Protein AF-0000000086875477 (afdb_homodimer)

Secondary structure (DSSP, 8-state):
----GGGG-HHHHHHHGGGS--HHHHHHIIIIIS---S--EEEEET-TTTHHHHHHGGGSPTT-EEEEEES-HHHHHHHHHHHTTSSSEEEEEE--TTT----S-EEEEEEES-GGG-S-HHHHHHHHHHHEEEEEEEEEEE--HHHHHHSEEETTS-HHHH--HHHHHHHHHHHHHHHS--TTGGGTHHHHHHHTT-EEEEEEE--B-EEE-TTS-HHHHHHHHHHHHHHTTT-----HHHHHHHHHHTT--HHHHHHHHHHHHHHHHH--TT--EEE----EEEEEE----/----GGGG-HHHHHHHGGGS--HHHHHHIIIIIS---S--EEEEET-TTTHHHHHHGGGSPTT-EEEEEES-HHHHHHHHHHHTTSSSEEEEEE--TTT----S-EEEEEEES-GGG-S-HHHHHHHHHHHEEEEEEEEEEE--HHHHHHSEEETTS-HHHH--HHHHHHHHHHHHHHHS--TTGGGTHHHHHHHTT-EEEEEEE--B-EEE-TTS-HHHHHHHHHHHHHHTTT-----HHHHHHHHHHTT--HHHHHHHHHHHHHHHHH--TT--EEE----EEEEEE----

Radius of gyration: 24.12 Å; Cα contacts (8 Å, |Δi|>4): 1204; chains: 2; bounding box: 59×76×60 Å

Solvent-accessible surface area (backbone atoms only — not comparable to full-atom values): 30121 Å² total; per-residue (Å²): 125,86,74,56,75,66,47,78,36,58,67,58,51,69,52,36,57,71,60,45,53,45,70,70,56,52,45,44,40,4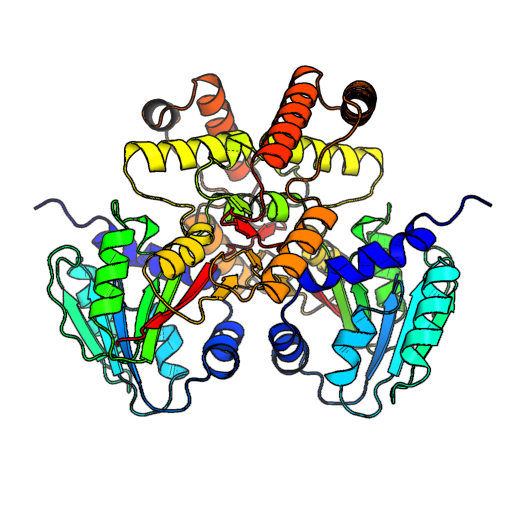4,55,69,69,67,51,56,80,58,56,45,37,36,35,28,47,48,28,50,53,37,61,65,55,69,64,44,56,84,68,44,35,83,82,31,33,42,36,30,31,23,67,31,61,57,24,34,52,49,21,52,61,68,46,67,81,45,99,62,53,66,48,70,43,69,40,58,69,93,76,54,86,65,69,60,72,23,42,28,22,35,33,51,75,34,58,41,74,30,56,54,46,67,61,54,50,49,50,42,56,52,21,20,32,79,69,10,34,42,39,38,38,26,41,19,48,58,27,23,64,44,31,49,38,47,69,96,51,63,50,70,64,40,47,55,49,40,56,48,47,49,40,52,52,41,41,23,72,74,62,40,27,29,55,52,42,28,56,45,42,47,56,53,44,42,74,73,55,33,39,84,59,44,44,33,31,35,35,28,43,47,68,47,50,78,83,50,59,66,67,63,41,52,54,50,51,53,24,41,32,73,68,53,56,39,33,72,78,68,60,65,68,61,48,41,52,52,37,43,73,46,69,41,51,72,65,54,30,50,51,49,53,52,14,33,44,48,27,28,69,63,58,50,92,82,41,44,35,26,40,25,47,45,30,20,40,27,34,27,29,38,72,70,136,124,86,72,56,74,65,47,78,37,57,66,58,50,67,53,36,59,70,60,45,54,45,69,69,55,52,44,44,39,42,55,69,70,68,52,55,79,56,56,43,37,37,34,27,47,46,27,52,54,36,60,66,54,70,64,45,55,84,68,44,34,82,82,32,34,41,37,32,32,23,69,30,61,55,24,33,51,48,20,51,62,69,47,67,82,43,100,61,54,68,48,70,44,69,40,58,70,93,76,53,85,64,69,59,72,24,42,27,24,34,33,50,74,34,59,40,75,29,53,54,45,67,62,52,50,50,51,42,55,52,22,19,30,78,70,10,34,43,39,38,36,27,41,19,48,60,27,24,66,43,31,48,37,48,70,97,52,63,51,70,63,40,48,55,48,39,56,48,48,51,41,54,52,40,42,23,72,75,60,39,27,29,53,52,42,28,55,46,42,46,58,54,43,43,73,74,56,32,38,83,60,43,44,32,30,37,35,27,43,45,68,48,49,78,83,51,58,69,68,63,41,51,54,50,53,52,24,41,31,72,69,53,55,40,34,73,78,68,59,64,69,61,47,41,50,52,37,41,73,48,69,41,51,71,67,53,30,51,53,49,52,52,15,32,43,49,26,27,70,65,57,51,93,83,41,45,36,28,38,24,48,46,30,20,41,27,34,27,28,37,69,70,134

pLDDT: mean 96.78, std 4.89, range [40.69, 98.94]

Foldseek 3Di:
DPADPCLPCLVLCVLAVVQAADLVVLLCCCCPVVNQDDAWEEEEEACFLNVVVVRCVVSHDPPHEYEYEHQHPNRQVNNCVVCVPPPHHYYYDHDDLLPDQAAADGQEYEYAQHLLPDLCSLSSVVRRLRNYHAQGKYKYWAFAQLVQLVFKDWPPDDSCLQGVSVLVVVLQVLCCVVRSRHNRCQVVVLVSCVVSPFPPKDKDWHPRKDKLDQPDDPVVNVSSLVNCQSVPQLDQQPDLVVQLVVSVVSPGDSVSSVSNNSSSNVRVVRDDSNITMMGHRTIMMIMGTRHDD/DPADPCLPCLVLCVLAVVQAADLVVLLCCCCPVVNQDDAWEEEEEACFLNVVVVRCVVSHDPPHEYEYEHQHPNRQVNNCVVCVPPPHHYYYDHDDLLPDQAAADGQEYEYAQHLLPDLCSLSSVVRRLRNYDAQGKYKYWAFAQLVQLVFKDWPPDDSCLQGVSVLVVVLQVLCCVVRSRHNRCQVVVLVSCVVSPFPPKDKDWHPRKDKLDQPDDPVVNVSSLVNCQSVPQLDQQPDLVVQLVVSVVSPGDSVSSVSNNSSSNVRVVRDDSNITMMGHRTIMMMMGTRHDD

Sequence (586 aa):
MSEYYWDNKIEYLRNTRGLYYNDDYLQFLVQSVWKITKPVSVLDYGCGFGYLGLKLLPLLPPGSSYTGLDKGDELINEAKETFANLPFQTEFISCDIENAYIEQKYDIAVSHAFLLHMDNSVTILQKMMESVKDQGKVICFEPHWIGNMANCHLEGTEQSELIKLGVLQKLFENDYRRTGKDGNIGMRLPILMSQLGLTDVESRMSDKVNFFDQNMDMESKNVLYDSLREEGIGQEPGDPVEIMDSLLTRELQPEEAREQYEAELMFSKKFKRESWLSYAPSMKISFGTVQRAMSEYYWDNKIEYLRNTRGLYYNDDYLQFLVQSVWKITKPVSVLDYGCGFGYLGLKLLPLLPPGSSYTGLDKGDELINEAKETFANLPFQTEFISCDIENAYIEQKYDIAVSHAFLLHMDNSVTILQKMMESVKDQGKVICFEPHWIGNMANCHLEGTEQSELIKLGVLQKLFENDYRRTGKDGNIGMRLPILMSQLGLTDVESRMSDKVNFFDQNMDMESKNVLYDSLREEGIGQEPGDPVEIMDSLLTRELQPEEAREQYEAELMFSKKFKRESWLSYAPSMKISFGTVQRA

Organism: NCBI:txid248903

Nearest PDB structures (foldseek):
  3gu3-assembly1_B  TM=9.851E-01  e=1.064E-42  Bacillus cereus ATCC 14579
  4ine-assembly1_B  TM=6.288E-01  e=6.709E-12  Caenorhabditis elegans
  4qnv-assembly2_B  TM=6.175E-01  e=1.169E-07  Escherichia coli APEC O1
  4qnu-assembly1_A  TM=6.048E-01  e=1.773E-07  Escherichia coli APEC O1
  4qnu-assembly5_E  TM=6.085E-01  e=2.690E-07  Escherichia coli APEC O1

InterPro domains:
  IPR025714 Methyltransferase domain [PF13847] (38-143)
  IPR029063 S-adenosyl-L-methionine-dependent methyltransferase superfamily [G3DSA:3.40.50.150] (19-208)
  IPR029063 S-adenosyl-L-methionine-dependent methyltransferase superfamily [SSF53335] (2-145)

Structure (mmCIF, N/CA/C/O backbone):
data_AF-0000000086875477-model_v1
#
loop_
_entity.id
_entity.type
_entity.pdbx_description
1 polymer 'Methyltransferase domain-containing protein'
#
loop_
_atom_site.group_PDB
_atom_site.id
_atom_site.type_symbol
_atom_site.label_atom_id
_atom_site.label_alt_id
_atom_site.label_comp_id
_atom_site.label_asym_id
_atom_site.label_entity_id
_atom_site.label_seq_id
_atom_site.pdbx_PDB_ins_code
_atom_site.Cartn_x
_atom_site.Cartn_y
_atom_site.Cartn_z
_atom_site.occupancy
_atom_site.B_iso_or_equiv
_atom_site.auth_seq_id
_atom_site.auth_comp_id
_atom_site.auth_asym_id
_atom_site.auth_atom_id
_atom_site.pdbx_PDB_model_num
ATOM 1 N N . MET A 1 1 ? 1.646 40.375 0.193 1 41.34 1 MET A N 1
ATOM 2 C CA . MET A 1 1 ? 1.314 39.25 1.062 1 41.34 1 MET A CA 1
ATOM 3 C C . MET A 1 1 ? 1.619 37.938 0.375 1 41.34 1 MET A C 1
ATOM 5 O O . MET A 1 1 ? 1.199 37.688 -0.76 1 41.34 1 MET A O 1
ATOM 9 N N . SER A 1 2 ? 2.678 37.281 0.573 1 55.94 2 SER A N 1
ATOM 10 C CA . SER A 1 2 ? 3.127 36.125 -0.192 1 55.94 2 SER A CA 1
ATOM 11 C C . SER A 1 2 ? 1.977 35.156 -0.457 1 55.94 2 SER A C 1
ATOM 13 O O . SER A 1 2 ? 1.224 34.812 0.457 1 55.94 2 SER A O 1
ATOM 15 N N . GLU A 1 3 ? 1.524 35.062 -1.723 1 77.88 3 GLU A N 1
ATOM 16 C CA . GLU A 1 3 ? 0.395 34.25 -2.201 1 77.88 3 GLU A CA 1
ATOM 17 C C . GLU A 1 3 ? 0.498 32.812 -1.735 1 77.88 3 GLU A C 1
ATOM 19 O O . GLU A 1 3 ? 1.589 32.25 -1.711 1 77.88 3 GLU A O 1
ATOM 24 N N . TYR A 1 4 ? -0.504 32.438 -0.934 1 87.38 4 TYR A N 1
ATOM 25 C CA . TYR A 1 4 ? -0.586 31.047 -0.523 1 87.38 4 TYR A CA 1
ATOM 26 C C . TYR A 1 4 ? -0.475 30.109 -1.726 1 87.38 4 TYR A C 1
ATOM 28 O O . TYR A 1 4 ? -1.27 30.203 -2.664 1 87.38 4 TYR A O 1
ATOM 36 N N . TYR A 1 5 ? 0.581 29.328 -1.798 1 89.75 5 TYR A N 1
ATOM 37 C CA . TYR A 1 5 ? 1.005 28.516 -2.928 1 89.75 5 TYR A CA 1
ATOM 38 C C . TYR A 1 5 ? -0.162 27.703 -3.486 1 89.75 5 TYR A C 1
ATOM 40 O O . TYR A 1 5 ? -0.386 27.688 -4.699 1 89.75 5 TYR A O 1
ATOM 48 N N . TRP A 1 6 ? -0.969 27.156 -2.727 1 91.75 6 TRP A N 1
ATOM 49 C CA . TRP A 1 6 ? -1.988 26.188 -3.141 1 91.75 6 TRP A CA 1
ATOM 50 C C . TRP A 1 6 ? -3.211 26.906 -3.705 1 91.75 6 TRP A C 1
ATOM 52 O O . TRP A 1 6 ? -4.059 26.281 -4.348 1 91.75 6 TRP A O 1
ATOM 62 N N . ASP A 1 7 ? -3.346 28.203 -3.502 1 92.69 7 ASP A N 1
ATOM 63 C CA . ASP A 1 7 ? -4.469 28.969 -4.031 1 92.69 7 ASP A CA 1
ATOM 64 C C . ASP A 1 7 ? -4.492 28.922 -5.559 1 92.69 7 ASP A C 1
ATOM 66 O O . ASP A 1 7 ? -5.551 29.078 -6.172 1 92.69 7 ASP A O 1
ATOM 70 N N . ASN A 1 8 ? -3.385 28.594 -6.094 1 92.19 8 ASN A N 1
ATOM 71 C CA . ASN A 1 8 ? -3.289 28.578 -7.551 1 92.19 8 ASN A CA 1
ATOM 72 C C . ASN A 1 8 ? -3.176 27.156 -8.086 1 92.19 8 ASN A C 1
ATOM 74 O O . ASN A 1 8 ? -2.797 26.953 -9.242 1 92.19 8 ASN A O 1
ATOM 78 N N . LYS A 1 9 ? -3.525 26.188 -7.285 1 94.56 9 LYS A N 1
ATOM 79 C CA . LYS A 1 9 ? -3.318 24.797 -7.676 1 94.56 9 LYS A CA 1
ATOM 80 C C . LYS A 1 9 ? -4.629 24.016 -7.66 1 94.56 9 LYS A C 1
ATOM 82 O O . LYS A 1 9 ? -4.629 22.781 -7.531 1 94.56 9 LYS A O 1
ATOM 87 N N . ILE A 1 10 ? -5.738 24.688 -7.824 1 94.06 10 ILE A N 1
ATOM 88 C CA . ILE A 1 10 ? -7.051 24.062 -7.711 1 94.06 10 ILE A CA 1
ATOM 89 C C . ILE A 1 10 ? -7.223 23.016 -8.812 1 94.06 10 ILE A C 1
ATOM 91 O O . ILE A 1 10 ? -7.695 21.906 -8.562 1 94.06 10 ILE A O 1
ATOM 95 N N . GLU A 1 11 ? -6.848 23.344 -10.016 1 94.25 11 GLU A N 1
ATOM 96 C CA . GLU A 1 11 ? -6.988 22.422 -11.133 1 94.25 11 GLU A CA 1
ATOM 97 C C . GLU A 1 11 ? -6.125 21.172 -10.93 1 94.25 11 GLU A C 1
ATOM 99 O O . GLU A 1 11 ? -6.566 20.047 -11.18 1 94.25 11 GLU A O 1
ATOM 104 N N . TYR A 1 12 ? -4.938 21.391 -10.492 1 95.5 12 TYR A N 1
ATOM 105 C CA . TYR A 1 12 ? -4.059 20.266 -10.148 1 95.5 12 TYR A CA 1
ATOM 106 C C . TYR A 1 12 ? -4.719 19.344 -9.133 1 95.5 12 TYR A C 1
ATOM 108 O O . TYR A 1 12 ? -4.73 18.125 -9.312 1 95.5 12 TYR A O 1
ATOM 116 N N . LEU A 1 13 ? -5.23 19.953 -8.094 1 95.75 13 LEU A N 1
ATOM 117 C CA . LEU A 1 13 ? -5.863 19.188 -7.031 1 95.75 13 LEU A CA 1
ATOM 118 C C . LEU A 1 13 ? -7.066 18.406 -7.562 1 95.75 13 LEU A C 1
ATOM 120 O O . LEU A 1 13 ? -7.219 17.219 -7.285 1 95.75 13 LEU A O 1
ATOM 124 N N . ARG A 1 14 ? -7.84 19.016 -8.367 1 94.44 14 ARG A N 1
ATOM 125 C CA . ARG A 1 14 ? -9.016 18.375 -8.938 1 94.44 14 ARG A CA 1
ATOM 126 C C . ARG A 1 14 ? -8.625 17.203 -9.82 1 94.44 14 ARG A C 1
ATOM 128 O O . ARG A 1 14 ? -9.305 16.172 -9.82 1 94.44 14 ARG A O 1
ATOM 135 N N . ASN A 1 15 ? -7.547 17.328 -10.492 1 95.38 15 ASN A N 1
ATOM 136 C CA . ASN A 1 15 ? -7.172 16.344 -11.516 1 95.38 15 ASN A CA 1
ATOM 137 C C . ASN A 1 15 ? -6.434 15.164 -10.906 1 95.38 15 ASN A C 1
ATOM 139 O O . ASN A 1 15 ? -6.324 14.109 -11.539 1 95.38 15 ASN A O 1
ATOM 143 N N . THR A 1 16 ? -5.938 15.273 -9.672 1 96.31 16 THR A N 1
ATOM 144 C CA . THR A 1 16 ? -5.012 14.25 -9.219 1 96.31 16 THR A CA 1
ATOM 145 C C . THR A 1 16 ? -5.574 13.508 -8 1 96.31 16 THR A C 1
ATOM 147 O O . THR A 1 16 ? -5.148 12.398 -7.691 1 96.31 16 THR A O 1
ATOM 150 N N . ARG A 1 17 ? -6.527 14.047 -7.289 1 95 17 ARG A N 1
ATOM 151 C CA . ARG A 1 17 ? -6.977 13.469 -6.027 1 95 17 ARG A CA 1
ATOM 152 C C . ARG A 1 17 ? -7.684 12.141 -6.254 1 95 17 ARG A C 1
ATOM 154 O O . ARG A 1 17 ? -7.676 11.266 -5.383 1 95 17 ARG A O 1
ATOM 161 N N . GLY A 1 18 ? -8.211 12.023 -7.426 1 94.19 18 GLY A N 1
ATOM 162 C CA . GLY A 1 18 ? -8.898 10.781 -7.746 1 94.19 18 GLY A CA 1
ATOM 163 C C . GLY A 1 18 ? -7.969 9.594 -7.863 1 94.19 18 GLY A C 1
ATOM 164 O O . GLY A 1 18 ? -8.422 8.445 -7.883 1 94.19 18 GLY A O 1
ATOM 165 N N . LEU A 1 19 ? -6.676 9.828 -7.875 1 97.44 19 LEU A N 1
ATOM 166 C CA . LEU A 1 19 ? -5.684 8.773 -8.039 1 97.44 19 LEU A CA 1
ATOM 167 C C . LEU A 1 19 ? -5.426 8.055 -6.723 1 97.44 19 LEU A C 1
ATOM 169 O O . LEU A 1 19 ? -4.809 6.988 -6.703 1 97.44 19 LEU A O 1
ATOM 173 N N . TYR A 1 20 ? -5.98 8.578 -5.629 1 97.94 20 TYR A N 1
ATOM 174 C CA . TYR A 1 20 ? -5.434 8.156 -4.344 1 97.94 20 TYR A CA 1
ATOM 175 C C . TYR A 1 20 ? -6.316 7.098 -3.697 1 97.94 20 TYR A C 1
ATOM 177 O O . TYR A 1 20 ? -5.844 6.293 -2.893 1 97.94 20 TYR A O 1
ATOM 185 N N . TYR A 1 21 ? -7.594 7.125 -4.035 1 97.94 21 TYR A N 1
ATOM 186 C CA . TYR A 1 21 ? -8.5 6.266 -3.283 1 97.94 21 TYR A CA 1
ATOM 187 C C . TYR A 1 21 ? -9.578 5.68 -4.188 1 97.94 21 TYR A C 1
ATOM 189 O O . TYR A 1 21 ? -10.016 6.332 -5.137 1 97.94 21 TYR A O 1
ATOM 197 N N . ASN A 1 22 ? -9.938 4.473 -3.898 1 98.19 22 ASN A N 1
ATOM 198 C CA . ASN A 1 22 ? -11.188 3.922 -4.418 1 98.19 22 ASN A CA 1
ATOM 199 C C . ASN A 1 22 ? -12.383 4.332 -3.561 1 98.19 22 ASN A C 1
ATOM 201 O O . ASN A 1 22 ? -12.328 4.258 -2.332 1 98.19 22 ASN A O 1
ATOM 205 N N . ASP A 1 23 ? -13.5 4.695 -4.18 1 98.06 23 ASP A N 1
ATOM 206 C CA . ASP A 1 23 ? -14.68 5.141 -3.441 1 98.06 23 ASP A CA 1
ATOM 207 C C . ASP A 1 23 ? -15.227 4.02 -2.561 1 98.06 23 ASP A C 1
ATOM 209 O O . ASP A 1 23 ? -15.641 4.266 -1.425 1 98.06 23 ASP A O 1
ATOM 213 N N . ASP A 1 24 ? -15.242 2.836 -3.105 1 98.56 24 ASP A N 1
ATOM 214 C CA . ASP A 1 24 ? -15.781 1.721 -2.332 1 98.56 24 ASP A CA 1
ATOM 215 C C . ASP A 1 24 ? -14.883 1.396 -1.139 1 98.56 24 ASP A C 1
ATOM 217 O O . ASP A 1 24 ? -15.367 0.941 -0.099 1 98.56 24 ASP A O 1
ATOM 221 N N . TYR A 1 25 ? -13.641 1.629 -1.236 1 98.75 25 TYR A N 1
ATOM 222 C CA . TYR A 1 25 ? -12.75 1.438 -0.099 1 98.75 25 TYR A CA 1
ATOM 223 C C . TYR A 1 25 ? -13.023 2.467 0.99 1 98.75 25 TYR A C 1
ATOM 225 O O . TYR A 1 25 ? -13.008 2.141 2.18 1 98.75 25 TYR A O 1
ATOM 233 N N . LEU A 1 26 ? -13.234 3.727 0.592 1 98.69 26 LEU A N 1
ATOM 234 C CA . LEU A 1 26 ? -13.602 4.746 1.571 1 98.69 26 LEU A CA 1
ATOM 235 C C . LEU A 1 26 ? -14.891 4.371 2.295 1 98.69 26 LEU A C 1
ATOM 237 O O . LEU A 1 26 ? -15 4.566 3.508 1 98.69 26 LEU A O 1
ATOM 241 N N . GLN A 1 27 ? -15.836 3.887 1.531 1 98.62 27 GLN A N 1
ATOM 242 C CA . GLN A 1 27 ? -17.078 3.422 2.137 1 98.62 27 GLN A CA 1
ATOM 243 C C . GLN A 1 27 ? -16.812 2.309 3.146 1 98.62 27 GLN A C 1
ATOM 245 O O . GLN A 1 27 ? -17.391 2.305 4.238 1 98.62 27 GLN A O 1
ATOM 250 N N . PHE A 1 28 ? -15.992 1.36 2.803 1 98.81 28 PHE A N 1
ATOM 251 C CA . PHE A 1 28 ? -15.578 0.276 3.688 1 98.81 28 PHE A CA 1
ATOM 252 C C . PHE A 1 28 ? -14.961 0.825 4.969 1 98.81 28 PHE A C 1
ATOM 254 O O . PHE A 1 28 ? -15.281 0.362 6.066 1 98.81 28 PHE A O 1
ATOM 261 N N . LEU A 1 29 ? -14.047 1.826 4.852 1 98.88 29 LEU A N 1
ATOM 262 C CA . LEU A 1 29 ? -13.43 2.43 6.027 1 98.88 29 LEU A CA 1
ATOM 263 C C . LEU A 1 29 ? -14.492 3.012 6.957 1 98.88 29 LEU A C 1
ATOM 265 O O . LEU A 1 29 ? -14.5 2.73 8.156 1 98.88 29 LEU A O 1
ATOM 269 N N . VAL A 1 30 ? -15.438 3.789 6.402 1 98.75 30 VAL A N 1
ATOM 270 C CA . VAL A 1 30 ? -16.438 4.5 7.18 1 98.75 30 VAL A CA 1
ATOM 271 C C . VAL A 1 30 ? -17.359 3.496 7.867 1 98.75 30 VAL A C 1
ATOM 273 O O . VAL A 1 30 ? -17.672 3.633 9.055 1 98.75 30 VAL A O 1
ATOM 276 N N . GLN A 1 31 ? -17.719 2.449 7.133 1 98.06 31 GLN A N 1
ATOM 277 C CA . GLN A 1 31 ? -18.781 1.565 7.605 1 98.06 31 GLN A CA 1
ATOM 278 C C . GLN A 1 31 ? -18.219 0.417 8.438 1 98.06 31 GLN A C 1
ATOM 280 O O . GLN A 1 31 ? -18.797 0.017 9.438 1 98.06 31 GLN A O 1
ATOM 285 N N . SER A 1 32 ? -17.047 -0.094 8.031 1 98.19 32 SER A N 1
ATOM 286 C CA . SER A 1 32 ? -16.594 -1.356 8.609 1 98.19 32 SER A CA 1
ATOM 287 C C . SER A 1 32 ? -15.383 -1.152 9.5 1 98.19 32 SER A C 1
ATOM 289 O O . SER A 1 32 ? -15.172 -1.903 10.461 1 98.19 32 SER A O 1
ATOM 291 N N . VAL A 1 33 ? -14.594 -0.159 9.211 1 98.62 33 VAL A N 1
ATOM 292 C CA . VAL A 1 33 ? -13.383 0.053 10 1 98.62 33 VAL A CA 1
ATOM 293 C C . VAL A 1 33 ? -13.664 1.054 11.117 1 98.62 33 VAL A C 1
ATOM 295 O O . VAL A 1 33 ? -13.461 0.749 12.297 1 98.62 33 VAL A O 1
ATOM 298 N N . TRP A 1 34 ? -14.203 2.215 10.742 1 98.62 34 TRP A N 1
ATOM 299 C CA . TRP A 1 34 ? -14.477 3.25 11.734 1 98.62 34 TRP A CA 1
ATOM 300 C C . TRP A 1 34 ? -15.852 3.057 12.359 1 98.62 34 TRP A C 1
ATOM 302 O O . TRP A 1 34 ? -16.141 3.596 13.43 1 98.62 34 TRP A O 1
ATOM 312 N N . LYS A 1 35 ? -16.75 2.322 11.664 1 98 35 LYS A N 1
ATOM 313 C CA . LYS A 1 35 ? -18.078 1.973 12.156 1 98 35 LYS A CA 1
ATOM 314 C C . LYS A 1 35 ? -18.844 3.215 12.594 1 98 35 LYS A C 1
ATOM 316 O O . LYS A 1 35 ? -19.359 3.268 13.711 1 98 35 LYS A O 1
ATOM 321 N N . ILE A 1 36 ? -18.859 4.211 11.75 1 98.31 36 ILE A N 1
ATOM 322 C CA . ILE A 1 36 ? -19.625 5.426 12 1 98.31 36 ILE A CA 1
ATOM 323 C C . ILE A 1 36 ? -21.094 5.191 11.672 1 98.31 36 ILE A C 1
ATOM 325 O O . ILE A 1 36 ? -21.484 5.199 10.5 1 98.31 36 ILE A O 1
ATOM 329 N N . THR A 1 37 ? -21.906 5.062 12.656 1 96.81 37 THR A N 1
ATOM 330 C CA . THR A 1 37 ? -23.297 4.641 12.453 1 96.81 37 THR A CA 1
ATOM 331 C C . THR A 1 37 ? -24.266 5.73 12.898 1 96.81 37 THR A C 1
ATOM 333 O O . THR A 1 37 ? -25.484 5.594 12.727 1 96.81 37 THR A O 1
ATOM 336 N N . LYS A 1 38 ? -23.781 6.773 13.539 1 98.06 38 LYS A N 1
ATOM 337 C CA . LYS A 1 38 ? -24.578 7.934 13.945 1 98.06 38 LYS A CA 1
ATOM 338 C C . LYS A 1 38 ? -24 9.219 13.352 1 98.06 38 LYS A C 1
ATOM 340 O O . LYS A 1 38 ? -22.844 9.258 12.93 1 98.06 38 LYS A O 1
ATOM 345 N N . PRO A 1 39 ? -24.906 10.219 13.289 1 98.44 39 PRO A N 1
ATOM 346 C CA . PRO A 1 39 ? -24.391 11.484 12.766 1 98.44 39 PRO A CA 1
ATOM 347 C C . PRO A 1 39 ? -23.188 12 13.547 1 98.44 39 PRO A C 1
ATOM 349 O O . PRO A 1 39 ? -23.156 11.891 14.773 1 98.44 39 PRO A O 1
ATOM 352 N N . VAL A 1 40 ? -22.281 12.539 12.789 1 98.75 40 VAL A N 1
ATOM 353 C CA . VAL A 1 40 ? -21.047 13.047 13.414 1 98.75 40 VAL A CA 1
ATOM 354 C C . VAL A 1 40 ? -20.734 14.445 12.883 1 98.75 40 VAL A C 1
ATOM 356 O O . VAL A 1 40 ? -21.141 14.797 11.773 1 98.75 40 VAL A O 1
ATOM 359 N N . SER A 1 41 ? -20.031 15.219 13.688 1 98.75 41 SER A N 1
ATOM 360 C CA . SER A 1 41 ? -19.438 16.469 13.266 1 98.75 41 SER A CA 1
ATOM 361 C C . SER A 1 41 ? -17.953 16.297 12.938 1 98.75 41 SER A C 1
ATOM 363 O O . SER A 1 41 ? -17.172 15.852 13.789 1 98.75 41 SER A O 1
ATOM 365 N N . VAL A 1 42 ? -17.531 16.656 11.711 1 98.81 42 VAL A N 1
ATOM 366 C CA . VAL A 1 42 ? -16.172 16.422 11.227 1 98.81 42 VAL A CA 1
ATOM 367 C C . VAL A 1 42 ? -15.461 17.766 11.039 1 98.81 42 VAL A C 1
ATOM 369 O O . VAL A 1 42 ? -16.031 18.703 10.453 1 98.81 42 VAL A O 1
ATOM 372 N N . LEU A 1 43 ? -14.266 17.844 11.57 1 98.75 43 LEU A N 1
ATOM 373 C CA . LEU A 1 43 ? -13.391 18.984 11.336 1 98.75 43 LEU A CA 1
ATOM 374 C C . LEU A 1 43 ? -12.195 18.578 10.477 1 98.75 43 LEU A C 1
ATOM 376 O O . LEU A 1 43 ? -11.445 17.656 10.844 1 98.75 43 LEU A O 1
ATOM 380 N N . ASP A 1 44 ? -12.023 19.281 9.359 1 98.75 44 ASP A N 1
ATOM 381 C CA . ASP A 1 44 ? -10.984 18.953 8.391 1 98.75 44 ASP A CA 1
ATOM 382 C C . ASP A 1 44 ? -9.883 20.016 8.391 1 98.75 44 ASP A C 1
ATOM 384 O O . ASP A 1 44 ? -10.102 21.141 7.965 1 98.75 44 ASP A O 1
ATOM 388 N N . TYR A 1 45 ? -8.711 19.641 8.883 1 98.25 45 TYR A N 1
ATOM 389 C CA . TYR A 1 45 ? -7.535 20.516 8.891 1 98.25 45 TYR A CA 1
ATOM 390 C C . TYR A 1 45 ? -6.855 20.531 7.531 1 98.25 45 TYR A C 1
ATOM 392 O O . TYR A 1 45 ? -6.395 19.484 7.047 1 98.25 45 TYR A O 1
ATOM 400 N N . GLY A 1 46 ? -6.699 21.719 6.922 1 97.81 46 GLY A N 1
ATOM 401 C CA . GLY A 1 46 ? -6.16 21.812 5.574 1 97.81 46 GLY A CA 1
ATOM 402 C C . GLY A 1 46 ? -7.074 21.219 4.52 1 97.81 46 GLY A C 1
ATOM 403 O O . GLY A 1 46 ? -6.648 20.375 3.725 1 97.81 46 GLY A O 1
ATOM 404 N N . CYS A 1 47 ? -8.266 21.75 4.445 1 98.19 47 CYS A N 1
ATOM 405 C CA . CYS A 1 47 ? -9.312 21.078 3.68 1 98.19 47 CYS A CA 1
ATOM 406 C C . CYS A 1 47 ? -9.164 21.359 2.189 1 98.19 47 CYS A C 1
ATOM 408 O O . CYS A 1 47 ? -9.781 20.688 1.362 1 98.19 47 CYS A O 1
ATOM 410 N N . GLY A 1 48 ? -8.367 22.344 1.784 1 97.5 48 GLY A N 1
ATOM 411 C CA . GLY A 1 48 ? -8.352 22.766 0.391 1 97.5 48 GLY A CA 1
ATOM 412 C C . GLY A 1 48 ? -9.711 23.188 -0.125 1 97.5 48 GLY A C 1
ATOM 413 O O . GLY A 1 48 ? -10.383 24.016 0.496 1 97.5 48 GLY A O 1
ATOM 414 N N . PHE A 1 49 ? -10.117 22.656 -1.229 1 97.5 49 PHE A N 1
ATOM 415 C CA . PHE A 1 49 ? -11.43 22.984 -1.773 1 97.5 49 PHE A CA 1
ATOM 416 C C . PHE A 1 49 ? -12.492 22.016 -1.243 1 97.5 49 PHE A C 1
ATOM 418 O O . PHE A 1 49 ? -13.586 21.922 -1.804 1 97.5 49 PHE A O 1
ATOM 425 N N . GLY A 1 50 ? -12.141 21.25 -0.233 1 98 50 GLY A N 1
ATOM 426 C CA . GLY A 1 50 ? -13.109 20.406 0.436 1 98 50 GLY A CA 1
ATOM 427 C C . GLY A 1 50 ? -13.203 19.016 -0.177 1 98 50 GLY A C 1
ATOM 428 O O . GLY A 1 50 ? -14.258 18.375 -0.115 1 98 50 GLY A O 1
ATOM 429 N N . TYR A 1 51 ? -12.133 18.5 -0.724 1 97.94 51 TYR A N 1
ATOM 430 C CA . TYR A 1 51 ? -12.141 17.219 -1.414 1 97.94 51 TYR A CA 1
ATOM 431 C C . TYR A 1 51 ? -12.586 16.109 -0.481 1 97.94 51 TYR A C 1
ATOM 433 O O . TYR A 1 51 ? -13.445 15.289 -0.841 1 97.94 51 TYR A O 1
ATOM 441 N N . LEU A 1 52 ? -11.969 16.031 0.68 1 98.25 52 LEU A N 1
ATOM 442 C CA . LEU A 1 52 ? -12.289 14.945 1.602 1 98.25 52 LEU A CA 1
ATOM 443 C C . LEU A 1 52 ? -13.758 15.008 2.021 1 98.25 52 LEU A C 1
ATOM 445 O O . LEU A 1 52 ? -14.391 13.969 2.215 1 98.25 52 LEU A O 1
ATOM 449 N N . GLY A 1 53 ? -14.273 16.188 2.248 1 98.31 53 GLY A N 1
ATOM 450 C CA . GLY A 1 53 ? -15.695 16.344 2.516 1 98.31 53 GLY A CA 1
ATOM 451 C C . GLY A 1 53 ? -16.578 15.789 1.414 1 98.31 53 GLY A C 1
ATOM 452 O O . GLY A 1 53 ? -17.578 15.125 1.689 1 98.31 53 GLY A O 1
ATOM 453 N N . LEU A 1 54 ? -16.188 16.078 0.148 1 97.88 54 LEU A N 1
ATOM 454 C CA . LEU A 1 54 ? -16.922 15.555 -0.997 1 97.88 54 LEU A CA 1
ATOM 455 C C . LEU A 1 54 ? -16.969 14.031 -0.976 1 97.88 54 LEU A C 1
ATOM 457 O O . LEU A 1 54 ? -17.953 13.422 -1.414 1 97.88 54 LEU A O 1
ATOM 461 N N . LYS A 1 55 ? -15.945 13.422 -0.486 1 98.12 55 LYS A N 1
ATOM 462 C CA . LYS A 1 55 ? -15.844 11.969 -0.48 1 98.12 55 LYS A CA 1
ATOM 463 C C . LYS A 1 55 ? -16.547 11.367 0.734 1 98.12 55 LYS A C 1
ATOM 465 O O . LYS A 1 55 ? -17.203 10.328 0.63 1 98.12 55 LYS A O 1
ATOM 470 N N . LEU A 1 56 ? -16.484 11.992 1.879 1 98.44 56 LEU A N 1
ATOM 471 C CA . LEU A 1 56 ? -16.906 11.383 3.131 1 98.44 56 LEU A CA 1
ATOM 472 C C . LEU A 1 56 ? -18.375 11.672 3.408 1 98.44 56 LEU A C 1
ATOM 474 O O . LEU A 1 56 ? -19.094 10.812 3.926 1 98.44 56 LEU A O 1
ATOM 478 N N . LEU A 1 57 ? -18.875 12.875 3.133 1 98.44 57 LEU A N 1
ATOM 479 C CA . LEU A 1 57 ? -20.203 13.32 3.562 1 98.44 57 LEU A CA 1
ATOM 480 C C . LEU A 1 57 ? -21.281 12.391 3.025 1 98.44 57 LEU A C 1
ATOM 482 O O . LEU A 1 57 ? -22.188 11.984 3.764 1 98.44 57 LEU A O 1
ATOM 486 N N . PRO A 1 58 ? -21.172 11.984 1.725 1 98.19 58 PRO A N 1
ATOM 487 C CA . PRO A 1 58 ? -22.203 11.07 1.219 1 98.19 58 PRO A CA 1
ATOM 488 C C . PRO A 1 58 ? -22.203 9.727 1.947 1 98.19 58 PRO A C 1
ATOM 490 O O . PRO A 1 58 ? -23.188 8.977 1.867 1 98.19 58 PRO A O 1
ATOM 493 N N . LEU A 1 59 ? -21.141 9.328 2.588 1 98.38 59 LEU A N 1
ATOM 494 C CA . LEU A 1 59 ? -20.984 8.031 3.232 1 98.38 59 LEU A CA 1
ATOM 495 C C . LEU A 1 59 ? -21.375 8.109 4.707 1 98.38 59 LEU A C 1
ATOM 497 O O . LEU A 1 59 ? -21.547 7.074 5.359 1 98.38 59 LEU A O 1
ATOM 501 N N . LEU A 1 60 ? -21.453 9.328 5.266 1 98.5 60 LEU A N 1
ATOM 502 C CA . LEU A 1 60 ? -21.75 9.516 6.68 1 98.5 60 LEU A CA 1
ATOM 503 C C . LEU A 1 60 ? -23.25 9.508 6.926 1 98.5 60 LEU A C 1
ATOM 505 O O . LEU A 1 60 ? -24.031 9.844 6.031 1 98.5 60 LEU A O 1
ATOM 509 N N . PRO A 1 61 ? -23.688 9.133 8.086 1 98.25 61 PRO A N 1
ATOM 510 C CA . PRO A 1 61 ? -25.125 9.156 8.398 1 98.25 61 PRO A CA 1
ATOM 511 C C . PRO A 1 61 ? -25.734 10.547 8.227 1 98.25 61 PRO A C 1
ATOM 513 O O . PRO A 1 61 ? -25.094 11.555 8.523 1 98.25 61 PRO A O 1
ATOM 516 N N . PRO A 1 62 ? -27.016 10.562 7.812 1 97.44 62 PRO A N 1
ATOM 517 C CA . PRO A 1 62 ? -27.703 11.852 7.707 1 97.44 62 PRO A CA 1
ATOM 518 C C . PRO A 1 62 ? -27.672 12.648 9.008 1 97.44 62 PRO A C 1
ATOM 520 O O . PRO A 1 62 ? -27.812 12.078 10.094 1 97.44 62 PRO A O 1
ATOM 523 N N . GLY A 1 63 ? -27.453 13.891 8.875 1 98 63 GLY A N 1
ATOM 524 C CA . GLY A 1 63 ? -27.328 14.758 10.039 1 98 63 GLY A CA 1
ATOM 525 C C . GLY A 1 63 ? -25.891 15.094 10.398 1 98 63 GLY A C 1
ATOM 526 O O . GLY A 1 63 ? -25.641 15.938 11.25 1 98 63 GLY A O 1
ATOM 527 N N . SER A 1 64 ? -24.984 14.445 9.688 1 98.69 64 SER A N 1
ATOM 528 C CA . SER A 1 64 ? -23.578 14.758 9.898 1 98.69 64 SER A CA 1
ATOM 529 C C . SER A 1 64 ? -23.219 16.141 9.344 1 98.69 64 SER A C 1
ATOM 531 O O . SER A 1 64 ? -23.891 16.641 8.438 1 98.69 64 SER A O 1
ATOM 533 N N . SER A 1 65 ? -22.203 16.734 9.945 1 98.56 65 SER A N 1
ATOM 534 C CA . SER A 1 65 ? -21.734 18.047 9.5 1 98.56 65 SER A CA 1
ATOM 535 C C . SER A 1 65 ? -20.234 18.031 9.25 1 98.56 65 SER A C 1
ATOM 537 O O . SER A 1 65 ? -19.516 17.156 9.742 1 98.56 65 SER A O 1
ATOM 539 N N . TYR A 1 66 ? -19.781 18.953 8.398 1 98.69 66 TYR A N 1
ATOM 540 C CA . TYR A 1 66 ? -18.391 19.062 7.98 1 98.69 66 TYR A CA 1
ATOM 541 C C . TYR A 1 66 ? -17.922 20.516 8.016 1 98.69 66 TYR A C 1
ATOM 543 O O . TYR A 1 66 ? -18.547 21.391 7.418 1 98.69 66 TYR A O 1
ATOM 551 N N . THR A 1 67 ? -16.859 20.766 8.797 1 98.62 67 THR A N 1
ATOM 552 C CA . THR A 1 67 ? -16.188 22.062 8.82 1 98.62 67 THR A CA 1
ATOM 553 C C . THR A 1 67 ? -14.766 21.953 8.281 1 98.62 67 THR A C 1
ATOM 555 O O . THR A 1 67 ? -13.977 21.141 8.766 1 98.62 67 THR A O 1
ATOM 558 N N . GLY A 1 68 ? -14.469 22.719 7.238 1 98.44 68 GLY A N 1
ATOM 559 C CA . GLY A 1 68 ? -13.133 22.734 6.68 1 98.44 68 GLY A CA 1
ATOM 560 C C . GLY A 1 68 ? -12.352 23.984 7.027 1 98.44 68 GLY A C 1
ATOM 561 O O . GLY A 1 68 ? -12.891 25.094 6.945 1 98.44 68 GLY A O 1
ATOM 562 N N . LEU A 1 69 ? -11.109 23.781 7.441 1 98 69 LEU A N 1
ATOM 563 C CA . LEU A 1 69 ? -10.172 24.875 7.688 1 98 69 LEU A CA 1
ATOM 564 C C . LEU A 1 69 ? -9.062 24.891 6.645 1 98 69 LEU A C 1
ATOM 566 O O . LEU A 1 69 ? -8.5 23.844 6.32 1 98 69 LEU A O 1
ATOM 570 N N . ASP A 1 70 ? -8.773 26.031 6.113 1 97.69 70 ASP A N 1
ATOM 571 C CA . ASP A 1 70 ? -7.613 26.188 5.246 1 97.69 70 ASP A CA 1
ATOM 572 C C . ASP A 1 70 ? -7.125 27.641 5.258 1 97.69 70 ASP A C 1
ATOM 574 O O . ASP A 1 70 ? -7.91 28.562 5.488 1 97.69 70 ASP A O 1
ATOM 578 N N . LYS A 1 71 ? -5.84 27.812 5.004 1 95.88 71 LYS A N 1
ATOM 579 C CA . LYS A 1 71 ? -5.25 29.141 4.98 1 95.88 71 LYS A CA 1
ATOM 580 C C . LYS A 1 71 ? -5.566 29.859 3.674 1 95.88 71 LYS A C 1
ATOM 582 O O . LYS A 1 71 ? -5.543 31.094 3.615 1 95.88 71 LYS A O 1
ATOM 587 N N . GLY A 1 72 ? -5.801 29.156 2.648 1 96.25 72 GLY A N 1
ATOM 588 C CA . GLY A 1 72 ? -5.996 29.734 1.329 1 96.25 72 GLY A CA 1
ATOM 589 C C . GLY A 1 72 ? -7.402 30.25 1.106 1 96.25 72 GLY A C 1
ATOM 590 O O . GLY A 1 72 ? -8.359 29.484 1.057 1 96.25 72 GLY A O 1
ATOM 591 N N . ASP A 1 73 ? -7.543 31.547 0.81 1 96.25 73 ASP A N 1
ATOM 592 C CA . ASP A 1 73 ? -8.844 32.188 0.587 1 96.25 73 ASP A CA 1
ATOM 593 C C . ASP A 1 73 ? -9.492 31.656 -0.69 1 96.25 73 ASP A C 1
ATOM 595 O O . ASP A 1 73 ? -10.703 31.422 -0.727 1 96.25 73 ASP A O 1
ATOM 599 N N . GLU A 1 74 ? -8.672 31.469 -1.696 1 96.62 74 GLU A N 1
ATOM 600 C CA . GLU A 1 74 ? -9.227 31 -2.963 1 96.62 74 GLU A CA 1
ATOM 601 C C . GLU A 1 74 ? -9.734 29.562 -2.846 1 96.62 74 GLU A C 1
ATOM 603 O O . GLU A 1 74 ? -10.773 29.234 -3.412 1 96.62 74 GLU A O 1
ATOM 608 N N . LEU A 1 75 ? -9 28.766 -2.162 1 97.44 75 LEU A N 1
ATOM 609 C CA . LEU A 1 75 ? -9.43 27.391 -1.924 1 97.44 75 LEU A CA 1
ATOM 610 C C . LEU A 1 75 ? -10.742 27.344 -1.15 1 97.44 75 LEU A C 1
ATOM 612 O O . LEU A 1 75 ? -11.664 26.609 -1.515 1 97.44 75 LEU A O 1
ATOM 616 N N . ILE A 1 76 ? -10.828 28.156 -0.125 1 98 76 ILE A N 1
ATOM 617 C CA . ILE A 1 76 ? -12.016 28.203 0.718 1 98 76 ILE A CA 1
ATOM 618 C C . ILE A 1 76 ? -13.211 28.703 -0.097 1 98 76 ILE A C 1
ATOM 620 O O . ILE A 1 76 ? -14.312 28.172 0.015 1 98 76 ILE A O 1
ATOM 624 N N . ASN A 1 77 ? -12.984 29.719 -0.878 1 97.81 77 ASN A N 1
ATOM 625 C CA . ASN A 1 77 ? -14.047 30.219 -1.746 1 97.81 77 ASN A CA 1
ATOM 626 C C . ASN A 1 77 ? -14.539 29.141 -2.701 1 97.81 77 ASN A C 1
ATOM 628 O O . ASN A 1 77 ? -15.742 28.984 -2.904 1 97.81 77 ASN A O 1
ATOM 632 N N . GLU A 1 78 ? -13.594 28.438 -3.279 1 97.56 78 GLU A N 1
ATOM 633 C CA . GLU A 1 78 ? -13.953 27.328 -4.156 1 97.56 78 GLU A CA 1
ATOM 634 C C . GLU A 1 78 ? -14.758 26.266 -3.406 1 97.56 78 GLU A C 1
ATOM 636 O O . GLU A 1 78 ? -15.719 25.719 -3.947 1 97.56 78 GLU A O 1
ATOM 641 N N . ALA A 1 79 ? -14.383 25.984 -2.209 1 98.31 79 ALA A N 1
ATOM 642 C CA . ALA A 1 79 ? -15.109 25.016 -1.389 1 98.31 79 ALA A CA 1
ATOM 643 C C . ALA A 1 79 ? -16.547 25.469 -1.152 1 98.31 79 ALA A C 1
ATOM 645 O O . ALA A 1 79 ? -17.484 24.688 -1.335 1 98.31 79 ALA A O 1
ATOM 646 N N . LYS A 1 80 ? -16.703 26.719 -0.721 1 98.44 80 LYS A N 1
ATOM 647 C CA . LYS A 1 80 ? -18.031 27.266 -0.484 1 98.44 80 LYS A CA 1
ATOM 648 C C . LYS A 1 80 ? -18.906 27.156 -1.729 1 98.44 80 LYS A C 1
ATOM 650 O O . LYS A 1 80 ? -20.078 26.781 -1.636 1 98.44 80 LYS A O 1
ATOM 655 N N . GLU A 1 81 ? -18.312 27.422 -2.842 1 97.94 81 GLU A N 1
ATOM 656 C CA . GLU A 1 81 ? -19.047 27.328 -4.098 1 97.94 81 GLU A CA 1
ATOM 657 C C . GLU A 1 81 ? -19.438 25.891 -4.402 1 97.94 81 GLU A C 1
ATOM 659 O O . GLU A 1 81 ? -20.578 25.609 -4.801 1 97.94 81 GLU A O 1
ATOM 664 N N . THR A 1 82 ? -18.5 25 -4.246 1 97.19 82 THR A N 1
ATOM 665 C CA . THR A 1 82 ? -18.703 23.594 -4.547 1 97.19 82 THR A CA 1
ATOM 666 C C . THR A 1 82 ? -19.812 23 -3.68 1 97.19 82 THR A C 1
ATOM 668 O O . THR A 1 82 ? -20.625 22.203 -4.152 1 97.19 82 THR A O 1
ATOM 671 N N . PHE A 1 83 ? -19.875 23.438 -2.445 1 98.19 83 PHE A N 1
ATOM 672 C CA . PHE A 1 83 ? -20.781 22.812 -1.495 1 98.19 83 PHE A CA 1
ATOM 673 C C . PHE A 1 83 ? -22.094 23.578 -1.39 1 98.19 83 PHE A C 1
ATOM 675 O O . PHE A 1 83 ? -23.047 23.125 -0.743 1 98.19 83 PHE A O 1
ATOM 682 N N . ALA A 1 84 ? -22.219 24.734 -1.99 1 96.75 84 ALA A N 1
ATOM 683 C CA . ALA A 1 84 ? -23.375 25.625 -1.865 1 96.75 84 ALA A CA 1
ATOM 684 C C . ALA A 1 84 ? -24.656 24.922 -2.281 1 96.75 84 ALA A C 1
ATOM 686 O O . ALA A 1 84 ? -25.719 25.141 -1.69 1 96.75 84 ALA A O 1
ATOM 687 N N . ASN A 1 85 ? -24.594 23.938 -3.219 1 94.69 85 ASN A N 1
ATOM 688 C CA . ASN A 1 85 ? -25.812 23.312 -3.721 1 94.69 85 ASN A CA 1
ATOM 689 C C . ASN A 1 85 ? -25.891 21.844 -3.326 1 94.69 85 ASN A C 1
ATOM 691 O O . ASN A 1 85 ? -26.688 21.078 -3.898 1 94.69 85 ASN A O 1
ATOM 695 N N . LEU A 1 86 ? -25.078 21.453 -2.514 1 96.94 86 LEU A N 1
ATOM 696 C CA . LEU A 1 86 ? -25.141 20.094 -2.002 1 96.94 86 LEU A CA 1
ATOM 697 C C . LEU A 1 86 ? -25.969 20.016 -0.724 1 96.94 86 LEU A C 1
ATOM 699 O O . LEU A 1 86 ? -26.062 21 0.016 1 96.94 86 LEU A O 1
ATOM 703 N N . PRO A 1 87 ? -26.594 18.922 -0.49 1 96.88 87 PRO A N 1
ATOM 704 C CA . PRO A 1 87 ? -27.516 18.812 0.645 1 96.88 87 PRO A CA 1
ATOM 705 C C . PRO A 1 87 ? -26.797 18.516 1.96 1 96.88 87 PRO A C 1
ATOM 707 O O . PRO A 1 87 ? -27.266 17.703 2.76 1 96.88 87 PRO A O 1
ATOM 710 N N . PHE A 1 88 ? -25.641 19 2.172 1 97.81 88 PHE A N 1
ATOM 711 C CA . PHE A 1 88 ? -24.844 18.719 3.359 1 97.81 88 PHE A CA 1
ATOM 712 C C . PHE A 1 88 ? -24.672 19.969 4.215 1 97.81 88 PHE A C 1
ATOM 714 O O . PHE A 1 88 ? -24.672 21.094 3.693 1 97.81 88 PHE A O 1
ATOM 721 N N . GLN A 1 89 ? -24.656 19.797 5.531 1 97.88 89 GLN A N 1
ATOM 722 C CA . GLN A 1 89 ? -24.312 20.875 6.449 1 97.88 89 GLN A CA 1
ATOM 723 C C . GLN A 1 89 ? -22.797 21.109 6.496 1 97.88 89 GLN A C 1
ATOM 725 O O . GLN A 1 89 ? -22.062 20.312 7.09 1 97.88 89 GLN A O 1
ATOM 730 N N . THR A 1 90 ? -22.391 22.188 5.898 1 98.56 90 THR A N 1
ATOM 731 C CA . THR A 1 90 ? -20.953 22.422 5.809 1 98.56 90 THR A CA 1
ATOM 732 C C . THR A 1 90 ? -20.625 23.859 6.18 1 98.56 90 THR A C 1
ATOM 734 O O . THR A 1 90 ? -21.469 24.75 6.074 1 98.56 90 THR A O 1
ATOM 737 N N . GLU A 1 91 ? -19.453 24.078 6.68 1 98.12 91 GLU A N 1
ATOM 738 C CA . GLU A 1 91 ? -18.844 25.375 6.914 1 98.12 91 GLU A CA 1
ATOM 739 C C . GLU A 1 91 ? -17.375 25.391 6.488 1 98.12 91 GLU A C 1
ATOM 741 O O . GLU A 1 91 ? -16.672 24.391 6.656 1 98.12 91 GLU A O 1
ATOM 746 N N . PHE A 1 92 ? -16.938 26.438 5.895 1 98.5 92 PHE A N 1
ATOM 747 C CA . PHE A 1 92 ? -15.555 26.594 5.48 1 98.5 92 PHE A CA 1
ATOM 748 C C . PHE A 1 92 ? -14.977 27.891 6.02 1 98.5 92 PHE A C 1
ATOM 750 O O . PHE A 1 92 ? -15.555 28.953 5.828 1 98.5 92 PHE A O 1
ATOM 757 N N . ILE A 1 93 ? -13.844 27.781 6.645 1 97.31 93 ILE A N 1
ATOM 758 C CA . ILE A 1 93 ? -13.258 28.906 7.348 1 97.31 93 ILE A CA 1
ATOM 759 C C . ILE A 1 93 ? -11.812 29.109 6.902 1 97.31 93 ILE A C 1
ATOM 761 O O . ILE A 1 93 ? -11 28.188 6.98 1 97.31 93 ILE A O 1
ATOM 765 N N . SER A 1 94 ? -11.539 30.297 6.398 1 96.56 94 SER A N 1
ATOM 766 C CA . SER A 1 94 ? -10.156 30.688 6.145 1 96.56 94 SER A CA 1
ATOM 767 C C . SER A 1 94 ? -9.438 31.062 7.434 1 96.56 94 SER A C 1
ATOM 769 O O . SER A 1 94 ? -9.875 31.984 8.141 1 96.56 94 SER A O 1
ATOM 771 N N . CYS A 1 95 ? -8.352 30.297 7.77 1 93.81 95 CYS A N 1
ATOM 772 C CA . CYS A 1 95 ? -7.645 30.656 9 1 93.81 95 CYS A CA 1
ATOM 773 C C . CYS A 1 95 ? -6.215 30.125 8.969 1 93.81 95 CYS A C 1
ATOM 775 O O . CYS A 1 95 ? -5.902 29.203 8.211 1 93.81 95 CYS A O 1
ATOM 777 N N . ASP A 1 96 ? -5.426 30.75 9.766 1 93.44 96 ASP A N 1
ATOM 778 C CA . ASP A 1 96 ? -4.086 30.234 10.039 1 93.44 96 ASP A CA 1
ATOM 779 C C . ASP A 1 96 ? -4.137 29.094 11.062 1 93.44 96 ASP A C 1
ATOM 781 O O . ASP A 1 96 ? -4.086 29.328 12.266 1 93.44 96 ASP A O 1
ATOM 785 N N . ILE A 1 97 ? -4.09 27.922 10.609 1 92.31 97 ILE A N 1
ATOM 786 C CA . ILE A 1 97 ? -4.336 26.703 11.398 1 92.31 97 ILE A CA 1
ATOM 787 C C . ILE A 1 97 ? -3.295 26.609 12.508 1 92.31 97 ILE A C 1
ATOM 789 O O . ILE A 1 97 ? -3.615 26.203 13.633 1 92.31 97 ILE A O 1
ATOM 793 N N . GLU A 1 98 ? -2.104 26.922 12.258 1 90.62 98 GLU A N 1
ATOM 794 C CA . GLU A 1 98 ? -1.022 26.797 13.227 1 90.62 98 GLU A CA 1
ATOM 795 C C . GLU A 1 98 ? -1.28 27.672 14.453 1 90.62 98 GLU A C 1
ATOM 797 O O . GLU A 1 98 ? -0.854 27.344 15.562 1 90.62 98 GLU A O 1
ATOM 802 N N . ASN A 1 99 ? -2.037 28.75 14.211 1 90.25 99 ASN A N 1
ATOM 803 C CA . ASN A 1 99 ? -2.221 29.703 15.305 1 90.25 99 ASN A CA 1
ATOM 804 C C . ASN A 1 99 ? -3.684 29.797 15.734 1 90.25 99 ASN A C 1
ATOM 806 O O . ASN A 1 99 ? -4.016 30.5 16.688 1 90.25 99 ASN A O 1
ATOM 810 N N . ALA A 1 100 ? -4.457 29.047 15.078 1 88.69 100 ALA A N 1
ATOM 811 C CA . ALA A 1 100 ? -5.887 29.141 15.367 1 88.69 100 ALA A CA 1
ATOM 812 C C . ALA A 1 100 ? -6.25 28.312 16.594 1 88.69 100 ALA A C 1
ATOM 814 O O . ALA A 1 100 ? -5.617 27.281 16.875 1 88.69 100 ALA A O 1
ATOM 815 N N . TYR A 1 101 ? -7.148 28.859 17.344 1 87.12 101 TYR A N 1
ATOM 816 C CA . TYR A 1 101 ? -7.762 28.094 18.422 1 87.12 101 TYR A CA 1
ATOM 817 C C . TYR A 1 101 ? -9.078 27.469 17.984 1 87.12 101 TYR A C 1
ATOM 819 O O . TYR A 1 101 ? -9.945 28.156 17.438 1 87.12 101 TYR A O 1
ATOM 827 N N . ILE A 1 102 ? -9.078 26.234 18.125 1 86.19 102 ILE A N 1
ATOM 828 C CA . ILE A 1 102 ? -10.281 25.516 17.734 1 86.19 102 ILE A CA 1
ATOM 829 C C . ILE A 1 102 ? -10.953 24.906 18.969 1 86.19 102 ILE A C 1
ATOM 831 O O . ILE A 1 102 ? -10.289 24.281 19.797 1 86.19 102 ILE A O 1
ATOM 835 N N . GLU A 1 103 ? -12.242 25.109 19.094 1 87.62 103 GLU A N 1
ATOM 836 C CA . GLU A 1 103 ? -13 24.609 20.234 1 87.62 103 GLU A CA 1
ATOM 837 C C . GLU A 1 103 ? -13.117 23.094 20.188 1 87.62 103 GLU A C 1
ATOM 839 O O . GLU A 1 103 ? -13.164 22.5 19.109 1 87.62 103 GLU A O 1
ATOM 844 N N . GLN A 1 104 ? -13.148 22.469 21.391 1 91.81 104 GLN A N 1
ATOM 845 C CA . GLN A 1 104 ? -13.375 21.031 21.547 1 91.81 104 GLN A CA 1
ATOM 846 C C . GLN A 1 104 ? -14.836 20.688 21.312 1 91.81 104 GLN A C 1
ATOM 848 O O . GLN A 1 104 ? -15.617 20.578 22.266 1 91.81 104 GLN A O 1
ATOM 853 N N . LYS A 1 105 ? -15.25 20.453 20.109 1 94 105 LYS A N 1
ATOM 854 C CA . LYS A 1 105 ? -16.688 20.234 19.906 1 94 105 LYS A CA 1
ATOM 855 C C . LYS A 1 105 ? -16.938 19.188 18.828 1 94 105 LYS A C 1
ATOM 857 O O . LYS A 1 105 ? -18.062 18.75 18.625 1 94 105 LYS A O 1
ATOM 862 N N . TYR A 1 106 ? -15.961 18.734 18.203 1 98.38 106 TYR A N 1
ATOM 863 C CA . TYR A 1 106 ? -16.156 17.844 17.062 1 98.38 106 TYR A CA 1
ATOM 864 C C . TYR A 1 106 ? -16.047 16.391 17.469 1 98.38 106 TYR A C 1
ATOM 866 O O . TYR A 1 106 ? -15.422 16.062 18.484 1 98.38 106 TYR A O 1
ATOM 874 N N . ASP A 1 107 ? -16.734 15.516 16.703 1 98.75 107 ASP A N 1
ATOM 875 C CA . ASP A 1 107 ? -16.625 14.078 16.922 1 98.75 107 ASP A CA 1
ATOM 876 C C . ASP A 1 107 ? -15.367 13.516 16.266 1 98.75 107 ASP A C 1
ATOM 878 O O . ASP A 1 107 ? -14.781 12.547 16.766 1 98.75 107 ASP A O 1
ATOM 882 N N . ILE A 1 108 ? -14.969 14.094 15.133 1 98.88 108 ILE A N 1
ATOM 883 C CA . ILE A 1 108 ? -13.852 13.578 14.344 1 98.88 108 ILE A CA 1
ATOM 884 C C . ILE A 1 108 ? -13.023 14.742 13.797 1 98.88 108 ILE A C 1
ATOM 886 O O . ILE A 1 108 ? -13.578 15.727 13.297 1 98.88 108 ILE A O 1
ATOM 890 N N . ALA A 1 109 ? -11.758 14.711 13.953 1 98.88 109 ALA A N 1
ATOM 891 C CA . ALA A 1 109 ? -10.82 15.57 13.234 1 98.88 109 ALA A CA 1
ATOM 892 C C . ALA A 1 109 ? -10.086 14.797 12.148 1 98.88 109 ALA A C 1
ATOM 894 O O . ALA A 1 109 ? -9.594 13.695 12.391 1 98.88 109 ALA A O 1
ATOM 895 N N . VAL A 1 110 ? -10.031 15.375 10.953 1 98.88 110 VAL A N 1
ATOM 896 C CA . VAL A 1 110 ? -9.367 14.695 9.852 1 98.88 110 VAL A CA 1
ATOM 897 C C . VAL A 1 110 ? -8.352 15.633 9.195 1 98.88 110 VAL A C 1
ATOM 899 O O . VAL A 1 110 ? -8.406 16.859 9.391 1 98.88 110 VAL A O 1
ATOM 902 N N . SER A 1 111 ? -7.434 15.109 8.492 1 98.62 111 SER A N 1
ATOM 903 C CA . SER A 1 111 ? -6.527 15.805 7.582 1 98.62 111 SER A CA 1
ATOM 904 C C . SER A 1 111 ? -6.191 14.945 6.367 1 98.62 111 SER A C 1
ATOM 906 O O . SER A 1 111 ? -6.191 13.711 6.453 1 98.62 111 SER A O 1
ATOM 908 N N . HIS A 1 112 ? -5.98 15.586 5.273 1 98.5 112 HIS A N 1
ATOM 909 C CA . HIS A 1 112 ? -5.66 14.906 4.023 1 98.5 112 HIS A CA 1
ATOM 910 C C . HIS A 1 112 ? -4.547 15.633 3.271 1 98.5 112 HIS A C 1
ATOM 912 O O . HIS A 1 112 ? -4.754 16.734 2.758 1 98.5 112 HIS A O 1
ATOM 918 N N . ALA A 1 113 ? -3.404 14.875 3.1 1 97.69 113 ALA A N 1
ATOM 919 C CA . ALA A 1 113 ? -2.252 15.469 2.422 1 97.69 113 ALA A CA 1
ATOM 920 C C . ALA A 1 113 ? -1.982 16.875 2.934 1 97.69 113 ALA A C 1
ATOM 922 O O . ALA A 1 113 ? -1.853 17.812 2.145 1 97.69 113 ALA A O 1
ATOM 923 N N . PHE A 1 114 ? -1.955 16.984 4.246 1 98.06 114 PHE A N 1
ATOM 924 C CA . PHE A 1 114 ? -1.833 18.266 4.926 1 98.06 114 PHE A CA 1
ATOM 925 C C . PHE A 1 114 ? -0.617 18.281 5.844 1 98.06 114 PHE A C 1
ATOM 927 O O . PHE A 1 114 ? 0.227 19.172 5.754 1 98.06 114 PHE A O 1
ATOM 934 N N . LEU A 1 115 ? -0.415 17.266 6.672 1 98.25 115 LEU A N 1
ATOM 935 C CA . LEU A 1 115 ? 0.629 17.203 7.691 1 98.25 115 LEU A CA 1
ATOM 936 C C . LEU A 1 115 ? 2.012 17.188 7.051 1 98.25 115 LEU A C 1
ATOM 938 O O . LEU A 1 115 ? 2.984 17.672 7.641 1 98.25 115 LEU A O 1
ATOM 942 N N . LEU A 1 116 ? 2.094 16.656 5.801 1 97.88 116 LEU A N 1
ATOM 943 C CA . LEU A 1 116 ? 3.377 16.594 5.105 1 97.88 116 LEU A CA 1
ATOM 944 C C . LEU A 1 116 ? 3.936 18 4.887 1 97.88 116 LEU A C 1
ATOM 946 O O . LEU A 1 116 ? 5.145 18.172 4.711 1 97.88 116 LEU A O 1
ATOM 950 N N . HIS A 1 117 ? 3.113 19.031 4.91 1 96.75 117 HIS A N 1
ATOM 951 C CA . HIS A 1 117 ? 3.516 20.406 4.637 1 96.75 117 HIS A CA 1
ATOM 952 C C . HIS A 1 117 ? 3.795 21.156 5.93 1 96.75 117 HIS A C 1
ATOM 954 O O . HIS A 1 117 ? 4.176 22.328 5.895 1 96.75 117 HIS A O 1
ATOM 960 N N . MET A 1 118 ? 3.574 20.531 7.043 1 95.5 118 MET A N 1
ATOM 961 C CA . MET A 1 118 ? 3.785 21.172 8.336 1 95.5 118 MET A CA 1
ATOM 962 C C . MET A 1 118 ? 5.184 20.875 8.867 1 95.5 118 MET A C 1
ATOM 964 O O . MET A 1 118 ? 5.633 19.734 8.836 1 95.5 118 MET A O 1
ATOM 968 N N . ASP A 1 119 ? 5.848 21.891 9.305 1 93.44 119 ASP A N 1
ATOM 969 C CA . ASP A 1 119 ? 7.191 21.672 9.836 1 93.44 119 ASP A CA 1
ATOM 970 C C . ASP A 1 119 ? 7.141 21.141 11.266 1 93.44 119 ASP A C 1
ATOM 972 O O . ASP A 1 119 ? 8.141 20.656 11.789 1 93.44 119 ASP A O 1
ATOM 976 N N . ASN A 1 120 ? 6.004 21.219 11.906 1 93.75 120 ASN A N 1
ATOM 977 C CA . ASN A 1 120 ? 5.785 20.609 13.211 1 93.75 120 ASN A CA 1
ATOM 978 C C . ASN A 1 120 ? 4.484 19.812 13.25 1 93.75 120 ASN A C 1
ATOM 980 O O . ASN A 1 120 ? 3.492 20.266 13.82 1 93.75 120 ASN A O 1
ATOM 984 N N . SER A 1 121 ? 4.512 18.672 12.734 1 96 121 SER A N 1
ATOM 985 C CA . SER 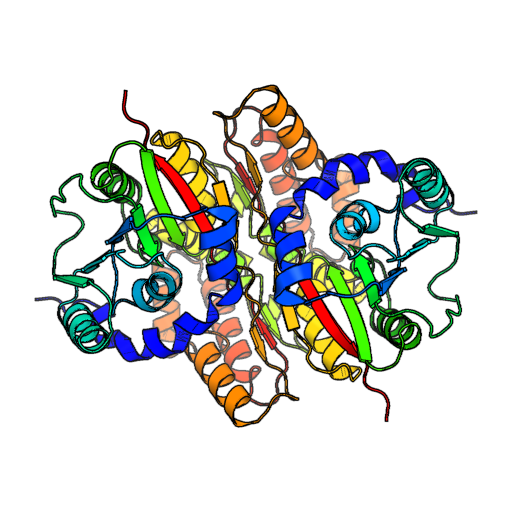A 1 121 ? 3.33 17.828 12.609 1 96 121 SER A CA 1
ATOM 986 C C . SER A 1 121 ? 2.803 17.422 13.984 1 96 121 SER A C 1
ATOM 988 O O . SER A 1 121 ? 1.594 17.25 14.164 1 96 121 SER A O 1
ATOM 990 N N . VAL A 1 122 ? 3.654 17.312 15.008 1 97 122 VAL A N 1
ATOM 991 C CA . VAL A 1 122 ? 3.264 16.906 16.359 1 97 122 VAL A CA 1
ATOM 992 C C . VAL A 1 122 ? 2.328 17.953 16.953 1 97 122 VAL A C 1
ATOM 994 O O . VAL A 1 122 ? 1.295 17.609 17.531 1 97 122 VAL A O 1
ATOM 997 N N . THR A 1 123 ? 2.656 19.219 16.766 1 96.31 123 THR A N 1
ATOM 998 C CA . THR A 1 123 ? 1.827 20.312 17.266 1 96.31 123 THR A CA 1
ATOM 999 C C . THR A 1 123 ? 0.452 20.297 16.609 1 96.31 123 THR A C 1
ATOM 1001 O O . THR A 1 123 ? -0.564 20.516 17.266 1 96.31 123 THR A O 1
ATOM 1004 N N . ILE A 1 124 ? 0.455 20.062 15.336 1 97.19 124 ILE A N 1
ATOM 1005 C CA . ILE A 1 124 ? -0.812 20.031 14.609 1 97.19 124 ILE A CA 1
ATOM 1006 C C . ILE A 1 124 ? -1.653 18.859 15.094 1 97.19 124 ILE A C 1
ATOM 1008 O O . ILE A 1 124 ? -2.861 19 15.305 1 97.19 124 ILE A O 1
ATOM 1012 N N . LEU A 1 125 ? -1.054 17.703 15.305 1 98.12 125 LEU A N 1
ATOM 1013 C CA . LEU A 1 125 ? -1.766 16.547 15.812 1 98.12 125 LEU A CA 1
ATOM 1014 C C . LEU A 1 125 ? -2.365 16.828 17.188 1 98.12 125 LEU A C 1
ATOM 1016 O O . LEU A 1 125 ? -3.494 16.422 17.469 1 98.12 125 LEU A O 1
ATOM 1020 N N . GLN A 1 126 ? -1.625 17.547 18 1 97.31 126 GLN A N 1
ATOM 1021 C CA . GLN A 1 126 ? -2.135 17.938 19.312 1 97.31 126 GLN A CA 1
ATOM 1022 C C . GLN A 1 126 ? -3.365 18.828 19.188 1 97.31 126 GLN A C 1
ATOM 1024 O O . GLN A 1 126 ? -4.344 18.656 19.906 1 97.31 126 GLN A O 1
ATOM 1029 N N . LYS A 1 127 ? -3.283 19.734 18.266 1 97.5 127 LYS A N 1
ATOM 1030 C CA . LYS A 1 127 ? -4.43 20.609 18.016 1 97.5 127 LYS A CA 1
ATOM 1031 C C . LYS A 1 127 ? -5.641 19.797 17.547 1 97.5 127 LYS A C 1
ATOM 1033 O O . LYS A 1 127 ? -6.773 20.078 17.953 1 97.5 127 LYS A O 1
ATOM 1038 N N . MET A 1 128 ? -5.426 18.859 16.688 1 98.31 128 MET A N 1
ATOM 1039 C CA . MET A 1 128 ? -6.504 18 16.219 1 98.31 128 MET A CA 1
ATOM 1040 C C . MET A 1 128 ? -7.137 17.25 17.391 1 98.31 128 MET A C 1
ATOM 1042 O O . MET A 1 128 ? -8.359 17.172 17.5 1 98.31 128 MET A O 1
ATOM 1046 N N . MET A 1 129 ? -6.324 16.719 18.25 1 97.88 129 MET A N 1
ATOM 1047 C CA . MET A 1 129 ? -6.805 16 19.438 1 97.88 129 MET A CA 1
ATOM 1048 C C . MET A 1 129 ? -7.637 16.906 20.328 1 97.88 129 MET A C 1
ATOM 1050 O O . MET A 1 129 ? -8.664 16.484 20.859 1 97.88 129 MET A O 1
ATOM 1054 N N . GLU A 1 130 ? -7.191 18.156 20.422 1 97.25 130 GLU A N 1
ATOM 1055 C CA . GLU A 1 130 ? -7.855 19.109 21.312 1 97.25 130 GLU A CA 1
ATOM 1056 C C . GLU A 1 130 ? -9.195 19.547 20.734 1 97.25 130 GLU A C 1
A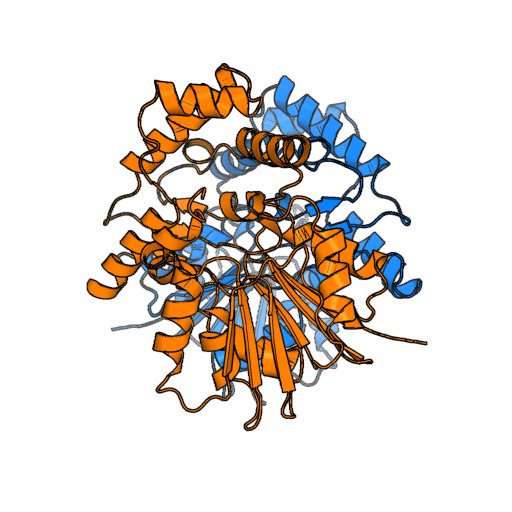TOM 1058 O O . GLU A 1 130 ? -10.062 20.031 21.453 1 97.25 130 GLU A O 1
ATOM 1063 N N . SER A 1 131 ? -9.344 19.422 19.484 1 97.75 131 SER A N 1
ATOM 1064 C CA . SER A 1 131 ? -10.555 19.906 18.828 1 97.75 131 SER A CA 1
ATOM 1065 C C . SER A 1 131 ? -11.688 18.891 18.938 1 97.75 131 SER A C 1
ATOM 1067 O O . SER A 1 131 ? -12.844 19.219 18.672 1 97.75 131 SER A O 1
ATOM 1069 N N . VAL A 1 132 ? -11.352 17.625 19.234 1 97.88 132 VAL A N 1
ATOM 1070 C CA . VAL A 1 132 ? -12.383 16.594 19.234 1 97.88 132 VAL A CA 1
ATOM 1071 C C . VAL A 1 132 ? -12.836 16.312 20.672 1 97.88 132 VAL A C 1
ATOM 1073 O O . VAL A 1 132 ? -12.07 16.5 21.609 1 97.88 132 VAL A O 1
ATOM 1076 N N . LYS A 1 133 ? -14.07 15.859 20.781 1 97.88 133 LYS A N 1
ATOM 1077 C CA . LYS A 1 133 ? -14.648 15.469 22.078 1 97.88 133 LYS A CA 1
ATOM 1078 C C . LYS A 1 133 ? -13.961 14.219 22.625 1 97.88 133 LYS A C 1
ATOM 1080 O O . LYS A 1 133 ? -13.203 13.555 21.922 1 97.88 133 LYS A O 1
ATOM 1085 N N . ASP A 1 134 ? -14.25 14.031 23.953 1 97.5 134 ASP A N 1
ATOM 1086 C CA . ASP A 1 134 ? -13.828 12.75 24.516 1 97.5 134 ASP A CA 1
ATOM 1087 C C . ASP A 1 134 ? -14.391 11.586 23.703 1 97.5 134 ASP A C 1
ATOM 1089 O O . ASP A 1 134 ? -15.539 11.625 23.266 1 97.5 134 ASP A O 1
ATOM 1093 N N . GLN A 1 135 ? -13.523 10.609 23.484 1 97.56 135 GLN A N 1
ATOM 1094 C CA . GLN A 1 135 ? -13.859 9.43 22.703 1 97.56 135 GLN A CA 1
ATOM 1095 C C . GLN A 1 135 ? -13.984 9.766 21.219 1 97.56 135 GLN A C 1
ATOM 1097 O O . GLN A 1 135 ? -14.414 8.93 20.422 1 97.56 135 GLN A O 1
ATOM 1102 N N . GLY A 1 136 ? -13.664 11.039 20.875 1 98.25 136 GLY A N 1
ATOM 1103 C CA . GLY A 1 136 ? -13.609 11.414 19.469 1 98.25 136 GLY A CA 1
ATOM 1104 C C . GLY A 1 136 ? -12.438 10.797 18.734 1 98.25 136 GLY A C 1
ATOM 1105 O O . GLY A 1 136 ? -11.547 10.211 19.359 1 98.25 136 GLY A O 1
ATOM 1106 N N . LYS A 1 137 ? -12.438 10.875 17.422 1 98.69 137 LYS A N 1
ATOM 1107 C CA . LYS A 1 137 ? -11.422 10.219 16.609 1 98.69 137 LYS A CA 1
ATOM 1108 C C . LYS A 1 137 ? -10.562 11.25 15.883 1 98.69 137 LYS A C 1
ATOM 1110 O O . LYS A 1 137 ? -11.055 12.32 15.5 1 98.69 137 LYS A O 1
ATOM 1115 N N . VAL A 1 138 ? -9.344 10.969 15.758 1 98.88 138 VAL A N 1
ATOM 1116 C CA . VAL A 1 138 ? -8.422 11.656 14.859 1 98.88 138 VAL A CA 1
ATOM 1117 C C . VAL A 1 138 ? -8.031 10.727 13.711 1 98.88 138 VAL A C 1
ATOM 1119 O O . VAL A 1 138 ? -7.559 9.617 13.938 1 98.88 138 VAL A O 1
ATOM 1122 N N . ILE A 1 139 ? -8.289 11.125 12.461 1 98.94 139 ILE A N 1
ATOM 1123 C CA . ILE A 1 139 ? -8.023 10.328 11.266 1 98.94 139 ILE A CA 1
ATOM 1124 C C . ILE A 1 139 ? -7.188 11.133 10.281 1 98.94 139 ILE A C 1
ATOM 1126 O O . ILE A 1 139 ? -7.621 12.18 9.805 1 98.94 139 ILE A O 1
ATOM 1130 N N . CYS A 1 140 ? -6.027 10.664 9.938 1 98.94 140 CYS A N 1
ATOM 1131 C CA . CYS A 1 140 ? -5.125 11.391 9.047 1 98.94 140 CYS A CA 1
ATOM 1132 C C . CYS A 1 140 ? -4.832 10.578 7.789 1 98.94 140 CYS A C 1
ATOM 1134 O O . CYS A 1 140 ? -4.418 9.422 7.875 1 98.94 140 CYS A O 1
ATOM 1136 N N . PHE A 1 141 ? -5.07 11.141 6.613 1 98.81 141 PHE A N 1
ATOM 1137 C CA . PHE A 1 141 ? -4.691 10.617 5.305 1 98.81 141 PHE A CA 1
ATOM 1138 C C . PHE A 1 141 ? -3.414 11.289 4.809 1 98.81 141 PHE A C 1
ATOM 1140 O O . PHE A 1 141 ? -3.43 12.461 4.426 1 98.81 141 PHE A O 1
ATOM 1147 N N . GLU A 1 142 ? -2.312 10.547 4.789 1 98.81 142 GLU A N 1
ATOM 1148 C CA . GLU A 1 142 ? -1.048 11.203 4.473 1 98.81 142 GLU A CA 1
ATOM 1149 C C . GLU A 1 142 ? -0.178 10.328 3.578 1 98.81 142 GLU A C 1
ATOM 1151 O O . GLU A 1 142 ? -0.265 9.094 3.635 1 98.81 142 GLU A O 1
ATOM 1156 N N . PRO A 1 143 ? 0.677 10.898 2.854 1 98.19 143 PRO A N 1
ATOM 1157 C CA . PRO A 1 143 ? 1.521 10.148 1.92 1 98.19 143 PRO A CA 1
ATOM 1158 C C . PRO A 1 143 ? 2.709 9.477 2.607 1 98.19 143 PRO A C 1
ATOM 1160 O O . PRO A 1 143 ? 2.984 9.75 3.777 1 98.19 143 PRO A O 1
ATOM 1163 N N . HIS A 1 144 ? 3.238 8.641 1.912 1 97.88 144 HIS A N 1
ATOM 1164 C CA . HIS A 1 144 ? 4.559 8.047 2.094 1 97.88 144 HIS A CA 1
ATOM 1165 C C . HIS A 1 144 ? 5.332 8.008 0.78 1 97.88 144 HIS A C 1
ATOM 1167 O O . HIS A 1 144 ? 5.328 6.992 0.081 1 97.88 144 HIS A O 1
ATOM 1173 N N . TRP A 1 145 ? 6.102 9.07 0.527 1 98.31 145 TRP A N 1
ATOM 1174 C CA . TRP A 1 145 ? 6.609 9.383 -0.804 1 98.31 145 TRP A CA 1
ATOM 1175 C C . TRP A 1 145 ? 7.461 8.234 -1.344 1 98.31 145 TRP A C 1
ATOM 1177 O O . TRP A 1 145 ? 7.332 7.855 -2.508 1 98.31 145 TRP A O 1
ATOM 1187 N N . ILE A 1 146 ? 8.312 7.691 -0.507 1 98.62 146 ILE A N 1
ATOM 1188 C CA . ILE A 1 146 ? 9.234 6.676 -1.008 1 98.62 146 ILE A CA 1
ATOM 1189 C C . ILE A 1 146 ? 8.461 5.414 -1.374 1 98.62 146 ILE A C 1
ATOM 1191 O O . ILE A 1 146 ? 8.805 4.723 -2.336 1 98.62 146 ILE A O 1
ATOM 1195 N N . GLY A 1 147 ? 7.391 5.109 -0.598 1 97.94 147 GLY A N 1
ATOM 1196 C CA . GLY A 1 147 ? 6.504 4.012 -0.957 1 97.94 147 GLY A CA 1
ATOM 1197 C C . GLY A 1 147 ? 5.781 4.234 -2.273 1 97.94 147 GLY A C 1
ATOM 1198 O O . GLY A 1 147 ? 5.648 3.311 -3.078 1 97.94 147 GLY A O 1
ATOM 1199 N N . ASN A 1 148 ? 5.387 5.445 -2.471 1 97 148 ASN A N 1
ATOM 1200 C CA . ASN A 1 148 ? 4.75 5.84 -3.723 1 97 148 ASN A CA 1
ATOM 1201 C C . ASN A 1 148 ? 5.676 5.621 -4.918 1 97 148 ASN A C 1
ATOM 1203 O O . ASN A 1 148 ? 5.262 5.062 -5.934 1 97 148 ASN A O 1
ATOM 1207 N N . MET A 1 149 ? 6.887 6.066 -4.781 1 98.12 149 MET A N 1
ATOM 1208 C CA . MET A 1 149 ? 7.863 5.977 -5.863 1 98.12 149 MET A CA 1
ATOM 1209 C C . MET A 1 149 ? 8.211 4.523 -6.16 1 98.12 149 MET A C 1
ATOM 1211 O O . MET A 1 149 ? 8.492 4.168 -7.305 1 98.12 149 MET A O 1
ATOM 1215 N N . ALA A 1 150 ? 8.148 3.701 -5.156 1 98.56 150 ALA A N 1
ATOM 1216 C CA . ALA A 1 150 ? 8.5 2.293 -5.312 1 98.56 150 ALA A CA 1
ATOM 1217 C C . ALA A 1 150 ? 7.379 1.519 -6 1 98.56 150 ALA A C 1
ATOM 1219 O O . ALA A 1 150 ? 7.609 0.438 -6.547 1 98.56 150 ALA A O 1
ATOM 1220 N N . ASN A 1 151 ? 6.191 2.006 -5.98 1 98.38 151 ASN A N 1
ATOM 1221 C CA . ASN A 1 151 ? 5.023 1.302 -6.5 1 98.38 151 ASN A CA 1
ATOM 1222 C C . ASN A 1 151 ? 4.648 1.791 -7.895 1 98.38 151 ASN A C 1
ATOM 1224 O O . ASN A 1 151 ? 3.502 2.184 -8.133 1 98.38 151 ASN A O 1
ATOM 1228 N N . CYS A 1 152 ? 5.605 1.777 -8.758 1 98.25 152 CYS A N 1
ATOM 1229 C CA . CYS A 1 152 ? 5.426 2.182 -10.148 1 98.25 152 CYS A CA 1
ATOM 1230 C C . CYS A 1 152 ? 6.125 1.214 -11.094 1 98.25 152 CYS A C 1
ATOM 1232 O O . CYS A 1 152 ? 7.273 0.833 -10.859 1 98.25 152 CYS A O 1
ATOM 1234 N N . HIS A 1 153 ? 5.41 0.778 -12.117 1 98.5 153 HIS A N 1
ATOM 1235 C CA . HIS A 1 153 ? 5.98 -0.106 -13.125 1 98.5 153 HIS A CA 1
ATOM 1236 C C . HIS A 1 153 ? 5.559 0.315 -14.531 1 98.5 153 HIS A C 1
ATOM 1238 O O . HIS A 1 153 ? 4.363 0.394 -14.828 1 98.5 153 HIS A O 1
ATOM 1244 N N . LEU A 1 154 ? 6.5 0.656 -15.328 1 98.5 154 LEU A N 1
ATOM 1245 C CA . LEU A 1 154 ? 6.312 0.892 -16.75 1 98.5 154 LEU A CA 1
ATOM 1246 C C . LEU A 1 154 ? 6.762 -0.316 -17.562 1 98.5 154 LEU A C 1
ATOM 1248 O O . LEU A 1 154 ? 7.938 -0.691 -17.531 1 98.5 154 LEU A O 1
ATOM 1252 N N . GLU A 1 155 ? 5.836 -0.893 -18.281 1 97.88 155 GLU A N 1
ATOM 1253 C CA . GLU A 1 155 ? 6.145 -2.102 -19.031 1 97.88 155 GLU A CA 1
ATOM 1254 C C . GLU A 1 155 ? 7.293 -1.864 -20.016 1 97.88 155 GLU A C 1
ATOM 1256 O O . GLU A 1 155 ? 7.352 -0.822 -20.672 1 97.88 155 GLU A O 1
ATOM 1261 N N . GLY A 1 156 ? 8.203 -2.812 -20.047 1 96.19 156 GLY A N 1
ATOM 1262 C CA . GLY A 1 156 ? 9.297 -2.77 -21.016 1 96.19 156 GLY A CA 1
ATOM 1263 C C . GLY A 1 156 ? 10.523 -2.053 -20.5 1 96.19 156 GLY A C 1
ATOM 1264 O O . GLY A 1 156 ? 11.539 -1.963 -21.188 1 96.19 156 GLY A O 1
ATOM 1265 N N . THR A 1 157 ? 10.484 -1.487 -19.312 1 97.25 157 THR A N 1
ATOM 1266 C CA . THR A 1 157 ? 11.617 -0.773 -18.734 1 97.25 157 THR A CA 1
ATOM 1267 C C . THR A 1 157 ? 11.844 -1.193 -17.281 1 97.25 157 THR A C 1
ATOM 1269 O O . THR A 1 157 ? 10.883 -1.364 -16.531 1 97.25 157 THR A O 1
ATOM 1272 N N . GLU A 1 158 ? 13.102 -1.337 -16.922 1 97.38 158 GLU A N 1
ATOM 1273 C CA . GLU A 1 158 ? 13.398 -1.572 -15.508 1 97.38 158 GLU A CA 1
ATOM 1274 C C . GLU A 1 158 ? 13.086 -0.338 -14.664 1 97.38 158 GLU A C 1
ATOM 1276 O O . GLU A 1 158 ? 13.352 0.79 -15.086 1 97.38 158 GLU A O 1
ATOM 1281 N N . GLN A 1 159 ? 12.508 -0.569 -13.562 1 98.25 159 GLN A N 1
ATOM 1282 C CA . GLN A 1 159 ? 12.156 0.551 -12.695 1 98.25 159 GLN A CA 1
ATOM 1283 C C . GLN A 1 159 ? 13.383 1.385 -12.344 1 98.25 159 GLN A C 1
ATOM 1285 O O . GLN A 1 159 ? 13.305 2.611 -12.258 1 98.25 159 GLN A O 1
ATOM 1290 N N . SER A 1 160 ? 14.578 0.735 -12.125 1 98.19 160 SER A N 1
ATOM 1291 C CA . SER A 1 160 ? 15.789 1.405 -11.664 1 98.19 160 SER A CA 1
ATOM 1292 C C . SER A 1 160 ? 16.312 2.389 -12.711 1 98.19 160 SER A C 1
ATOM 1294 O O . SER A 1 160 ? 17.125 3.264 -12.398 1 98.19 160 SER A O 1
ATOM 1296 N N . GLU A 1 161 ? 15.891 2.236 -13.922 1 97.62 161 GLU A N 1
ATOM 1297 C CA . GLU A 1 161 ? 16.266 3.162 -14.984 1 97.62 161 GLU A CA 1
ATOM 1298 C C . GLU A 1 161 ? 15.453 4.449 -14.914 1 97.62 161 GLU A C 1
ATOM 1300 O O . GLU A 1 161 ? 15.906 5.508 -15.352 1 97.62 161 GLU A O 1
ATOM 1305 N N . LEU A 1 162 ? 14.312 4.344 -14.344 1 98.25 162 LEU A N 1
ATOM 1306 C CA . LEU A 1 162 ? 13.344 5.434 -14.398 1 98.25 162 LEU A CA 1
ATOM 1307 C C . LEU A 1 162 ? 13.234 6.133 -13.047 1 98.25 162 LEU A C 1
ATOM 1309 O O . LEU A 1 162 ? 12.938 7.328 -12.984 1 98.25 162 LEU A O 1
ATOM 1313 N N . ILE A 1 163 ? 13.383 5.434 -11.984 1 98.62 163 ILE A N 1
ATOM 1314 C CA . ILE A 1 163 ? 13.172 5.922 -10.633 1 98.62 163 ILE A CA 1
ATOM 1315 C C . ILE A 1 163 ? 14.344 5.508 -9.742 1 98.62 163 ILE A C 1
ATOM 1317 O O . ILE A 1 163 ? 14.477 4.336 -9.383 1 98.62 163 ILE A O 1
ATOM 1321 N N . LYS A 1 164 ? 15.125 6.438 -9.336 1 98.62 164 LYS A N 1
ATOM 1322 C CA . LYS A 1 164 ? 16.297 6.172 -8.508 1 98.62 164 LYS A CA 1
ATOM 1323 C C . LYS A 1 164 ? 15.938 6.18 -7.027 1 98.62 164 LYS A C 1
ATOM 1325 O O . LYS A 1 164 ? 16.172 7.172 -6.332 1 98.62 164 LYS A O 1
ATOM 1330 N N . LEU A 1 165 ? 15.547 5.07 -6.535 1 98.81 165 LEU A N 1
ATOM 1331 C CA . LEU A 1 165 ? 14.977 4.992 -5.195 1 98.81 165 LEU A CA 1
ATOM 1332 C C . LEU A 1 165 ? 16.016 5.328 -4.137 1 98.81 165 LEU A C 1
ATOM 1334 O O . LEU A 1 165 ? 15.695 5.922 -3.105 1 98.81 165 LEU A O 1
ATOM 1338 N N . GLY A 1 166 ? 17.234 4.887 -4.324 1 98.62 166 GLY A N 1
ATOM 1339 C CA . GLY A 1 166 ? 18.281 5.246 -3.365 1 98.62 166 GLY A CA 1
ATOM 1340 C C . GLY A 1 166 ? 18.5 6.742 -3.258 1 98.62 166 GLY A C 1
ATOM 1341 O O . GLY A 1 166 ? 18.625 7.277 -2.156 1 98.62 166 GLY A O 1
ATOM 1342 N N . VAL A 1 167 ? 18.516 7.426 -4.359 1 98.69 167 VAL A N 1
ATOM 1343 C CA . VAL A 1 167 ? 18.703 8.875 -4.402 1 98.69 167 VAL A CA 1
ATOM 1344 C C . VAL A 1 167 ? 17.484 9.562 -3.795 1 98.69 167 VAL A C 1
ATOM 1346 O O . VAL A 1 167 ? 17.625 10.477 -2.979 1 98.69 167 VAL A O 1
ATOM 1349 N N . LEU A 1 168 ? 16.344 9.117 -4.176 1 98.69 168 LEU A N 1
ATOM 1350 C CA . LEU A 1 168 ? 15.102 9.719 -3.684 1 98.69 168 LEU A CA 1
ATOM 1351 C C . LEU A 1 168 ? 14.961 9.523 -2.178 1 98.69 168 LEU A C 1
ATOM 1353 O O . LEU A 1 168 ? 14.5 10.422 -1.472 1 98.69 168 LEU A O 1
ATOM 1357 N N . GLN A 1 169 ? 15.289 8.297 -1.765 1 98.5 169 GLN A N 1
ATOM 1358 C CA . GLN A 1 169 ? 15.281 8.023 -0.333 1 98.5 169 GLN A CA 1
ATOM 1359 C C . GLN A 1 169 ? 16.109 9.055 0.431 1 98.5 169 GLN A C 1
ATOM 1361 O O . GLN A 1 169 ? 15.625 9.641 1.402 1 98.5 169 GLN A O 1
ATOM 1366 N N . LYS A 1 170 ? 17.281 9.312 0.004 1 98.25 170 LYS A N 1
ATOM 1367 C CA . LYS A 1 170 ? 18.141 10.312 0.607 1 98.25 170 LYS A CA 1
ATOM 1368 C C . LYS A 1 170 ? 17.531 11.711 0.497 1 98.25 170 LYS A C 1
ATOM 1370 O O . LYS A 1 170 ? 17.547 12.477 1.463 1 98.25 170 LYS A O 1
ATOM 1375 N N . LEU A 1 171 ? 17.062 12.016 -0.616 1 98.69 171 LEU A N 1
ATOM 1376 C CA . LEU A 1 171 ? 16.484 13.328 -0.877 1 98.69 171 LEU A CA 1
ATOM 1377 C C . LEU A 1 171 ? 15.352 13.633 0.102 1 98.69 171 LEU A C 1
ATOM 1379 O O . LEU A 1 171 ? 15.312 14.711 0.702 1 98.69 171 LEU A O 1
ATOM 1383 N N . PHE A 1 172 ? 14.43 12.734 0.255 1 98.69 172 PHE A N 1
ATOM 1384 C CA . PHE A 1 172 ? 13.273 12.945 1.118 1 98.69 172 PHE A CA 1
ATOM 1385 C C . PHE A 1 172 ? 13.703 13.055 2.576 1 98.69 172 PHE A C 1
ATOM 1387 O O . PHE A 1 172 ? 13.141 13.852 3.332 1 98.69 172 PHE A O 1
ATOM 1394 N N . GLU A 1 173 ? 14.672 12.281 2.984 1 98.5 173 GLU A N 1
ATOM 1395 C CA . GLU A 1 173 ? 15.195 12.375 4.344 1 98.5 173 GLU A CA 1
ATOM 1396 C C . GLU A 1 173 ? 15.898 13.703 4.574 1 98.5 173 GLU A C 1
ATOM 1398 O O . GLU A 1 173 ? 15.734 14.328 5.625 1 98.5 173 GLU A O 1
ATOM 1403 N N . ASN A 1 174 ? 16.688 14.117 3.572 1 98.56 174 ASN A N 1
ATOM 1404 C CA . ASN A 1 174 ? 17.312 15.43 3.639 1 98.56 174 ASN A CA 1
ATOM 1405 C C . ASN A 1 174 ? 16.281 16.547 3.803 1 98.56 174 ASN A C 1
ATOM 1407 O O . ASN A 1 174 ? 16.453 17.453 4.617 1 98.56 174 ASN A O 1
ATOM 1411 N N . ASP A 1 175 ? 15.25 16.5 3.049 1 98.12 175 ASP A N 1
ATOM 1412 C CA . ASP A 1 175 ? 14.195 17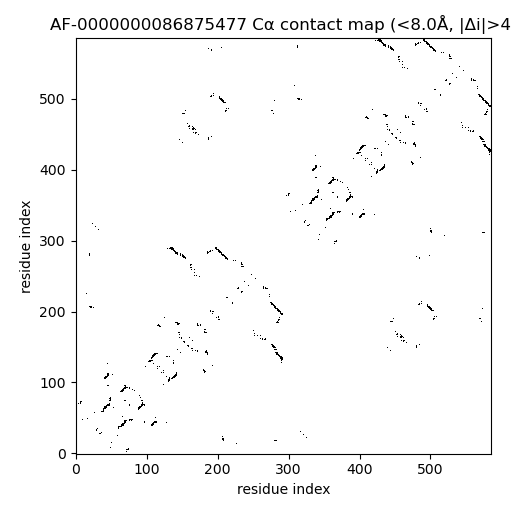.516 3.104 1 98.12 175 ASP A CA 1
ATOM 1413 C C . ASP A 1 175 ? 13.586 17.594 4.5 1 98.12 175 ASP A C 1
ATOM 1415 O O . ASP A 1 175 ? 13.359 18.672 5.027 1 98.12 175 ASP A O 1
ATOM 1419 N N . TYR A 1 176 ? 13.336 16.453 5.035 1 97.88 176 TYR A N 1
ATOM 1420 C CA . TYR A 1 176 ? 12.766 16.422 6.375 1 97.88 176 TYR A CA 1
ATOM 1421 C C . TYR A 1 176 ? 13.719 17.031 7.395 1 97.88 176 TYR A C 1
ATOM 1423 O O . TYR A 1 176 ? 13.312 17.844 8.227 1 97.88 176 TYR A O 1
ATOM 1431 N N . ARG A 1 177 ? 14.914 16.688 7.301 1 97 177 ARG A N 1
ATOM 1432 C CA . ARG A 1 177 ? 15.914 17.203 8.227 1 97 177 ARG A CA 1
ATOM 1433 C C . ARG A 1 177 ? 16.047 18.719 8.078 1 97 177 ARG A C 1
ATOM 1435 O O . ARG A 1 177 ? 16.172 19.438 9.078 1 97 177 ARG A O 1
ATOM 1442 N N . ARG A 1 178 ? 15.984 19.188 6.91 1 96.94 178 ARG A N 1
ATOM 1443 C CA . ARG A 1 178 ? 16.25 20.594 6.609 1 96.94 178 ARG A CA 1
ATOM 1444 C C . ARG A 1 178 ? 15.055 21.453 6.965 1 96.94 178 ARG A C 1
ATOM 1446 O O . ARG A 1 178 ? 15.219 22.578 7.445 1 96.94 178 ARG A O 1
ATOM 1453 N N . THR A 1 179 ? 13.805 20.969 6.723 1 96.94 179 THR A N 1
ATOM 1454 C CA . THR A 1 179 ? 12.656 21.875 6.734 1 96.94 179 THR A CA 1
ATOM 1455 C C . THR A 1 179 ? 11.656 21.453 7.812 1 96.94 179 THR A C 1
ATOM 1457 O O . THR A 1 179 ? 10.766 22.234 8.172 1 96.94 179 THR A O 1
ATOM 1460 N N . GLY A 1 180 ? 11.742 20.234 8.266 1 96.75 180 GLY A N 1
ATOM 1461 C CA . GLY A 1 180 ? 10.742 19.688 9.164 1 96.75 180 GLY A CA 1
ATOM 1462 C C . GLY A 1 180 ? 9.547 19.094 8.438 1 96.75 180 GLY A C 1
ATOM 1463 O O . GLY A 1 180 ? 8.758 18.359 9.023 1 96.75 180 GLY A O 1
ATOM 1464 N N . LYS A 1 181 ? 9.406 19.359 7.16 1 97.44 181 LYS A N 1
ATOM 1465 C CA . LYS A 1 181 ? 8.328 18.797 6.348 1 97.44 181 LYS A CA 1
ATOM 1466 C C . LYS A 1 181 ? 8.648 17.375 5.898 1 97.44 181 LYS A C 1
ATOM 1468 O O . LYS A 1 181 ? 9.727 17.125 5.367 1 97.44 181 LYS A O 1
ATOM 1473 N N . ASP A 1 182 ? 7.711 16.516 6.145 1 97.88 182 ASP A N 1
ATOM 1474 C CA . ASP A 1 182 ? 7.996 15.086 5.988 1 97.88 182 ASP A CA 1
ATOM 1475 C C . ASP A 1 182 ? 7.066 14.453 4.957 1 97.88 182 ASP A C 1
ATOM 1477 O O . ASP A 1 182 ? 5.961 14.016 5.297 1 97.88 182 ASP A O 1
ATOM 1481 N N . GLY A 1 183 ? 7.582 14.242 3.764 1 97.94 183 GLY A N 1
ATOM 1482 C CA . GLY A 1 183 ? 6.82 13.578 2.717 1 97.94 183 GLY A CA 1
ATOM 1483 C C . GLY A 1 183 ? 6.578 12.102 2.99 1 97.94 183 GLY A C 1
ATOM 1484 O O . GLY A 1 183 ? 5.742 11.477 2.34 1 97.94 183 GLY A O 1
ATOM 1485 N N . ASN A 1 184 ? 7.293 11.578 3.982 1 98.31 184 ASN A N 1
ATOM 1486 C CA . ASN A 1 184 ? 7.164 10.18 4.363 1 98.31 184 ASN A CA 1
ATOM 1487 C C . ASN A 1 184 ? 6.426 10.023 5.691 1 98.31 184 ASN A C 1
ATOM 1489 O O . ASN A 1 184 ? 6.559 9 6.367 1 98.31 184 ASN A O 1
ATOM 1493 N N . ILE A 1 185 ? 5.605 10.977 6.086 1 98.5 185 ILE A N 1
ATOM 1494 C CA . ILE A 1 185 ? 5.016 11.016 7.422 1 98.5 185 ILE A CA 1
ATOM 1495 C C . ILE A 1 185 ? 4.016 9.867 7.574 1 98.5 185 ILE A C 1
ATOM 1497 O O . ILE A 1 185 ? 3.664 9.492 8.695 1 98.5 185 ILE A O 1
ATOM 1501 N N . GLY A 1 186 ? 3.547 9.312 6.43 1 98.62 186 GLY A N 1
ATOM 1502 C CA . GLY A 1 186 ? 2.527 8.273 6.469 1 98.62 186 GLY A CA 1
ATOM 1503 C C . GLY A 1 186 ? 2.895 7.117 7.375 1 98.62 186 GLY A C 1
ATOM 1504 O O . GLY A 1 186 ? 2.068 6.652 8.164 1 98.62 186 GLY A O 1
ATOM 1505 N N . MET A 1 187 ? 4.066 6.652 7.34 1 98.38 187 MET A N 1
ATOM 1506 C CA . MET A 1 187 ? 4.488 5.488 8.109 1 98.38 187 MET A CA 1
ATOM 1507 C C . MET A 1 187 ? 4.891 5.887 9.523 1 98.38 187 MET A C 1
ATOM 1509 O O . MET A 1 187 ? 5.035 5.027 10.398 1 98.38 187 MET A O 1
ATOM 1513 N N . ARG A 1 188 ? 5.016 7.105 9.797 1 98.25 188 ARG A N 1
ATOM 1514 C CA . ARG A 1 188 ? 5.395 7.594 11.125 1 98.25 188 ARG A CA 1
ATOM 1515 C C . ARG A 1 188 ? 4.164 7.93 11.953 1 98.25 188 ARG A C 1
ATOM 1517 O O . ARG A 1 188 ? 4.23 7.961 13.188 1 98.25 188 ARG A O 1
ATOM 1524 N N . LEU A 1 189 ? 3.096 8.164 11.344 1 98.62 189 LEU A N 1
ATOM 1525 C CA . LEU A 1 189 ? 1.916 8.766 11.961 1 98.62 189 LEU A CA 1
ATOM 1526 C C . LEU A 1 189 ? 1.381 7.883 13.086 1 98.62 189 LEU A C 1
ATOM 1528 O O . LEU A 1 189 ? 1.044 8.383 14.164 1 98.62 189 LEU A O 1
ATOM 1532 N N . PRO A 1 190 ? 1.277 6.516 12.836 1 98.81 190 PRO A N 1
ATOM 1533 C CA . PRO A 1 190 ? 0.754 5.73 13.961 1 98.81 190 PRO A CA 1
ATOM 1534 C C . PRO A 1 190 ? 1.642 5.812 15.195 1 98.81 190 PRO A C 1
ATOM 1536 O O . PRO A 1 190 ? 1.137 5.809 16.328 1 98.81 190 PRO A O 1
ATOM 1539 N N . ILE A 1 191 ? 2.895 5.934 15.008 1 98.75 191 ILE A N 1
ATOM 1540 C CA . ILE A 1 191 ? 3.838 6.055 16.109 1 98.75 191 ILE A CA 1
ATOM 1541 C C . ILE A 1 191 ? 3.615 7.383 16.844 1 98.75 191 ILE A C 1
ATOM 1543 O O . ILE A 1 191 ? 3.453 7.41 18.062 1 98.75 191 ILE A O 1
ATOM 1547 N N . LEU A 1 192 ? 3.547 8.461 16.094 1 98.62 192 LEU A N 1
ATOM 1548 C CA . LEU A 1 192 ? 3.32 9.781 16.656 1 98.62 192 LEU A CA 1
ATOM 1549 C C . LEU A 1 192 ? 2.004 9.82 17.438 1 98.62 192 LEU A C 1
ATOM 1551 O O . LEU A 1 192 ? 1.952 10.328 18.562 1 98.62 192 LEU A O 1
ATOM 1555 N N . MET A 1 193 ? 0.965 9.289 16.812 1 98.81 193 MET A N 1
ATOM 1556 C CA . MET A 1 193 ? -0.36 9.297 17.422 1 98.81 193 MET A CA 1
ATOM 1557 C C . MET A 1 193 ? -0.35 8.547 18.75 1 98.81 193 MET A C 1
ATOM 1559 O O . MET A 1 193 ? -0.88 9.039 19.75 1 98.81 193 MET A O 1
ATOM 1563 N N . SER A 1 194 ? 0.277 7.363 18.75 1 98.62 194 SER A N 1
ATOM 1564 C CA . SER A 1 194 ? 0.345 6.566 19.969 1 98.62 194 SER A CA 1
ATOM 1565 C C . SER A 1 194 ? 1.163 7.27 21.047 1 98.62 194 SER A C 1
ATOM 1567 O O . SER A 1 194 ? 0.762 7.309 22.219 1 98.62 194 SER A O 1
ATOM 1569 N N . GLN A 1 195 ? 2.244 7.875 20.672 1 98.06 195 GLN A N 1
ATOM 1570 C CA . GLN A 1 195 ? 3.123 8.562 21.625 1 98.06 195 GLN A CA 1
ATOM 1571 C C . GLN A 1 195 ? 2.449 9.805 22.188 1 98.06 195 GLN A C 1
ATOM 1573 O O . GLN A 1 195 ? 2.754 10.219 23.312 1 98.06 195 GLN A O 1
ATOM 1578 N N . LEU A 1 196 ? 1.526 10.391 21.469 1 98 196 LEU A N 1
ATOM 1579 C CA . LEU A 1 196 ? 0.792 11.562 21.906 1 98 196 LEU A CA 1
ATOM 1580 C C . LEU A 1 196 ? -0.356 11.172 22.828 1 98 196 LEU A C 1
ATOM 1582 O O . LEU A 1 196 ? -1.026 12.031 23.406 1 98 196 LEU A O 1
ATOM 1586 N N . GLY A 1 197 ? -0.68 9.898 22.891 1 97.56 197 GLY A N 1
ATOM 1587 C CA . GLY A 1 197 ? -1.637 9.445 23.891 1 97.56 197 GLY A CA 1
ATOM 1588 C C . GLY A 1 197 ? -2.953 8.984 23.297 1 97.56 197 GLY A C 1
ATOM 1589 O O . GLY A 1 197 ? -3.895 8.664 24.016 1 97.56 197 GLY A O 1
ATOM 1590 N N . LEU A 1 198 ? -3.045 8.961 21.969 1 98.44 198 LEU A N 1
ATOM 1591 C CA . LEU A 1 198 ? -4.242 8.383 21.375 1 98.44 198 LEU A CA 1
ATOM 1592 C C . LEU A 1 198 ? -4.324 6.887 21.672 1 98.44 198 LEU A C 1
ATOM 1594 O O . LEU A 1 198 ? -3.299 6.211 21.766 1 98.44 198 LEU A O 1
ATOM 1598 N N . THR A 1 199 ? -5.535 6.395 21.812 1 97.69 199 THR A N 1
ATOM 1599 C CA . THR A 1 199 ? -5.762 4.973 22.047 1 97.69 199 THR A CA 1
ATOM 1600 C C . THR A 1 199 ? -6.352 4.301 20.812 1 97.69 199 THR A C 1
ATOM 1602 O O . THR A 1 199 ? -6.809 4.977 19.891 1 97.69 199 THR A O 1
ATOM 1605 N N . ASP A 1 200 ? -6.262 2.969 20.781 1 97.06 200 ASP A N 1
ATOM 1606 C CA . ASP A 1 200 ? -6.777 2.18 19.672 1 97.06 200 ASP A CA 1
ATOM 1607 C C . ASP A 1 200 ? -6.219 2.68 18.344 1 97.06 200 ASP A C 1
ATOM 1609 O O . ASP A 1 200 ? -6.969 2.855 17.375 1 97.06 200 ASP A O 1
ATOM 1613 N N . VAL A 1 201 ? -4.93 2.975 18.375 1 98.62 201 VAL A N 1
ATOM 1614 C CA . VAL A 1 201 ? -4.277 3.514 17.188 1 98.62 201 VAL A CA 1
ATOM 1615 C C . VAL A 1 201 ? -4.113 2.41 16.141 1 98.62 201 VAL A C 1
ATOM 1617 O O . VAL A 1 201 ? -3.654 1.31 16.453 1 98.62 201 VAL A O 1
ATOM 1620 N N . GLU A 1 202 ? -4.527 2.674 14.898 1 98.5 202 GLU A N 1
ATOM 1621 C CA . GLU A 1 202 ? -4.355 1.794 13.75 1 98.5 202 GLU A CA 1
ATOM 1622 C C . GLU A 1 202 ? -3.953 2.582 12.508 1 98.5 202 GLU A C 1
ATOM 1624 O O . GLU A 1 202 ? -4.074 3.809 12.477 1 98.5 202 GLU A O 1
ATOM 1629 N N . SER A 1 203 ? -3.43 1.939 11.617 1 98.75 203 SER A N 1
ATOM 1630 C CA . SER A 1 203 ? -3.133 2.508 10.305 1 98.75 203 SER A CA 1
ATOM 1631 C C . SER A 1 203 ? -3.486 1.532 9.188 1 98.75 203 SER A C 1
ATOM 1633 O O . SER A 1 203 ? -3.334 0.319 9.344 1 98.75 203 SER A O 1
ATOM 1635 N N . ARG A 1 204 ? -4.004 2.049 8.094 1 98.75 204 ARG A N 1
ATOM 1636 C CA . ARG A 1 204 ? -4.285 1.324 6.859 1 98.75 204 ARG A CA 1
ATOM 1637 C C . ARG A 1 204 ? -3.635 2.01 5.66 1 98.75 204 ARG A C 1
ATOM 1639 O O . ARG A 1 204 ? -3.26 3.182 5.738 1 98.75 204 ARG A O 1
ATOM 1646 N N . MET A 1 205 ? -3.471 1.272 4.68 1 98.31 205 MET A N 1
ATOM 1647 C CA . MET A 1 205 ? -2.965 1.795 3.412 1 98.31 205 MET A CA 1
ATOM 1648 C C . MET A 1 205 ? -4.047 1.763 2.338 1 98.31 205 MET A C 1
ATOM 1650 O O . MET A 1 205 ? -4.793 0.786 2.23 1 98.31 205 MET A O 1
ATOM 1654 N N . SER A 1 206 ? -4.148 2.926 1.604 1 98.31 206 SER A N 1
ATOM 1655 C CA . SER A 1 206 ? -5.102 2.949 0.498 1 98.31 206 SER A CA 1
ATOM 1656 C C . SER A 1 206 ? -4.852 1.796 -0.469 1 98.31 206 SER A C 1
ATOM 1658 O O . SER A 1 206 ? -3.703 1.476 -0.779 1 98.31 206 SER A O 1
ATOM 1660 N N . ASP A 1 207 ? -5.93 1.227 -0.995 1 98.62 207 ASP A N 1
ATOM 1661 C CA . ASP A 1 207 ? -5.77 0.024 -1.807 1 98.62 207 ASP A CA 1
ATOM 1662 C C . ASP A 1 207 ? -5.82 0.356 -3.297 1 98.62 207 ASP A C 1
ATOM 1664 O O . ASP A 1 207 ? -5.91 -0.542 -4.137 1 98.62 207 ASP A O 1
ATOM 1668 N N . LYS A 1 208 ? -5.742 1.631 -3.633 1 98.56 208 LYS A N 1
ATOM 1669 C CA . LYS A 1 208 ? -5.855 2.068 -5.02 1 98.56 208 LYS A CA 1
ATOM 1670 C C . LYS A 1 208 ? -4.617 1.68 -5.82 1 98.56 208 LYS A C 1
ATOM 1672 O O . LYS A 1 208 ? -3.49 1.938 -5.395 1 98.56 208 LYS A O 1
ATOM 1677 N N . VAL A 1 209 ? -4.797 1.013 -6.914 1 98.69 209 VAL A N 1
ATOM 1678 C CA . VAL A 1 209 ? -3.799 0.805 -7.957 1 98.69 209 VAL A CA 1
ATOM 1679 C C . VAL A 1 209 ? -4.309 1.368 -9.281 1 98.69 209 VAL A C 1
ATOM 1681 O O . VAL A 1 209 ? -5.344 0.931 -9.789 1 98.69 209 VAL A O 1
ATOM 1684 N N . ASN A 1 210 ? -3.668 2.408 -9.781 1 98.69 210 ASN A N 1
ATOM 1685 C CA . ASN A 1 210 ? -3.986 2.93 -11.109 1 98.69 210 ASN A CA 1
ATOM 1686 C C . ASN A 1 210 ? -3.361 2.078 -12.211 1 98.69 210 ASN A C 1
ATOM 1688 O O . ASN A 1 210 ? -2.145 1.887 -12.234 1 98.69 210 ASN A O 1
ATOM 1692 N N . PHE A 1 211 ? -4.176 1.527 -12.969 1 98.38 211 PHE A N 1
ATOM 1693 C CA . PHE A 1 211 ? -3.742 0.687 -14.078 1 98.38 211 PHE A CA 1
ATOM 1694 C C . PHE A 1 211 ? -4.051 1.354 -15.414 1 98.38 211 PHE A C 1
ATOM 1696 O O . PHE A 1 211 ? -5.207 1.4 -15.844 1 98.38 211 PHE A O 1
ATOM 1703 N N . PHE A 1 212 ? -2.969 1.972 -15.992 1 98.38 212 PHE A N 1
ATOM 1704 C CA . PHE A 1 212 ? -3.057 2.525 -17.344 1 98.38 212 PHE A CA 1
ATOM 1705 C C . PHE A 1 212 ? -3.039 1.415 -18.391 1 98.38 212 PHE A C 1
ATOM 1707 O O . PHE A 1 212 ? -1.971 0.974 -18.812 1 98.38 212 PHE A O 1
ATOM 1714 N N . ASP A 1 213 ? -4.211 1.027 -18.797 1 96.56 213 ASP A N 1
ATOM 1715 C CA . ASP A 1 213 ? -4.473 -0.133 -19.641 1 96.56 213 ASP A CA 1
ATOM 1716 C C . ASP A 1 213 ? -4.766 0.29 -21.078 1 96.56 213 ASP A C 1
ATOM 1718 O O . ASP A 1 213 ? -5.695 1.06 -21.328 1 96.56 213 ASP A O 1
ATOM 1722 N N . GLN A 1 214 ? -4.145 -0.22 -22.062 1 94.94 214 GLN A N 1
ATOM 1723 C CA . GLN A 1 214 ? -4.332 0.133 -23.453 1 94.94 214 GLN A CA 1
ATOM 1724 C C . GLN A 1 214 ? -5.684 -0.351 -23.969 1 94.94 214 GLN A C 1
ATOM 1726 O O . GLN A 1 214 ? -6.16 0.103 -25.016 1 94.94 214 GLN A O 1
ATOM 1731 N N . ASN A 1 215 ? -6.281 -1.243 -23.219 1 94.81 215 ASN A N 1
ATOM 1732 C CA . ASN A 1 215 ? -7.547 -1.81 -23.672 1 94.81 215 ASN A CA 1
ATOM 1733 C C . ASN A 1 215 ? -8.734 -1.062 -23.078 1 94.81 215 ASN A C 1
ATOM 1735 O O . ASN A 1 215 ? -9.891 -1.388 -23.359 1 94.81 215 ASN A O 1
ATOM 1739 N N . MET A 1 216 ? -8.477 -0.115 -22.219 1 94.12 216 MET A N 1
ATOM 1740 C CA . MET A 1 216 ? -9.594 0.664 -21.688 1 94.12 216 MET A CA 1
ATOM 1741 C C . MET A 1 216 ? -10.125 1.641 -22.734 1 94.12 216 MET A C 1
ATOM 1743 O O . MET A 1 216 ? -9.484 1.879 -23.75 1 94.12 216 MET A O 1
ATOM 1747 N N . ASP A 1 217 ? -11.375 2.16 -22.5 1 94.25 217 ASP A N 1
ATOM 1748 C CA . ASP A 1 217 ? -11.961 3.109 -23.453 1 94.25 217 ASP A CA 1
ATOM 1749 C C . ASP A 1 217 ? -11.102 4.367 -23.562 1 94.25 217 ASP A C 1
ATOM 1751 O O . ASP A 1 217 ? -10.469 4.789 -22.594 1 94.25 217 ASP A O 1
ATOM 1755 N N . MET A 1 218 ? -11.133 4.973 -24.688 1 94.56 218 MET A N 1
ATOM 1756 C CA . MET A 1 218 ? -10.219 6.043 -25.062 1 94.56 218 MET A CA 1
ATOM 1757 C C . MET A 1 218 ? -10.352 7.23 -24.109 1 94.56 218 MET A C 1
ATOM 1759 O O . MET A 1 218 ? -9.352 7.84 -23.719 1 94.56 218 MET A O 1
ATOM 1763 N N . GLU A 1 219 ? -11.523 7.617 -23.797 1 95.75 219 GLU A N 1
ATOM 1764 C CA . GLU A 1 219 ? -11.75 8.773 -22.938 1 95.75 219 GLU A CA 1
ATOM 1765 C C . GLU A 1 219 ? -11.148 8.555 -21.547 1 95.75 219 GLU A C 1
ATOM 1767 O O . GLU A 1 219 ? -10.414 9.406 -21.047 1 95.75 219 GLU A O 1
ATOM 1772 N N . SER A 1 220 ? -11.469 7.414 -20.953 1 95.44 220 SER A N 1
ATOM 1773 C CA . SER A 1 220 ? -10.922 7.078 -19.641 1 95.44 220 SER A CA 1
ATOM 1774 C C . SER A 1 220 ? -9.398 6.996 -19.672 1 95.44 220 SER A C 1
ATOM 1776 O O . SER A 1 220 ? -8.719 7.41 -18.734 1 95.44 220 SER A O 1
ATOM 1778 N N . LYS A 1 221 ? -8.953 6.441 -20.766 1 96.25 221 LYS A N 1
ATOM 1779 C CA . LYS A 1 221 ? -7.512 6.309 -20.953 1 96.25 221 LYS A CA 1
ATOM 1780 C C . LYS A 1 221 ? -6.832 7.676 -20.984 1 96.25 221 LYS A C 1
ATOM 1782 O O . LYS A 1 221 ? -5.809 7.879 -20.328 1 96.25 221 LYS A O 1
ATOM 1787 N N . ASN A 1 222 ? -7.348 8.625 -21.688 1 96.5 222 ASN A N 1
ATOM 1788 C CA . ASN A 1 222 ? -6.781 9.969 -21.797 1 96.5 222 ASN A CA 1
ATOM 1789 C C . ASN A 1 222 ? -6.828 10.703 -20.469 1 96.5 222 ASN A C 1
ATOM 1791 O O . ASN A 1 222 ? -5.863 11.375 -20.094 1 96.5 222 ASN A O 1
ATOM 1795 N N . VAL A 1 223 ? -7.91 10.57 -19.797 1 96.75 223 VAL A N 1
ATOM 1796 C CA . VAL A 1 223 ? -8.062 11.227 -18.5 1 96.75 223 VAL A CA 1
ATOM 1797 C C . VAL A 1 223 ? -7.016 10.68 -17.531 1 96.75 223 VAL A C 1
ATOM 1799 O O . VAL A 1 223 ? -6.348 11.453 -16.844 1 96.75 223 VAL A O 1
ATOM 1802 N N . LEU A 1 224 ? -6.887 9.375 -17.469 1 97.75 224 LEU A N 1
ATOM 1803 C CA . LEU A 1 224 ? -5.922 8.766 -16.562 1 97.75 224 LEU A CA 1
ATOM 1804 C C . LEU A 1 224 ? -4.496 9.164 -16.938 1 97.75 224 LEU A C 1
ATOM 1806 O O . LEU A 1 224 ? -3.695 9.5 -16.062 1 97.75 224 LEU A O 1
ATOM 1810 N N . TYR A 1 225 ? -4.184 9.141 -18.219 1 97.88 225 TYR A N 1
ATOM 1811 C CA . TYR A 1 225 ? -2.865 9.547 -18.688 1 97.88 225 TYR A CA 1
ATOM 1812 C C . TYR A 1 225 ? -2.525 10.953 -18.219 1 97.88 225 TYR A C 1
ATOM 1814 O O . TYR A 1 225 ? -1.447 11.195 -17.672 1 97.88 225 TYR A O 1
ATOM 1822 N N . ASP A 1 226 ? -3.418 11.867 -18.422 1 97.31 226 ASP A N 1
ATOM 1823 C CA . ASP A 1 226 ? -3.195 13.266 -18.062 1 97.31 226 ASP A CA 1
ATOM 1824 C C . ASP A 1 226 ? -3.072 13.422 -16.547 1 97.31 226 ASP A C 1
ATOM 1826 O O . ASP A 1 226 ? -2.234 14.188 -16.062 1 97.31 226 ASP A O 1
ATOM 1830 N N . SER A 1 227 ? -3.902 12.719 -15.789 1 97.88 227 SER A N 1
ATOM 1831 C CA . SER A 1 227 ? -3.842 12.781 -14.336 1 97.88 227 SER A CA 1
ATOM 1832 C C . SER A 1 227 ? -2.508 12.266 -13.812 1 97.88 227 SER A C 1
ATOM 1834 O O . SER A 1 227 ? -1.915 12.852 -12.906 1 97.88 227 SER A O 1
ATOM 1836 N N . LEU A 1 228 ? -2.064 11.164 -14.367 1 98.06 228 LEU A N 1
ATOM 1837 C CA . LEU A 1 228 ? -0.791 10.586 -13.961 1 98.06 228 LEU A CA 1
ATOM 1838 C C . LEU A 1 228 ? 0.36 11.539 -14.25 1 98.06 228 LEU A C 1
ATOM 1840 O O . LEU A 1 228 ? 1.225 11.758 -13.391 1 98.06 228 LEU A O 1
ATOM 1844 N N . ARG A 1 229 ? 0.326 12.172 -15.375 1 96.75 229 ARG A N 1
ATOM 1845 C CA . ARG A 1 229 ? 1.368 13.133 -15.727 1 96.75 229 ARG A CA 1
ATOM 1846 C C . ARG A 1 229 ? 1.343 14.336 -14.797 1 96.75 229 ARG A C 1
ATOM 1848 O O . ARG A 1 229 ? 2.393 14.797 -14.344 1 96.75 229 ARG A O 1
ATOM 1855 N N . GLU A 1 230 ? 0.189 14.781 -14.539 1 95.81 230 GLU A N 1
ATOM 1856 C CA . GLU A 1 230 ? 0.04 15.93 -13.641 1 95.81 230 GLU A CA 1
ATOM 1857 C C . GLU A 1 230 ? 0.515 15.586 -12.234 1 95.81 230 GLU A C 1
ATOM 1859 O O . GLU A 1 230 ? 1.037 16.453 -11.523 1 95.81 230 GLU A O 1
ATOM 1864 N N . GLU A 1 231 ? 0.31 14.359 -11.852 1 95.56 231 GLU A N 1
ATOM 1865 C CA . GLU A 1 231 ? 0.759 13.891 -10.547 1 95.56 231 GLU A CA 1
ATOM 1866 C C . GLU A 1 231 ? 2.281 13.781 -10.492 1 95.56 231 GLU A C 1
ATOM 1868 O O . GLU A 1 231 ? 2.857 13.602 -9.414 1 95.56 231 GLU A O 1
ATOM 1873 N N . GLY A 1 232 ? 2.902 13.781 -11.641 1 95 232 GLY A N 1
ATOM 1874 C CA . GLY A 1 232 ? 4.355 13.773 -11.68 1 95 232 GLY A CA 1
ATOM 1875 C C . GLY A 1 232 ? 4.93 12.531 -12.336 1 95 232 GLY A C 1
ATOM 1876 O O . GLY A 1 232 ? 6.148 12.391 -12.453 1 95 232 GLY A O 1
ATOM 1877 N N . ILE A 1 233 ? 4.082 11.562 -12.734 1 96.56 233 ILE A N 1
ATOM 1878 C CA . ILE A 1 233 ? 4.547 10.344 -13.383 1 96.56 233 ILE A CA 1
ATOM 1879 C C . ILE A 1 233 ? 4.98 10.641 -14.812 1 96.56 233 ILE A C 1
ATOM 1881 O O . ILE A 1 233 ? 4.148 10.969 -15.664 1 96.56 233 ILE A O 1
ATOM 1885 N N . GLY A 1 234 ? 6.25 10.562 -15.062 1 96.19 234 GLY A N 1
ATOM 1886 C CA . GLY A 1 234 ? 6.785 10.781 -16.406 1 96.19 234 GLY A CA 1
ATOM 1887 C C . GLY A 1 234 ? 6.68 12.219 -16.859 1 96.19 234 GLY A C 1
ATOM 1888 O O . GLY A 1 234 ? 6.512 12.492 -18.047 1 96.19 234 GLY A O 1
ATOM 1889 N N . GLN A 1 235 ? 6.617 13.094 -15.969 1 94 235 GLN A N 1
ATOM 1890 C CA . GLN A 1 235 ? 6.609 14.508 -16.328 1 94 235 GLN A CA 1
ATOM 1891 C C . GLN A 1 235 ? 8.008 14.984 -16.719 1 94 235 GLN A C 1
ATOM 1893 O O . GLN A 1 235 ? 9 14.555 -16.141 1 94 235 GLN A O 1
ATOM 1898 N N . GLU A 1 236 ? 8.039 15.922 -17.562 1 94.75 236 GLU A N 1
ATOM 1899 C CA . GLU A 1 236 ? 9.32 16.5 -17.969 1 94.75 236 GLU A CA 1
ATOM 1900 C C . GLU A 1 236 ? 9.922 17.344 -16.844 1 94.75 236 GLU A C 1
ATOM 1902 O O . GLU A 1 236 ? 9.25 18.219 -16.297 1 94.75 236 GLU A O 1
ATOM 1907 N N . PRO A 1 237 ? 11.109 17.141 -16.281 1 93.69 237 PRO A N 1
ATOM 1908 C CA . PRO A 1 237 ? 11.672 17.812 -15.117 1 93.69 237 PRO A CA 1
ATOM 1909 C C . PRO A 1 237 ? 11.93 19.297 -15.352 1 93.69 237 PRO A C 1
ATOM 1911 O O . PRO A 1 237 ? 12.008 20.078 -14.398 1 93.69 237 PRO A O 1
ATOM 1914 N N . GLY A 1 238 ? 12.055 19.844 -16.531 1 94.5 238 GLY A N 1
ATOM 1915 C CA . GLY A 1 238 ? 12.305 21.266 -16.781 1 94.5 238 GLY A CA 1
ATOM 1916 C C . GLY A 1 238 ? 13.75 21.562 -17.125 1 94.5 238 GLY A C 1
ATOM 1917 O O . GLY A 1 238 ? 14.469 20.688 -17.609 1 94.5 238 GLY A O 1
ATOM 1918 N N . ASP A 1 239 ? 14.18 22.812 -16.812 1 97 239 ASP A N 1
ATOM 1919 C CA . ASP A 1 239 ? 15.523 23.266 -17.172 1 97 239 ASP A CA 1
ATOM 1920 C C . ASP A 1 239 ? 16.578 22.531 -16.344 1 97 239 ASP A C 1
ATOM 1922 O O . ASP A 1 239 ? 16.562 22.594 -15.109 1 97 239 ASP A O 1
ATOM 1926 N N . PRO A 1 240 ? 17.5 21.891 -17.031 1 96.94 240 PRO A N 1
ATOM 1927 C CA . PRO A 1 240 ? 18.469 21.062 -16.312 1 96.94 240 PRO A CA 1
ATOM 1928 C C . PRO A 1 240 ? 19.281 21.859 -15.297 1 96.94 240 PRO A C 1
ATOM 1930 O O . PRO A 1 240 ? 19.562 21.359 -14.203 1 96.94 240 PRO A O 1
ATOM 1933 N N . VAL A 1 241 ? 19.656 23.062 -15.625 1 97.44 241 VAL A N 1
ATOM 1934 C CA . VAL A 1 241 ? 20.469 23.875 -14.727 1 97.44 241 VAL A CA 1
ATOM 1935 C C . VAL A 1 241 ? 19.688 24.203 -13.461 1 97.44 241 VAL A C 1
ATOM 1937 O O . VAL A 1 241 ? 20.188 24.062 -12.352 1 97.44 241 VAL A O 1
ATOM 1940 N N . GLU A 1 242 ? 18.547 24.594 -13.625 1 97.56 242 GLU A N 1
ATOM 1941 C CA . GLU A 1 242 ? 17.688 24.953 -12.492 1 97.56 242 GLU A CA 1
ATOM 1942 C C . GLU A 1 242 ? 17.406 23.75 -11.602 1 97.56 242 GLU A C 1
ATOM 1944 O O . GLU A 1 242 ? 17.453 23.859 -10.375 1 97.56 242 GLU A O 1
ATOM 1949 N N . ILE A 1 243 ? 17.078 22.641 -12.195 1 97.38 243 ILE A N 1
ATOM 1950 C CA . ILE A 1 243 ? 16.75 21.422 -11.453 1 97.38 243 ILE A CA 1
ATOM 1951 C C . ILE A 1 243 ? 17.969 20.938 -10.695 1 97.38 243 ILE A C 1
ATOM 1953 O O . ILE A 1 243 ? 17.875 20.578 -9.516 1 97.38 243 ILE A O 1
ATOM 1957 N N . MET A 1 244 ? 19.094 20.953 -11.383 1 97.25 244 MET A N 1
ATOM 1958 C CA . MET A 1 244 ? 20.328 20.516 -10.734 1 97.25 244 MET A CA 1
ATOM 1959 C C . MET A 1 244 ? 20.625 21.375 -9.516 1 97.25 244 MET A C 1
ATOM 1961 O O . MET A 1 244 ? 20.969 20.875 -8.453 1 97.25 244 MET A O 1
ATOM 1965 N N . ASP A 1 245 ? 20.5 22.656 -9.664 1 97.88 245 ASP A N 1
ATOM 1966 C CA . ASP A 1 245 ? 20.734 23.578 -8.562 1 97.88 245 ASP A CA 1
ATOM 1967 C C . ASP A 1 245 ? 19.812 23.297 -7.383 1 97.88 245 ASP A C 1
ATOM 1969 O O . ASP A 1 245 ? 20.234 23.328 -6.227 1 97.88 245 ASP A O 1
ATOM 1973 N N . SER A 1 246 ? 18.609 23.047 -7.695 1 97.75 246 SER A N 1
ATOM 1974 C CA . SER A 1 246 ? 17.625 22.734 -6.66 1 97.75 246 SER A CA 1
ATOM 1975 C C . SER A 1 246 ? 18 21.469 -5.914 1 97.75 246 SER A C 1
ATOM 1977 O O . SER A 1 246 ? 17.938 21.422 -4.684 1 97.75 246 SER A O 1
ATOM 1979 N N . LEU A 1 247 ? 18.359 20.391 -6.613 1 98.31 247 LEU A N 1
ATOM 1980 C CA . LEU A 1 247 ? 18.719 19.109 -6.012 1 98.31 247 LEU A CA 1
ATOM 1981 C C . LEU A 1 247 ? 19.969 19.234 -5.148 1 98.31 247 LEU A C 1
ATOM 1983 O O . LEU A 1 247 ? 20.062 18.641 -4.078 1 98.31 247 LEU A O 1
ATOM 1987 N N . LEU A 1 248 ? 20.938 20.109 -5.629 1 98.31 248 LEU A N 1
ATOM 1988 C CA . LEU A 1 248 ? 22.156 20.344 -4.863 1 98.31 248 LEU A CA 1
ATOM 1989 C C . LEU A 1 248 ? 21.844 21.109 -3.578 1 98.31 248 LEU A C 1
ATOM 1991 O O . LEU A 1 248 ? 22.391 20.797 -2.52 1 98.31 248 LEU A O 1
ATOM 1995 N N . THR A 1 249 ? 20.938 22.031 -3.635 1 98 249 THR A N 1
ATOM 1996 C CA . THR A 1 249 ? 20.516 22.797 -2.465 1 98 249 THR A CA 1
ATOM 1997 C C . THR A 1 249 ? 19.828 21.891 -1.447 1 98 249 THR A C 1
ATOM 1999 O O . THR A 1 249 ? 19.922 22.125 -0.241 1 98 249 THR A O 1
ATOM 2002 N N . ARG A 1 250 ? 19.281 20.875 -1.934 1 97.88 250 ARG A N 1
ATOM 2003 C CA . ARG A 1 250 ? 18.594 19.906 -1.093 1 97.88 250 ARG A CA 1
ATOM 2004 C C . ARG A 1 250 ? 19.531 18.797 -0.652 1 97.88 250 ARG A C 1
ATOM 2006 O O . ARG A 1 250 ? 19.078 17.719 -0.25 1 97.88 250 ARG A O 1
ATOM 2013 N N . GLU A 1 251 ? 20.828 19 -0.878 1 97.81 251 GLU A N 1
ATOM 2014 C CA . GLU A 1 251 ? 21.938 18.281 -0.256 1 97.81 251 GLU A CA 1
ATOM 2015 C C . GLU A 1 251 ? 22.188 16.938 -0.949 1 97.81 251 GLU A C 1
ATOM 2017 O O . GLU A 1 251 ? 22.625 15.984 -0.314 1 97.81 251 GLU A O 1
ATOM 2022 N N . LEU A 1 252 ? 21.781 16.812 -2.172 1 98.31 252 LEU A N 1
ATOM 2023 C CA . LEU A 1 252 ? 22.281 15.695 -2.973 1 98.31 252 LEU A CA 1
ATOM 2024 C C . LEU A 1 252 ? 23.703 15.969 -3.469 1 98.31 252 LEU A C 1
ATOM 2026 O O . LEU A 1 252 ? 24.078 17.125 -3.648 1 98.31 252 LEU A O 1
ATOM 2030 N N . GLN A 1 253 ? 24.469 14.93 -3.688 1 98 253 GLN A N 1
ATOM 2031 C CA . GLN A 1 253 ? 25.75 15.062 -4.363 1 98 253 GLN A CA 1
ATOM 2032 C C . GLN A 1 253 ? 25.562 15.297 -5.859 1 98 253 GLN A C 1
ATOM 2034 O O . GLN A 1 253 ? 24.531 14.922 -6.43 1 98 253 GLN A O 1
ATOM 2039 N N . PRO A 1 254 ? 26.562 15.93 -6.504 1 98 254 PRO A N 1
ATOM 2040 C CA . PRO A 1 254 ? 26.438 16.25 -7.93 1 98 254 PRO A CA 1
ATOM 2041 C C . PRO A 1 254 ? 26.109 15.031 -8.781 1 98 254 PRO A C 1
ATOM 2043 O O . PRO A 1 254 ? 25.25 15.094 -9.656 1 98 254 PRO A O 1
ATOM 2046 N N . GLU A 1 255 ? 26.719 13.977 -8.461 1 97.81 255 GLU A N 1
ATOM 2047 C CA . GLU A 1 255 ? 26.484 12.766 -9.234 1 97.81 255 GLU A CA 1
ATOM 2048 C C . GLU A 1 255 ? 25.062 12.258 -9.031 1 97.81 255 GLU A C 1
ATOM 2050 O O . GLU A 1 255 ? 24.406 11.836 -9.992 1 97.81 255 GLU A O 1
ATOM 2055 N N . GLU A 1 256 ? 24.578 12.234 -7.809 1 98.12 256 GLU A N 1
ATOM 2056 C CA . GLU A 1 256 ? 23.203 11.836 -7.5 1 98.12 256 GLU A CA 1
ATOM 2057 C C . GLU A 1 256 ? 22.203 12.734 -8.203 1 98.12 256 GLU A C 1
ATOM 2059 O O . GLU A 1 256 ? 21.203 12.258 -8.734 1 98.12 256 GLU A O 1
ATOM 2064 N N . ALA A 1 257 ? 22.469 14.031 -8.164 1 98.31 257 ALA A N 1
ATOM 2065 C CA . ALA A 1 257 ? 21.594 15 -8.812 1 98.31 257 ALA A CA 1
ATOM 2066 C C . ALA A 1 257 ? 21.5 14.734 -10.312 1 98.31 257 ALA A C 1
ATOM 2068 O O . ALA A 1 257 ? 20.406 14.758 -10.891 1 98.31 257 ALA A O 1
ATOM 2069 N N . ARG A 1 258 ? 22.625 14.5 -10.93 1 98.06 258 ARG A N 1
ATOM 2070 C CA . ARG A 1 258 ? 22.656 14.203 -12.359 1 98.06 258 ARG A CA 1
ATOM 2071 C C . ARG A 1 258 ? 21.859 12.93 -12.672 1 98.06 258 ARG A C 1
ATOM 2073 O O . ARG A 1 258 ? 21.078 12.898 -13.617 1 98.06 258 ARG A O 1
ATOM 2080 N N . GLU A 1 259 ? 22.062 11.859 -11.867 1 97.81 259 GLU A N 1
ATOM 2081 C CA . GLU A 1 259 ? 21.359 10.602 -12.055 1 97.81 259 GLU A CA 1
ATOM 2082 C C . GLU A 1 259 ? 19.844 10.797 -11.945 1 97.81 259 GLU A C 1
ATOM 2084 O O . GLU A 1 259 ? 19.078 10.227 -12.734 1 97.81 259 GLU A O 1
ATOM 2089 N N . GLN A 1 260 ? 19.484 11.555 -10.984 1 98.12 260 GLN A N 1
ATOM 2090 C CA . GLN A 1 260 ? 18.062 11.82 -10.758 1 98.12 260 GLN A CA 1
ATOM 2091 C C . GLN A 1 260 ? 17.453 12.562 -11.938 1 98.12 260 GLN A C 1
ATOM 2093 O O . GLN A 1 260 ? 16.375 12.195 -12.422 1 98.12 260 GLN A O 1
ATOM 2098 N N . TYR A 1 261 ? 18.109 13.617 -12.391 1 98.25 261 TYR A N 1
ATOM 2099 C CA . TYR A 1 261 ? 17.609 14.383 -13.523 1 98.25 261 TYR A CA 1
ATOM 2100 C C . TYR A 1 261 ? 17.484 13.508 -14.758 1 98.25 261 TYR A C 1
ATOM 2102 O O . TYR A 1 261 ? 16.453 13.539 -15.445 1 98.25 261 TYR A O 1
ATOM 2110 N N . GLU A 1 262 ? 18.516 12.742 -15.055 1 98.25 262 GLU A N 1
ATOM 2111 C CA . GLU A 1 262 ? 18.547 11.883 -16.234 1 98.25 262 GLU A CA 1
ATOM 2112 C C . GLU A 1 262 ? 17.438 10.844 -16.172 1 98.25 262 GLU A C 1
ATOM 2114 O O . GLU A 1 262 ? 16.812 10.523 -17.188 1 98.25 262 GLU A O 1
ATOM 2119 N N . ALA A 1 263 ? 17.203 10.281 -15.016 1 98.31 263 ALA A N 1
ATOM 2120 C CA . ALA A 1 263 ? 16.141 9.297 -14.844 1 98.31 263 ALA A CA 1
ATOM 2121 C C . ALA A 1 263 ? 14.773 9.922 -15.117 1 98.31 263 ALA A C 1
ATOM 2123 O O . ALA A 1 263 ? 13.938 9.32 -15.805 1 98.31 263 ALA A O 1
ATOM 2124 N N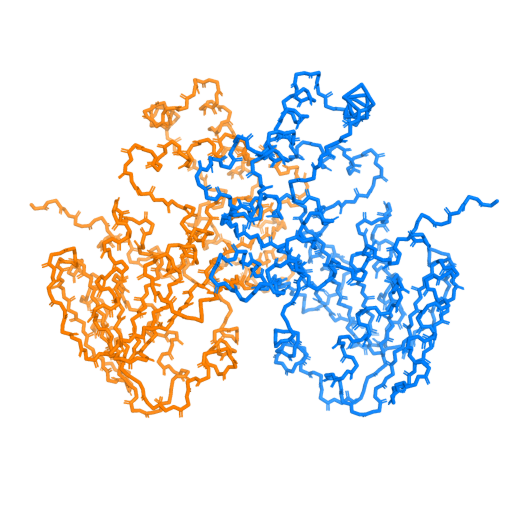 . GLU A 1 264 ? 14.516 11.094 -14.562 1 97.94 264 GLU A N 1
ATOM 2125 C CA . GLU A 1 264 ? 13.242 11.781 -14.797 1 97.94 264 GLU A CA 1
ATOM 2126 C C . GLU A 1 264 ? 13.047 12.094 -16.281 1 97.94 264 GLU A C 1
ATOM 2128 O O . GLU A 1 264 ? 11.945 11.953 -16.797 1 97.94 264 GLU A O 1
ATOM 2133 N N . LEU A 1 265 ? 14.125 12.539 -16.891 1 98.12 265 LEU A N 1
ATOM 2134 C CA . LEU A 1 265 ? 14.062 12.828 -18.312 1 98.12 265 LEU A CA 1
ATOM 2135 C C . LEU A 1 265 ? 13.75 11.562 -19.109 1 98.12 265 LEU A C 1
ATOM 2137 O O . LEU A 1 265 ? 12.922 11.586 -20.016 1 98.12 265 LEU A O 1
ATOM 2141 N N . MET A 1 266 ? 14.414 10.492 -18.797 1 98.25 266 MET A N 1
ATOM 2142 C CA . MET A 1 266 ? 14.164 9.219 -19.453 1 98.25 266 MET A CA 1
ATOM 2143 C C . MET A 1 266 ? 12.711 8.781 -19.281 1 98.25 266 MET A C 1
ATOM 2145 O O . MET A 1 266 ? 12.07 8.352 -20.234 1 98.25 266 MET A O 1
ATOM 2149 N N . PHE A 1 267 ? 12.203 8.875 -18.062 1 98.5 267 PHE A N 1
ATOM 2150 C CA . PHE A 1 267 ? 10.82 8.508 -17.781 1 98.5 267 PHE A CA 1
ATOM 2151 C C . PHE A 1 267 ? 9.859 9.328 -18.625 1 98.5 267 PHE A C 1
ATOM 2153 O O . PHE A 1 267 ? 8.898 8.797 -19.188 1 98.5 267 PHE A O 1
ATOM 2160 N N . SER A 1 268 ? 10.117 10.656 -18.734 1 98.06 268 SER A N 1
ATOM 2161 C CA . SER A 1 268 ? 9.266 11.555 -19.5 1 98.06 268 SER A CA 1
ATOM 2162 C C . SER A 1 268 ? 9.219 11.156 -20.984 1 98.06 268 SER A C 1
ATOM 2164 O O . SER A 1 268 ? 8.203 11.336 -21.641 1 98.06 268 SER A O 1
ATOM 2166 N N . LYS A 1 269 ? 10.258 10.586 -21.469 1 97.56 269 LYS A N 1
ATOM 2167 C CA . LYS A 1 269 ? 10.352 10.188 -22.875 1 97.56 269 LYS A CA 1
ATOM 2168 C C . LYS A 1 269 ? 9.711 8.82 -23.094 1 97.56 269 LYS A C 1
ATOM 2170 O O . LYS A 1 269 ? 9.148 8.555 -24.156 1 97.56 269 LYS A O 1
ATOM 2175 N N . LYS A 1 270 ? 9.742 7.98 -22.109 1 97.94 270 LYS A N 1
ATOM 2176 C CA . LYS A 1 270 ? 9.312 6.598 -22.281 1 97.94 270 LYS A CA 1
ATOM 2177 C C . LYS A 1 270 ? 7.816 6.449 -22.016 1 97.94 270 LYS A C 1
ATOM 2179 O O . LYS A 1 270 ? 7.156 5.594 -22.594 1 97.94 270 LYS A O 1
ATOM 2184 N N . PHE A 1 271 ? 7.27 7.207 -21.094 1 98.25 271 PHE A N 1
ATOM 2185 C CA . PHE A 1 271 ? 5.848 7.105 -20.766 1 98.25 271 PHE A CA 1
ATOM 2186 C C . PHE A 1 271 ? 5.008 7.84 -21.812 1 98.25 271 PHE A C 1
ATOM 2188 O O . PHE A 1 271 ? 5.035 9.07 -21.875 1 98.25 271 PHE A O 1
ATOM 2195 N N . LYS A 1 272 ? 4.359 7.109 -22.594 1 96.5 272 LYS A N 1
ATOM 2196 C CA . LYS A 1 272 ? 3.535 7.617 -23.688 1 96.5 272 LYS A CA 1
ATOM 2197 C C . LYS A 1 272 ? 2.111 7.07 -23.609 1 96.5 272 LYS A C 1
ATOM 2199 O O . LYS A 1 272 ? 1.797 6.281 -22.703 1 96.5 272 LYS A O 1
ATOM 2204 N N . ARG A 1 273 ? 1.243 7.516 -24.484 1 95.88 273 ARG A N 1
ATOM 2205 C CA . ARG A 1 273 ? -0.167 7.141 -24.469 1 95.88 273 ARG A CA 1
ATOM 2206 C C . ARG A 1 273 ? -0.344 5.668 -24.828 1 95.88 273 ARG A C 1
ATOM 2208 O O . ARG A 1 273 ? -1.367 5.062 -24.5 1 95.88 273 ARG A O 1
ATOM 2215 N N . GLU A 1 274 ? 0.705 5.047 -25.422 1 95.31 274 GLU A N 1
ATOM 2216 C CA . GLU A 1 274 ? 0.623 3.643 -25.812 1 95.31 274 GLU A CA 1
ATOM 2217 C C . GLU A 1 274 ? 1.249 2.734 -24.75 1 95.31 274 GLU A C 1
ATOM 2219 O O . GLU A 1 274 ? 1.258 1.512 -24.906 1 95.31 274 GLU A O 1
ATOM 2224 N N . SER A 1 275 ? 1.741 3.316 -23.703 1 97.56 275 SER A N 1
ATOM 2225 C CA . SER A 1 275 ? 2.441 2.547 -22.688 1 97.56 275 SER A CA 1
ATOM 2226 C C . SER A 1 275 ? 1.464 1.743 -21.828 1 97.56 275 SER A C 1
ATOM 2228 O O . SER A 1 275 ? 0.253 1.971 -21.891 1 97.56 275 SER A O 1
ATOM 2230 N N . TRP A 1 276 ? 1.934 0.686 -21.188 1 98.31 276 TRP A N 1
ATOM 2231 C CA . TRP A 1 276 ? 1.299 0.015 -20.047 1 98.31 276 TRP A CA 1
ATOM 2232 C C . TRP A 1 276 ? 1.96 0.417 -18.734 1 98.31 276 TRP A C 1
ATOM 2234 O O . TRP A 1 276 ? 3.186 0.366 -18.609 1 98.31 276 TRP A O 1
ATOM 2244 N N . LEU A 1 277 ? 1.157 0.875 -17.828 1 98.62 277 LEU A N 1
ATOM 2245 C CA . LEU A 1 277 ? 1.73 1.356 -16.578 1 98.62 277 LEU A CA 1
ATOM 2246 C C . LEU A 1 277 ? 0.819 1.031 -15.406 1 98.62 277 LEU A C 1
ATOM 2248 O O . LEU A 1 277 ? -0.403 1.168 -15.5 1 98.62 277 LEU A O 1
ATOM 2252 N N . SER A 1 278 ? 1.396 0.532 -14.32 1 98.62 278 SER A N 1
ATOM 2253 C CA . SER A 1 278 ? 0.724 0.424 -13.031 1 98.62 278 SER A CA 1
ATOM 2254 C C . SER A 1 278 ? 1.365 1.342 -12 1 98.62 278 SER A C 1
ATOM 2256 O O . SER A 1 278 ? 2.592 1.454 -11.93 1 98.62 278 SER A O 1
ATOM 2258 N N . TYR A 1 279 ? 0.541 2.043 -11.25 1 98.5 279 TYR A N 1
ATOM 2259 C CA . TYR A 1 279 ? 0.997 3 -10.25 1 98.5 279 TYR A CA 1
ATOM 2260 C C . TYR A 1 279 ? 0.088 2.984 -9.031 1 98.5 279 TYR A C 1
ATOM 2262 O O . TYR A 1 279 ? -1.136 3.078 -9.156 1 98.5 279 TYR A O 1
ATOM 2270 N N . ALA A 1 280 ? 0.65 2.781 -7.852 1 98.38 280 ALA A N 1
ATOM 2271 C CA . ALA A 1 280 ? -0.103 2.832 -6.602 1 98.38 280 ALA A CA 1
ATOM 2272 C C . ALA A 1 280 ? 0.43 3.93 -5.688 1 98.38 280 ALA A C 1
ATOM 2274 O O . ALA A 1 280 ? 1.588 3.887 -5.262 1 98.38 280 ALA A O 1
ATOM 2275 N N . PRO A 1 281 ? -0.391 4.871 -5.328 1 97.12 281 PRO A N 1
ATOM 2276 C CA . PRO A 1 281 ? 0.076 5.992 -4.508 1 97.12 281 PRO A CA 1
ATOM 2277 C C . PRO A 1 281 ? 0.361 5.586 -3.062 1 97.12 281 PRO A C 1
ATOM 2279 O O . PRO A 1 281 ? 1.101 6.277 -2.357 1 97.12 281 PRO A O 1
ATOM 2282 N N . SER A 1 282 ? -0.301 4.594 -2.562 1 96 282 SER A N 1
ATOM 2283 C CA . SER A 1 282 ? 0.001 3.986 -1.271 1 96 282 SER A CA 1
ATOM 2284 C C . SER A 1 282 ? -0.189 4.984 -0.133 1 96 282 SER A C 1
ATOM 2286 O O . SER A 1 282 ? 0.681 5.125 0.728 1 96 282 SER A O 1
ATOM 2288 N N . MET A 1 283 ? -1.259 5.789 -0.165 1 98.25 283 MET A N 1
ATOM 2289 C CA . MET A 1 283 ? -1.589 6.68 0.941 1 98.25 283 MET A CA 1
ATOM 2290 C C . MET A 1 283 ? -1.827 5.895 2.225 1 98.25 283 MET A C 1
ATOM 2292 O O . MET A 1 283 ? -2.426 4.816 2.195 1 98.25 283 MET A O 1
ATOM 2296 N N . LYS A 1 284 ? -1.345 6.465 3.33 1 98.81 284 LYS A N 1
ATOM 2297 C CA . LYS A 1 284 ? -1.579 5.848 4.633 1 98.81 284 LYS A CA 1
ATOM 2298 C C . LYS A 1 284 ? -2.709 6.551 5.379 1 98.81 284 LYS A C 1
ATOM 2300 O O . LYS A 1 284 ? -2.814 7.777 5.34 1 98.81 284 LYS A O 1
ATOM 2305 N N . ILE A 1 285 ? -3.559 5.793 5.98 1 98.88 285 ILE A N 1
ATOM 2306 C CA . ILE A 1 285 ? -4.676 6.285 6.777 1 98.88 285 ILE A CA 1
ATOM 2307 C C . ILE A 1 285 ? -4.508 5.844 8.234 1 98.88 285 ILE A C 1
ATOM 2309 O O . ILE A 1 285 ? -4.812 4.695 8.578 1 98.88 285 ILE A O 1
ATOM 2313 N N . SER A 1 286 ? -4.059 6.742 9.047 1 98.94 286 SER A N 1
ATOM 2314 C CA . SER A 1 286 ? -3.838 6.453 10.461 1 98.94 286 SER A CA 1
ATOM 2315 C C . SER A 1 286 ? -4.906 7.102 11.336 1 98.94 286 SER A C 1
ATOM 2317 O O . SER A 1 286 ? -5.324 8.234 11.07 1 98.94 286 SER A O 1
ATOM 2319 N N . PHE A 1 287 ? -5.348 6.398 12.328 1 98.94 287 PHE A N 1
ATOM 2320 C CA . PHE A 1 287 ? -6.426 6.93 13.156 1 98.94 287 PHE A CA 1
ATOM 2321 C C . PHE A 1 287 ? -6.309 6.41 14.586 1 98.94 287 PHE A C 1
ATOM 2323 O O . PHE A 1 287 ? -5.66 5.391 14.828 1 98.94 287 PHE A O 1
ATOM 2330 N N . GLY A 1 288 ? -6.777 7.102 15.469 1 98.75 288 GLY A N 1
ATOM 2331 C CA . GLY A 1 288 ? -6.844 6.797 16.891 1 98.75 288 GLY A CA 1
ATOM 2332 C C . GLY A 1 288 ? -7.977 7.508 17.609 1 98.75 288 GLY A C 1
ATOM 2333 O O . GLY A 1 288 ? -8.672 8.336 17 1 98.75 288 GLY A O 1
ATOM 2334 N N . THR A 1 289 ? -8.195 7.18 18.859 1 98.62 289 THR A N 1
ATOM 2335 C CA . THR A 1 289 ? -9.281 7.723 19.656 1 98.62 289 THR A CA 1
ATOM 2336 C C . THR A 1 289 ? -8.734 8.547 20.812 1 98.62 289 THR A C 1
ATOM 2338 O O . THR A 1 289 ? -7.789 8.141 21.5 1 98.62 289 THR A O 1
ATOM 2341 N N . VAL A 1 290 ? -9.32 9.719 21 1 98.31 290 VAL A N 1
ATOM 2342 C CA . VAL A 1 290 ? -8.945 10.562 22.125 1 98.31 290 VAL A CA 1
ATOM 2343 C C . VAL A 1 290 ? -9.617 10.047 23.406 1 98.31 290 VAL A C 1
ATOM 2345 O O . VAL A 1 290 ? -10.82 9.781 23.422 1 98.31 290 VAL A O 1
ATOM 2348 N N . GLN A 1 291 ? -8.875 9.789 24.359 1 96.19 291 GLN A N 1
ATOM 2349 C CA . GLN A 1 291 ? -9.383 9.398 25.672 1 96.19 291 GLN A CA 1
ATOM 2350 C C . GLN A 1 291 ? -8.945 10.391 26.75 1 96.19 291 GLN A C 1
ATOM 2352 O O . GLN A 1 291 ? -7.746 10.562 27 1 96.19 291 GLN A O 1
ATOM 2357 N N . ARG A 1 292 ? -9.898 10.992 27.266 1 91.38 292 ARG A N 1
ATOM 2358 C CA . ARG A 1 292 ? -9.617 11.945 28.328 1 91.38 292 ARG A CA 1
ATOM 2359 C C . ARG A 1 292 ? -10.062 11.406 29.688 1 91.38 292 ARG A C 1
ATOM 2361 O O . ARG A 1 292 ? -11.016 10.633 29.766 1 91.38 292 ARG A O 1
ATOM 2368 N N . ALA A 1 293 ? -9.07 11.469 30.781 1 74.81 293 ALA A N 1
ATOM 2369 C CA . ALA A 1 293 ? -9.32 11.031 32.156 1 74.81 293 ALA A CA 1
ATOM 2370 C C . ALA A 1 293 ? -10.516 11.773 32.75 1 74.81 293 ALA A C 1
ATOM 2372 O O . ALA A 1 293 ? -10.789 12.922 32.375 1 74.81 293 ALA A O 1
ATOM 2373 N N . MET B 1 1 ? 15.57 -37.375 -4.172 1 40.69 1 MET B N 1
ATOM 2374 C CA . MET B 1 1 ? 14.547 -36.531 -4.766 1 40.69 1 MET B CA 1
ATOM 2375 C C . MET B 1 1 ? 14.594 -35.125 -4.156 1 40.69 1 MET B C 1
ATOM 2377 O O . MET B 1 1 ? 14.586 -34.969 -2.932 1 40.69 1 MET B O 1
ATOM 2381 N N . SER B 1 2 ? 15.195 -34.156 -4.699 1 55 2 SER B N 1
ATOM 2382 C CA . SER B 1 2 ? 15.445 -32.844 -4.078 1 55 2 SER B CA 1
ATOM 2383 C C . SER B 1 2 ? 14.211 -32.344 -3.332 1 55 2 SER B C 1
ATOM 2385 O O . SER B 1 2 ? 13.102 -32.375 -3.867 1 55 2 SER B O 1
ATOM 2387 N N . GLU B 1 3 ? 14.266 -32.312 -1.979 1 77.69 3 GLU B N 1
ATOM 2388 C CA . GLU B 1 3 ? 13.195 -31.938 -1.061 1 77.69 3 GLU B CA 1
ATOM 2389 C C . GLU B 1 3 ? 12.594 -30.578 -1.431 1 77.69 3 GLU B C 1
ATOM 2391 O O . GLU B 1 3 ? 13.32 -29.672 -1.816 1 77.69 3 GLU B O 1
ATOM 2396 N N . TYR B 1 4 ? 11.312 -30.672 -1.793 1 87.56 4 TYR B N 1
ATOM 2397 C CA . TYR B 1 4 ? 10.602 -29.422 -2.049 1 87.56 4 TYR B CA 1
ATOM 2398 C C . TYR B 1 4 ? 10.805 -28.422 -0.911 1 87.56 4 TYR B C 1
ATOM 2400 O O . TYR B 1 4 ? 10.492 -28.734 0.244 1 87.56 4 TYR B O 1
ATOM 2408 N N . TYR B 1 5 ? 11.461 -27.328 -1.174 1 90 5 TYR B N 1
ATOM 2409 C CA . TYR B 1 5 ? 11.953 -26.328 -0.224 1 90 5 TYR B CA 1
ATOM 2410 C C . TYR B 1 5 ? 10.867 -25.953 0.777 1 90 5 TYR B C 1
ATOM 2412 O O . TYR B 1 5 ? 11.109 -25.922 1.986 1 90 5 TYR B O 1
ATOM 2420 N N . TRP B 1 6 ? 9.695 -25.781 0.411 1 91.94 6 TRP B N 1
ATOM 2421 C CA . TRP B 1 6 ? 8.625 -25.219 1.235 1 91.94 6 TRP B CA 1
ATOM 2422 C C . TRP B 1 6 ? 8.039 -26.281 2.156 1 91.94 6 TRP B C 1
ATOM 2424 O O . TRP B 1 6 ? 7.316 -25.953 3.105 1 91.94 6 TRP B O 1
ATOM 2434 N N . ASP B 1 7 ? 8.312 -27.531 1.928 1 92.88 7 ASP B N 1
ATOM 2435 C CA . ASP B 1 7 ? 7.809 -28.609 2.775 1 92.88 7 ASP B CA 1
ATOM 2436 C C . ASP B 1 7 ? 8.328 -28.469 4.207 1 92.88 7 ASP B C 1
ATOM 2438 O O . ASP B 1 7 ? 7.695 -28.953 5.148 1 92.88 7 ASP B O 1
ATOM 2442 N N . ASN B 1 8 ? 9.375 -27.734 4.328 1 92.31 8 ASN B N 1
ATOM 2443 C CA . ASN B 1 8 ? 9.977 -27.578 5.645 1 92.31 8 ASN B CA 1
ATOM 2444 C C . ASN B 1 8 ? 9.773 -26.172 6.195 1 92.31 8 ASN B C 1
ATOM 2446 O O . ASN B 1 8 ? 10.453 -25.766 7.141 1 92.31 8 ASN B O 1
ATOM 2450 N N . LYS B 1 9 ? 8.844 -25.453 5.641 1 94.69 9 LYS B N 1
ATOM 2451 C CA . LYS B 1 9 ? 8.68 -24.047 6.023 1 94.69 9 LYS B CA 1
ATOM 2452 C C . LYS B 1 9 ? 7.27 -23.781 6.543 1 94.69 9 LYS B C 1
ATOM 2454 O O . LYS B 1 9 ? 6.789 -22.656 6.508 1 94.69 9 LYS B O 1
ATOM 2459 N N . ILE B 1 10 ? 6.605 -24.797 7.051 1 94.25 10 ILE B N 1
ATOM 2460 C CA . ILE B 1 10 ? 5.215 -24.688 7.473 1 94.25 10 ILE B CA 1
ATOM 2461 C C . ILE B 1 10 ? 5.105 -23.703 8.633 1 94.25 10 ILE B C 1
ATOM 2463 O O . ILE B 1 10 ? 4.215 -22.844 8.656 1 94.25 10 ILE B O 1
ATOM 2467 N N . GLU B 1 11 ? 5.988 -23.797 9.594 1 94.44 11 GLU B N 1
ATOM 2468 C CA . GLU B 1 11 ? 5.953 -22.891 10.75 1 94.44 11 GLU B CA 1
ATOM 2469 C C . GLU B 1 11 ? 6.18 -21.438 10.328 1 94.44 11 GLU B C 1
ATOM 2471 O O . GLU B 1 11 ? 5.496 -20.531 10.805 1 94.44 11 GLU B O 1
ATOM 2476 N N . TYR B 1 12 ? 7.109 -21.25 9.461 1 95.62 12 TYR B N 1
ATOM 2477 C CA . TYR B 1 12 ? 7.348 -19.922 8.906 1 95.62 12 TYR B CA 1
ATOM 2478 C C . TYR B 1 12 ? 6.082 -19.359 8.273 1 95.62 12 TYR B C 1
ATOM 2480 O O . TYR B 1 12 ? 5.703 -18.219 8.531 1 95.62 12 TYR B O 1
ATOM 2488 N N . LEU B 1 13 ? 5.469 -20.188 7.453 1 95.94 13 LEU B N 1
ATOM 2489 C CA . LEU B 1 13 ? 4.258 -19.766 6.758 1 95.94 13 LEU B CA 1
ATOM 2490 C C . LEU B 1 13 ? 3.15 -19.438 7.754 1 95.94 13 LEU B C 1
ATOM 2492 O O . LEU B 1 13 ? 2.496 -18.391 7.637 1 95.94 13 LEU B O 1
ATOM 2496 N N . ARG B 1 14 ? 3 -20.219 8.742 1 94.75 14 ARG B N 1
ATOM 2497 C CA . ARG B 1 14 ? 1.974 -19.984 9.75 1 94.75 14 ARG B CA 1
ATOM 2498 C C . ARG B 1 14 ? 2.223 -18.688 10.508 1 94.75 14 ARG B C 1
ATOM 2500 O O . ARG B 1 14 ? 1.28 -17.969 10.828 1 94.75 14 ARG B O 1
ATOM 2507 N N . ASN B 1 15 ? 3.445 -18.375 10.719 1 95.56 15 ASN B N 1
ATOM 2508 C CA . ASN B 1 15 ? 3.803 -17.266 11.602 1 95.56 15 ASN B CA 1
ATOM 2509 C C . ASN B 1 15 ? 3.797 -15.938 10.852 1 95.56 15 ASN B C 1
ATOM 2511 O O . ASN B 1 15 ? 3.754 -14.875 11.477 1 95.56 15 ASN B O 1
ATOM 2515 N N . THR B 1 16 ? 3.799 -15.961 9.516 1 96.44 16 THR B N 1
ATOM 2516 C CA . THR B 1 16 ? 4.066 -14.703 8.828 1 96.44 16 THR B CA 1
ATOM 2517 C C . THR B 1 16 ? 2.881 -14.305 7.957 1 96.44 16 THR B C 1
ATOM 2519 O O . THR B 1 16 ? 2.746 -13.133 7.582 1 96.44 16 THR B O 1
ATOM 2522 N N . ARG B 1 17 ? 1.994 -15.188 7.598 1 95.12 17 ARG B N 1
ATOM 2523 C CA . ARG B 1 17 ? 0.943 -14.891 6.629 1 95.12 17 ARG B CA 1
ATOM 2524 C C . ARG B 1 17 ? -0.05 -13.875 7.191 1 95.12 17 ARG B C 1
ATOM 2526 O O . ARG B 1 17 ? -0.662 -13.117 6.438 1 95.12 17 ARG B O 1
ATOM 2533 N N . GLY B 1 18 ? -0.12 -13.875 8.484 1 94.31 18 GLY B N 1
ATOM 2534 C CA . GLY B 1 18 ? -1.033 -12.938 9.117 1 94.31 18 GLY B CA 1
ATOM 2535 C C . GLY B 1 18 ? -0.605 -11.492 8.961 1 94.31 18 GLY B C 1
ATOM 2536 O O . GLY B 1 18 ? -1.389 -10.57 9.219 1 94.31 18 GLY B O 1
ATOM 2537 N N . LEU B 1 19 ? 0.597 -11.25 8.492 1 97.5 19 LEU B N 1
ATOM 2538 C CA . LEU B 1 19 ? 1.143 -9.906 8.352 1 97.5 19 LEU B CA 1
ATOM 2539 C C . LEU B 1 19 ? 0.625 -9.242 7.078 1 97.5 19 LEU B C 1
ATOM 2541 O O . LEU B 1 19 ? 0.771 -8.031 6.906 1 97.5 19 LEU B O 1
ATOM 2545 N N . TYR B 1 20 ? -0.066 -10.023 6.227 1 97.94 20 TYR B N 1
ATOM 2546 C CA . TYR B 1 20 ? -0.222 -9.523 4.863 1 97.94 20 TYR B CA 1
ATOM 2547 C C . TYR B 1 20 ? -1.599 -8.898 4.664 1 97.94 20 TYR B C 1
ATOM 2549 O O . TYR B 1 20 ? -1.778 -8.047 3.793 1 97.94 20 TYR B O 1
ATOM 2557 N N . TYR B 1 21 ? -2.57 -9.344 5.461 1 97.94 21 TYR B N 1
ATOM 2558 C CA . TYR B 1 21 ? -3.93 -8.914 5.16 1 97.94 21 TYR B CA 1
ATOM 2559 C C . TYR B 1 21 ? -4.727 -8.688 6.441 1 97.94 21 TYR B C 1
ATOM 2561 O O . TYR B 1 21 ? -4.52 -9.383 7.438 1 97.94 21 TYR B O 1
ATOM 2569 N N . ASN B 1 22 ? -5.578 -7.715 6.383 1 98.19 22 ASN B N 1
ATOM 2570 C CA . ASN B 1 22 ? -6.652 -7.609 7.363 1 98.19 22 ASN B CA 1
ATOM 2571 C C . ASN B 1 22 ? -7.848 -8.477 6.98 1 98.19 22 ASN B C 1
ATOM 2573 O O . ASN B 1 22 ? -8.281 -8.469 5.824 1 98.19 22 ASN B O 1
ATOM 2577 N N . ASP B 1 23 ? -8.453 -9.164 7.941 1 98.06 23 ASP B N 1
ATOM 2578 C CA . ASP B 1 23 ? -9.578 -10.047 7.66 1 98.06 23 ASP B CA 1
ATOM 2579 C C . ASP B 1 23 ? -10.773 -9.258 7.129 1 98.06 23 ASP B C 1
ATOM 2581 O O . ASP B 1 23 ? -11.469 -9.711 6.215 1 98.06 23 ASP B O 1
ATOM 2585 N N . ASP B 1 24 ? -11.008 -8.125 7.723 1 98.56 24 ASP B N 1
ATOM 2586 C CA . ASP B 1 24 ? -12.148 -7.328 7.285 1 98.56 24 ASP B CA 1
ATOM 2587 C C . ASP B 1 24 ? -11.93 -6.793 5.871 1 98.56 24 ASP B C 1
ATOM 2589 O O . ASP B 1 24 ? -12.891 -6.609 5.117 1 98.56 24 ASP B O 1
ATOM 2593 N N . TYR B 1 25 ? -10.742 -6.555 5.488 1 98.75 25 TYR B N 1
ATOM 2594 C CA . TYR B 1 25 ? -10.461 -6.145 4.121 1 98.75 25 TYR B CA 1
ATOM 2595 C C . TYR B 1 25 ? -10.742 -7.277 3.141 1 98.75 25 TYR B C 1
ATOM 2597 O O . TYR B 1 25 ? -11.281 -7.047 2.055 1 98.75 25 TYR B O 1
ATOM 2605 N N . LEU B 1 26 ? -10.336 -8.5 3.494 1 98.75 26 LEU B N 1
ATOM 2606 C CA . LEU B 1 26 ? -10.648 -9.648 2.648 1 98.75 26 LEU B CA 1
ATOM 2607 C C . LEU B 1 26 ? -12.156 -9.797 2.48 1 98.75 26 LEU B C 1
ATOM 2609 O O . LEU B 1 26 ? -12.641 -10.109 1.387 1 98.75 26 LEU B O 1
ATOM 2613 N N . GLN B 1 27 ? -12.875 -9.625 3.57 1 98.62 27 GLN B N 1
ATOM 2614 C CA . GLN B 1 27 ? -14.328 -9.672 3.5 1 98.62 27 GLN B CA 1
ATOM 2615 C C . GLN B 1 27 ? -14.867 -8.609 2.547 1 98.62 27 GLN B C 1
ATOM 2617 O O . GLN B 1 27 ? -15.766 -8.883 1.743 1 98.62 27 GLN B O 1
ATOM 2622 N N . PHE B 1 28 ? -14.359 -7.41 2.631 1 98.81 28 PHE B N 1
ATOM 2623 C CA . PHE B 1 28 ? -14.719 -6.316 1.736 1 98.81 28 PHE B CA 1
ATOM 2624 C C . PHE B 1 28 ? -14.469 -6.699 0.283 1 98.81 28 PHE B C 1
ATOM 2626 O O . PHE B 1 28 ? -15.305 -6.457 -0.583 1 98.81 28 PHE B O 1
ATOM 2633 N N . LEU B 1 29 ? -13.281 -7.301 -0.019 1 98.88 29 LEU B N 1
ATOM 2634 C CA . LEU B 1 29 ? -12.977 -7.73 -1.38 1 98.88 29 LEU B CA 1
ATOM 2635 C C . LEU B 1 29 ? -14.023 -8.711 -1.887 1 98.88 29 LEU B C 1
ATOM 2637 O O . LEU B 1 29 ? -14.57 -8.539 -2.977 1 98.88 29 LEU B O 1
ATOM 2641 N N . VAL B 1 30 ? -14.344 -9.734 -1.081 1 98.75 30 VAL B N 1
ATOM 2642 C CA . VAL B 1 30 ? -15.25 -10.805 -1.479 1 98.75 30 VAL B CA 1
ATOM 2643 C C . VAL B 1 30 ? -16.656 -10.242 -1.708 1 98.75 30 VAL B C 1
ATOM 2645 O O . VAL B 1 30 ? -17.297 -10.562 -2.707 1 98.75 30 VAL B O 1
ATOM 2648 N N . GLN B 1 31 ? -17.062 -9.344 -0.827 1 98.06 31 GLN B N 1
ATOM 2649 C CA . GLN B 1 31 ? -18.453 -8.922 -0.813 1 98.06 31 GLN B CA 1
ATOM 2650 C C . GLN B 1 31 ? -18.672 -7.711 -1.714 1 98.06 31 GLN B C 1
ATOM 2652 O O . GLN B 1 31 ? -19.688 -7.621 -2.408 1 98.06 31 GLN B O 1
ATOM 2657 N N . SER B 1 32 ? -17.703 -6.793 -1.724 1 98.19 32 SER B N 1
ATOM 2658 C CA . SER B 1 32 ? -17.984 -5.496 -2.338 1 98.19 32 SER B CA 1
ATOM 2659 C C . SER B 1 32 ? -17.188 -5.32 -3.631 1 98.19 32 SER B C 1
ATOM 2661 O O . SER B 1 32 ? -17.641 -4.617 -4.543 1 98.19 32 SER B O 1
ATOM 2663 N N . VAL B 1 33 ? -16.062 -5.949 -3.711 1 98.69 33 VAL B N 1
ATOM 2664 C CA . VAL B 1 33 ? -15.234 -5.777 -4.902 1 98.69 33 VAL B CA 1
ATOM 2665 C C . VAL B 1 33 ? -15.531 -6.887 -5.906 1 98.69 33 VAL B C 1
ATOM 2667 O O . VAL B 1 33 ? -15.906 -6.613 -7.051 1 98.69 33 VAL B O 1
ATOM 2670 N N . TRP B 1 34 ? -15.453 -8.125 -5.449 1 98.62 34 TRP B N 1
ATOM 2671 C CA . TRP B 1 34 ? -15.688 -9.266 -6.336 1 98.62 34 TRP B CA 1
ATOM 2672 C C . TRP B 1 34 ? -17.172 -9.609 -6.398 1 98.62 34 TRP B C 1
ATOM 2674 O O . TRP B 1 34 ? -17.625 -10.289 -7.324 1 98.62 34 TRP B O 1
ATOM 2684 N N . LYS B 1 35 ? -17.938 -9.195 -5.371 1 97.94 35 LYS B N 1
ATOM 2685 C CA . LYS B 1 35 ? -19.391 -9.375 -5.312 1 97.94 35 LYS B CA 1
ATOM 2686 C C . LYS B 1 35 ? -19.766 -10.836 -5.523 1 97.94 35 LYS B C 1
ATOM 2688 O O . LYS B 1 35 ? -20.609 -11.141 -6.367 1 97.94 35 LYS B O 1
ATOM 2693 N N . ILE B 1 36 ? -19.109 -11.703 -4.809 1 98.38 36 ILE B N 1
ATOM 2694 C CA . ILE B 1 36 ? -19.438 -13.125 -4.848 1 98.38 36 ILE B CA 1
ATOM 2695 C C . ILE B 1 36 ? -20.656 -13.398 -3.977 1 98.38 36 ILE B C 1
ATOM 2697 O O . ILE B 1 36 ? -20.547 -13.453 -2.748 1 98.38 36 ILE B O 1
ATOM 2701 N N . THR B 1 37 ? -21.781 -13.641 -4.57 1 96.81 37 THR B N 1
ATOM 2702 C CA . THR B 1 37 ? -23.031 -13.719 -3.838 1 96.81 37 THR B CA 1
ATOM 2703 C C . THR B 1 37 ? -23.656 -15.109 -3.967 1 96.81 37 THR B C 1
ATOM 2705 O O . THR B 1 37 ? -24.688 -15.398 -3.355 1 96.81 37 THR B O 1
ATOM 2708 N N . LYS B 1 38 ? -23.094 -15.953 -4.812 1 98.06 38 LYS B N 1
ATOM 2709 C CA . LYS B 1 38 ? -23.516 -17.344 -4.98 1 98.06 38 LYS B CA 1
ATOM 2710 C C . LYS B 1 38 ? -22.359 -18.297 -4.734 1 98.06 38 LYS B C 1
ATOM 2712 O O . LYS B 1 38 ? -21.188 -17.891 -4.766 1 98.06 38 LYS B O 1
ATOM 2717 N N . PRO B 1 39 ? -22.766 -19.547 -4.422 1 98.44 39 PRO B N 1
ATOM 2718 C CA . PRO B 1 39 ? -21.688 -20.5 -4.211 1 98.44 39 PRO B CA 1
ATOM 2719 C C . PRO B 1 39 ? -20.75 -20.625 -5.418 1 98.44 39 PRO B C 1
ATOM 2721 O O . PRO B 1 39 ? -21.219 -20.594 -6.559 1 98.44 39 PRO B O 1
ATOM 2724 N N . VAL B 1 40 ? -19.484 -20.75 -5.082 1 98.75 40 VAL B N 1
ATOM 2725 C CA . VAL B 1 40 ? -18.484 -20.828 -6.145 1 98.75 40 VAL B CA 1
ATOM 2726 C C . VAL B 1 40 ? -17.531 -21.984 -5.863 1 98.75 40 VAL B C 1
ATOM 2728 O O . VAL B 1 40 ? -17.328 -22.375 -4.711 1 98.75 40 VAL B O 1
ATOM 2731 N N . SER B 1 41 ? -16.953 -22.516 -6.926 1 98.75 41 SER B N 1
ATOM 2732 C CA . SER B 1 41 ? -15.828 -23.438 -6.844 1 98.75 41 SER B CA 1
ATOM 2733 C C . SER B 1 41 ? -14.5 -22.734 -7.078 1 98.75 41 SER B C 1
ATOM 2735 O O . SER B 1 41 ? -14.305 -22.094 -8.117 1 98.75 41 SER B O 1
ATOM 2737 N N . VAL B 1 42 ? -13.562 -22.844 -6.121 1 98.81 42 VAL B N 1
ATOM 2738 C CA . VAL B 1 42 ? -12.297 -22.125 -6.16 1 98.81 42 VAL B CA 1
ATOM 2739 C C . VAL B 1 42 ? -11.141 -23.094 -6.34 1 98.81 42 VAL B C 1
ATOM 2741 O O . VAL B 1 42 ? -11.078 -24.125 -5.652 1 98.81 42 VAL B O 1
ATOM 2744 N N . LEU B 1 43 ? -10.281 -22.781 -7.281 1 98.81 43 LEU B N 1
ATOM 2745 C CA . LEU B 1 43 ? -9.039 -23.516 -7.465 1 98.81 43 LEU B CA 1
ATOM 2746 C C . LEU B 1 43 ? -7.84 -22.656 -7.086 1 98.81 43 LEU B C 1
ATOM 2748 O O . LEU B 1 43 ? -7.648 -21.578 -7.633 1 98.81 43 LEU B O 1
ATOM 2752 N N . ASP B 1 44 ? -7.035 -23.172 -6.156 1 98.75 44 ASP B N 1
ATOM 2753 C CA . ASP B 1 44 ? -5.898 -22.438 -5.621 1 98.75 44 ASP B CA 1
ATOM 2754 C C . ASP B 1 44 ? -4.578 -23.031 -6.102 1 98.75 44 ASP B C 1
ATOM 2756 O O . ASP B 1 44 ? -4.211 -24.141 -5.703 1 98.75 44 ASP B O 1
ATOM 2760 N N . TYR B 1 45 ? -3.881 -22.312 -6.961 1 98.25 45 TYR B N 1
ATOM 2761 C CA . TYR B 1 45 ? -2.572 -22.703 -7.465 1 98.25 45 TYR B CA 1
ATOM 2762 C C . TYR B 1 45 ? -1.479 -22.391 -6.453 1 98.25 45 TYR B C 1
ATOM 2764 O O . TYR B 1 45 ? -1.277 -21.219 -6.098 1 98.25 45 TYR B O 1
ATOM 2772 N N . GLY B 1 46 ? -0.693 -23.391 -6.031 1 97.88 46 GLY B N 1
ATOM 2773 C CA . GLY B 1 46 ? 0.3 -23.203 -4.988 1 97.88 46 GLY B CA 1
ATOM 2774 C C . GLY B 1 46 ? -0.311 -22.891 -3.633 1 97.88 46 GLY B C 1
ATOM 2775 O O . GLY B 1 46 ? 0.051 -21.906 -2.994 1 97.88 46 GLY B O 1
ATOM 2776 N N . CYS B 1 47 ? -1.117 -23.812 -3.162 1 98.19 47 CYS B N 1
ATOM 2777 C CA . CYS B 1 47 ? -1.972 -23.5 -2.023 1 98.19 47 CYS B CA 1
ATOM 2778 C C . CYS B 1 47 ? -1.199 -23.609 -0.714 1 98.19 47 CYS B C 1
ATOM 2780 O O . CYS B 1 47 ? -1.667 -23.141 0.327 1 98.19 47 CYS B O 1
ATOM 2782 N N . GLY B 1 48 ? -0.016 -24.203 -0.69 1 97.5 48 GLY B N 1
ATOM 2783 C CA . GLY B 1 48 ? 0.662 -24.484 0.565 1 97.5 48 GLY B CA 1
ATOM 2784 C C . GLY B 1 48 ? -0.167 -25.328 1.513 1 97.5 48 GLY B C 1
ATOM 2785 O O . GLY B 1 48 ? -0.68 -26.391 1.126 1 97.5 48 GLY B O 1
ATOM 2786 N N . PHE B 1 49 ? -0.303 -24.906 2.721 1 97.56 49 PHE B N 1
ATOM 2787 C CA . PHE B 1 49 ? -1.117 -25.641 3.684 1 97.56 49 PHE B CA 1
ATOM 2788 C C . PHE B 1 49 ? -2.564 -25.156 3.646 1 97.56 49 PHE B C 1
ATOM 2790 O O . PHE B 1 49 ? -3.334 -25.422 4.57 1 97.56 49 PHE B O 1
ATOM 2797 N N . GLY B 1 50 ? -2.904 -24.391 2.629 1 98.06 50 GLY B N 1
ATOM 2798 C CA . GLY B 1 50 ? -4.285 -23.984 2.426 1 98.06 50 GLY B CA 1
ATOM 2799 C C . GLY B 1 50 ? -4.629 -22.672 3.123 1 98.06 50 GLY B C 1
ATOM 2800 O O . GLY B 1 50 ? -5.785 -22.453 3.498 1 98.06 50 GLY B O 1
ATOM 2801 N N . TYR B 1 51 ? -3.688 -21.781 3.275 1 97.94 51 TYR B N 1
ATOM 2802 C CA . TYR B 1 51 ? -3.891 -20.547 4.004 1 97.94 51 TYR B CA 1
ATOM 2803 C C . TYR B 1 51 ? -5.02 -19.719 3.387 1 97.94 51 TYR B C 1
ATOM 2805 O O . TYR B 1 51 ? -5.91 -19.25 4.094 1 97.94 51 TYR B O 1
ATOM 2813 N N . LEU B 1 52 ? -4.941 -19.516 2.082 1 98.25 52 LEU B N 1
ATOM 2814 C CA . LEU B 1 52 ? -5.941 -18.688 1.422 1 98.25 52 LEU B CA 1
ATOM 2815 C C . LEU B 1 52 ? -7.332 -19.297 1.569 1 98.25 52 LEU B C 1
ATOM 2817 O O . LEU B 1 52 ? -8.32 -18.562 1.704 1 98.25 52 LEU B O 1
ATOM 2821 N N . GLY B 1 53 ? -7.445 -20.594 1.466 1 98.31 53 GLY B N 1
ATOM 2822 C CA . GLY B 1 53 ? -8.711 -21.266 1.729 1 98.31 53 GLY B CA 1
ATOM 2823 C C . GLY B 1 53 ? -9.258 -20.984 3.115 1 98.31 53 GLY B C 1
ATOM 2824 O O . GLY B 1 53 ? -10.453 -20.734 3.277 1 98.31 53 GLY B O 1
ATOM 2825 N N . LEU B 1 54 ? -8.352 -21.016 4.125 1 97.94 54 LEU B N 1
ATOM 2826 C CA . LEU B 1 54 ? -8.75 -20.719 5.5 1 97.94 54 LEU B CA 1
ATOM 2827 C C . LEU B 1 54 ? -9.336 -19.312 5.605 1 97.94 54 LEU B C 1
ATOM 2829 O O . LEU B 1 54 ? -10.227 -19.062 6.414 1 97.94 54 LEU B O 1
ATOM 2833 N N . LYS B 1 55 ? -8.852 -18.422 4.828 1 98.12 55 LYS B N 1
ATOM 2834 C CA . LYS B 1 55 ? -9.273 -17.016 4.891 1 98.12 55 LYS B CA 1
ATOM 2835 C C . LYS B 1 55 ? -10.539 -16.797 4.066 1 98.12 55 LYS B C 1
ATOM 2837 O O . LYS B 1 55 ? -11.43 -16.047 4.477 1 98.12 55 LYS B O 1
ATOM 2842 N N . LEU B 1 56 ? -10.68 -17.438 2.93 1 98.44 56 LEU B N 1
ATOM 2843 C CA . LEU B 1 56 ? -11.727 -17.094 1.97 1 98.44 56 LEU B CA 1
ATOM 2844 C C . LEU B 1 56 ? -12.992 -17.906 2.234 1 98.44 56 LEU B C 1
ATOM 2846 O O . LEU B 1 56 ? -14.102 -17.391 2.08 1 98.44 56 LEU B O 1
ATOM 2850 N N . LEU B 1 57 ? -12.898 -19.188 2.588 1 98.5 57 LEU B N 1
ATOM 2851 C CA . LEU B 1 57 ? -14.039 -20.094 2.648 1 98.5 57 LEU B CA 1
ATOM 2852 C C . LEU B 1 57 ? -15.094 -19.562 3.611 1 98.5 57 LEU B C 1
ATOM 2854 O O . LEU B 1 57 ? -16.281 -19.562 3.289 1 98.5 57 LEU B O 1
ATOM 2858 N N . PRO B 1 58 ? -14.664 -19.062 4.812 1 98.19 58 PRO B N 1
ATOM 2859 C CA . PRO B 1 58 ? -15.68 -18.531 5.723 1 98.19 58 PRO B CA 1
ATOM 2860 C C . PRO B 1 58 ? -16.422 -17.328 5.145 1 98.19 58 PRO B C 1
ATOM 2862 O O . PRO B 1 58 ? -17.5 -16.969 5.629 1 98.19 58 PRO B O 1
ATOM 2865 N N . LEU B 1 59 ? -15.891 -16.641 4.191 1 98.38 59 LEU B N 1
ATOM 2866 C CA . LEU B 1 59 ? -16.453 -15.414 3.625 1 98.38 59 LEU B CA 1
ATOM 2867 C C . LEU B 1 59 ? -17.312 -15.727 2.398 1 98.38 59 LEU B C 1
ATOM 2869 O O . LEU B 1 59 ? -18.062 -14.867 1.929 1 98.38 59 LEU B O 1
ATOM 2873 N N . LEU B 1 60 ? -17.141 -16.922 1.822 1 98.5 60 LEU B N 1
ATOM 2874 C CA . LEU B 1 60 ? -17.859 -17.297 0.605 1 98.5 60 LEU B CA 1
ATOM 2875 C C . LEU B 1 60 ? -19.234 -17.859 0.933 1 98.5 60 LEU B C 1
ATOM 2877 O O . LEU B 1 60 ? -19.469 -18.375 2.025 1 98.5 60 LEU B O 1
ATOM 2881 N N . PRO B 1 61 ? -20.172 -17.734 0.04 1 98.25 61 PRO B N 1
ATOM 2882 C CA . PRO B 1 61 ? -21.516 -18.281 0.275 1 98.25 61 PRO B CA 1
ATOM 2883 C C . PRO B 1 61 ? -21.484 -19.781 0.562 1 98.25 61 PRO B C 1
ATOM 2885 O O . PRO B 1 61 ? -20.688 -20.516 -0.021 1 98.25 61 PRO B O 1
ATOM 2888 N N . PRO B 1 62 ? -22.422 -20.219 1.424 1 97.5 62 PRO B N 1
ATOM 2889 C CA . PRO B 1 62 ? -22.531 -21.656 1.685 1 97.5 62 PRO B CA 1
ATOM 2890 C C . PRO B 1 62 ? -22.688 -22.484 0.407 1 97.5 62 PRO B C 1
ATOM 2892 O O . PRO B 1 62 ? -23.422 -22.078 -0.504 1 97.5 62 PRO B O 1
ATOM 2895 N N . GLY B 1 63 ? -22.016 -23.562 0.359 1 98 63 GLY B N 1
ATOM 2896 C CA . GLY B 1 63 ? -22.031 -24.406 -0.821 1 98 63 GLY B CA 1
ATOM 2897 C C . GLY B 1 63 ? -20.812 -24.234 -1.705 1 98 63 GLY B C 1
ATOM 2898 O O . GLY B 1 63 ? -20.609 -25 -2.65 1 98 63 GLY B O 1
ATOM 2899 N N . SER B 1 64 ? -20 -23.266 -1.339 1 98.69 64 SER B N 1
ATOM 2900 C CA . SER B 1 64 ? -18.75 -23.078 -2.072 1 98.69 64 SER B CA 1
ATOM 2901 C C . SER B 1 64 ? -17.75 -24.203 -1.784 1 98.69 64 SER B C 1
ATOM 2903 O O . SER B 1 64 ? -17.828 -24.844 -0.736 1 98.69 64 SER B O 1
ATOM 2905 N N . SER B 1 65 ? -16.891 -24.438 -2.758 1 98.56 65 SER B N 1
ATOM 2906 C CA . SER B 1 65 ? -15.867 -25.453 -2.611 1 98.56 65 SER B CA 1
ATOM 2907 C C . SER B 1 65 ? -14.477 -24.906 -2.932 1 98.56 65 SER B C 1
ATOM 2909 O O . SER B 1 65 ? -14.359 -23.875 -3.588 1 98.56 65 SER B O 1
ATOM 2911 N N . TYR B 1 66 ? -13.461 -25.531 -2.373 1 98.69 66 TYR B N 1
ATOM 2912 C CA . TYR B 1 66 ? -12.07 -25.125 -2.512 1 98.69 66 TYR B CA 1
ATOM 2913 C C . TYR B 1 66 ? -11.172 -26.312 -2.826 1 98.69 66 TYR B C 1
ATOM 2915 O O . TYR B 1 66 ? -11.18 -27.312 -2.102 1 98.69 66 TYR B O 1
ATOM 2923 N N . THR B 1 67 ? -10.453 -26.234 -3.953 1 98.62 67 THR B N 1
ATOM 2924 C CA . THR B 1 67 ? -9.422 -27.203 -4.309 1 98.62 67 THR B CA 1
ATOM 2925 C C . THR B 1 67 ? -8.047 -26.547 -4.328 1 98.62 67 THR B C 1
ATOM 2927 O O . THR B 1 67 ? -7.836 -25.547 -5.012 1 98.62 67 THR B O 1
ATOM 2930 N N . GLY B 1 68 ? -7.145 -27.094 -3.529 1 98.5 68 GLY B N 1
ATOM 2931 C CA . GLY B 1 68 ? -5.777 -26.594 -3.506 1 98.5 68 GLY B CA 1
ATOM 2932 C C . GLY B 1 68 ? -4.793 -27.516 -4.207 1 98.5 68 GLY B C 1
ATOM 2933 O O . GLY B 1 68 ? -4.824 -28.734 -4.004 1 98.5 68 GLY B O 1
ATOM 2934 N N . LEU B 1 69 ? -3.945 -26.922 -5.039 1 98 69 LEU B N 1
ATOM 2935 C CA . LEU B 1 69 ? -2.848 -27.625 -5.691 1 98 69 LEU B CA 1
ATOM 2936 C C . LEU B 1 69 ? -1.503 -27.172 -5.133 1 98 69 LEU B C 1
ATOM 2938 O O . LEU B 1 69 ? -1.271 -25.969 -4.965 1 98 69 LEU B O 1
ATOM 2942 N N . ASP B 1 70 ? -0.663 -28.094 -4.824 1 97.69 70 ASP B N 1
ATOM 2943 C CA . ASP B 1 70 ? 0.715 -27.781 -4.457 1 97.69 70 ASP B CA 1
ATOM 2944 C C . ASP B 1 70 ? 1.643 -28.953 -4.75 1 97.69 70 ASP B C 1
ATOM 2946 O O . ASP B 1 70 ? 1.209 -30.109 -4.742 1 97.69 70 ASP B O 1
ATOM 2950 N N . LYS B 1 71 ? 2.896 -28.641 -4.996 1 95.94 71 LYS B N 1
ATOM 2951 C CA . LYS B 1 71 ? 3.883 -29.688 -5.289 1 95.94 71 LYS B CA 1
ATOM 2952 C C . LYS B 1 71 ? 4.355 -30.359 -4.012 1 95.94 71 LYS B C 1
ATOM 2954 O O . LYS B 1 71 ? 4.848 -31.5 -4.055 1 95.94 71 LYS B O 1
ATOM 2959 N N . GLY B 1 72 ? 4.277 -29.719 -2.922 1 96.25 72 GLY B N 1
ATOM 2960 C CA . GLY B 1 72 ? 4.805 -30.234 -1.668 1 96.25 72 GLY B CA 1
ATOM 2961 C C . GLY B 1 72 ? 3.869 -31.203 -0.978 1 96.25 72 GLY B C 1
ATOM 2962 O O . GLY B 1 72 ? 2.789 -30.812 -0.524 1 96.25 72 GLY B O 1
ATOM 2963 N N . ASP B 1 73 ? 4.309 -32.438 -0.733 1 96.31 73 ASP B N 1
ATOM 2964 C CA . ASP B 1 73 ? 3.502 -33.469 -0.092 1 96.31 73 ASP B CA 1
ATOM 2965 C C . ASP B 1 73 ? 3.227 -33.125 1.369 1 96.31 73 ASP B C 1
ATOM 2967 O O . ASP B 1 73 ? 2.119 -33.344 1.866 1 96.31 73 ASP B O 1
ATOM 2971 N N . GLU B 1 74 ? 4.238 -32.594 2.014 1 96.62 74 GLU B N 1
ATOM 2972 C CA . GLU B 1 74 ? 4.062 -32.25 3.424 1 96.62 74 GLU B CA 1
ATOM 2973 C C . GLU B 1 74 ? 3.074 -31.109 3.602 1 96.62 74 GLU B C 1
ATOM 2975 O O . GLU B 1 74 ? 2.266 -31.109 4.531 1 96.62 74 GLU B O 1
ATOM 2980 N N . LEU B 1 75 ? 3.164 -30.141 2.754 1 97.5 75 LEU B N 1
ATOM 2981 C CA . LEU B 1 75 ? 2.223 -29.031 2.781 1 97.5 75 LEU B CA 1
ATOM 2982 C C . LEU B 1 75 ? 0.795 -29.516 2.553 1 97.5 75 LEU B C 1
ATOM 2984 O O . LEU B 1 75 ? -0.121 -29.141 3.281 1 97.5 75 LEU B O 1
ATOM 2988 N N . ILE B 1 76 ? 0.63 -30.375 1.579 1 98.06 76 ILE B N 1
ATOM 2989 C CA . ILE B 1 76 ? -0.686 -30.906 1.233 1 98.06 76 ILE B CA 1
ATOM 2990 C C . ILE B 1 76 ? -1.229 -31.734 2.393 1 98.06 76 ILE B C 1
ATOM 2992 O O . ILE B 1 76 ? -2.41 -31.625 2.736 1 98.06 76 ILE B O 1
ATOM 2996 N N . ASN B 1 77 ? -0.39 -32.531 2.953 1 97.88 77 ASN B N 1
ATOM 2997 C CA . ASN B 1 77 ? -0.809 -33.312 4.117 1 97.88 77 ASN B CA 1
ATOM 2998 C C . ASN B 1 77 ? -1.264 -32.406 5.258 1 97.88 77 ASN B C 1
ATOM 3000 O O . ASN B 1 77 ? -2.279 -32.688 5.902 1 97.88 77 ASN B O 1
ATOM 3004 N N . GLU B 1 78 ? -0.479 -31.391 5.5 1 97.62 78 GLU B N 1
ATOM 3005 C CA . GLU B 1 78 ? -0.858 -30.422 6.523 1 97.62 78 GLU B CA 1
ATOM 3006 C C . GLU B 1 78 ? -2.201 -29.766 6.199 1 97.62 78 GLU B C 1
ATOM 3008 O O . GLU B 1 78 ? -3.021 -29.547 7.09 1 97.62 78 GLU B O 1
ATOM 3013 N N . ALA B 1 79 ? -2.428 -29.453 4.965 1 98.31 79 ALA B N 1
ATOM 3014 C CA . ALA B 1 79 ? -3.695 -28.859 4.539 1 98.31 79 ALA B CA 1
ATOM 3015 C C . ALA B 1 79 ? -4.859 -29.812 4.824 1 98.31 79 ALA B C 1
ATOM 3017 O O . ALA B 1 79 ? -5.875 -29.406 5.395 1 98.31 79 ALA B O 1
ATOM 3018 N N . LYS B 1 80 ? -4.703 -31.062 4.395 1 98.44 80 LYS B N 1
ATOM 3019 C CA . LYS B 1 80 ? -5.742 -32.062 4.629 1 98.44 80 LYS B CA 1
ATOM 3020 C C . LYS B 1 80 ? -6.074 -32.156 6.113 1 98.44 80 LYS B C 1
ATOM 3022 O O . LYS B 1 80 ? -7.25 -32.219 6.488 1 98.44 80 LYS B O 1
ATOM 3027 N N . GLU B 1 81 ? -5.055 -32.125 6.906 1 98 81 GLU B N 1
ATOM 3028 C CA . GLU B 1 81 ? -5.254 -32.219 8.352 1 98 81 GLU B CA 1
ATOM 3029 C C . GLU B 1 81 ? -5.988 -30.984 8.875 1 98 81 GLU B C 1
ATOM 3031 O O . GLU B 1 81 ? -6.914 -31.109 9.68 1 98 81 GLU B O 1
ATOM 3036 N N . THR B 1 82 ? -5.555 -29.844 8.453 1 97.25 82 THR B N 1
ATOM 3037 C CA . THR B 1 82 ? -6.117 -28.578 8.906 1 97.25 82 THR B CA 1
ATOM 3038 C C . THR B 1 82 ? -7.598 -28.484 8.555 1 97.25 82 THR B C 1
ATOM 3040 O O . THR B 1 82 ? -8.398 -27.984 9.344 1 97.25 82 THR B O 1
ATOM 3043 N N . PHE B 1 83 ? -7.965 -29.016 7.402 1 98.19 83 PHE B N 1
ATOM 3044 C CA . PHE B 1 83 ? -9.312 -28.797 6.898 1 98.19 83 PHE B CA 1
ATOM 3045 C C . PHE B 1 83 ? -10.211 -29.984 7.234 1 98.19 83 PHE B C 1
ATOM 3047 O O . PHE B 1 83 ? -11.422 -29.938 7.02 1 98.19 83 PHE B O 1
ATOM 3054 N N . ALA B 1 84 ? -9.688 -31.062 7.75 1 96.75 84 ALA B N 1
ATOM 3055 C CA . ALA B 1 84 ? -10.406 -32.312 8 1 96.75 84 ALA B CA 1
ATOM 3056 C C . ALA B 1 84 ? -11.609 -32.062 8.914 1 96.75 84 ALA B C 1
ATOM 3058 O O . ALA B 1 84 ? -12.656 -32.688 8.742 1 96.75 84 ALA B O 1
ATOM 3059 N N . ASN B 1 85 ? -11.547 -31.062 9.828 1 94.75 85 ASN B N 1
ATOM 3060 C CA . ASN B 1 85 ? -12.633 -30.875 10.789 1 94.75 85 ASN B CA 1
ATOM 3061 C C . ASN B 1 85 ? -13.367 -29.562 10.555 1 94.75 85 ASN B C 1
ATOM 3063 O O . ASN B 1 85 ? -14.094 -29.078 11.438 1 94.75 85 ASN B O 1
ATOM 3067 N N . LEU B 1 86 ? -13.117 -28.984 9.523 1 97 86 LEU B N 1
ATOM 3068 C CA . LEU B 1 86 ? -13.844 -27.766 9.172 1 97 86 LEU B CA 1
ATOM 3069 C C . LEU B 1 86 ? -15.047 -28.094 8.297 1 97 86 LEU B C 1
ATOM 3071 O O . LEU B 1 86 ? -15.047 -29.094 7.574 1 97 86 LEU B O 1
ATOM 3075 N N . PRO B 1 87 ? -16.047 -27.297 8.375 1 96.94 87 PRO B N 1
ATOM 3076 C CA . PRO B 1 87 ? -17.312 -27.594 7.676 1 96.94 87 PRO B CA 1
ATOM 3077 C C . PRO B 1 87 ? -17.281 -27.172 6.207 1 96.94 87 PRO B C 1
ATOM 3079 O O . PRO B 1 87 ? -18.266 -26.656 5.691 1 96.94 87 PRO B O 1
ATOM 3082 N N . PHE B 1 88 ? -16.188 -27.219 5.555 1 97.81 88 PHE B N 1
ATOM 3083 C CA . PHE B 1 88 ? -16.047 -26.75 4.184 1 97.81 88 PHE B CA 1
ATOM 3084 C C . PHE B 1 88 ? -15.773 -27.922 3.24 1 97.81 88 PHE B C 1
ATOM 3086 O O . PHE B 1 88 ? -15.172 -28.922 3.641 1 97.81 88 PHE B O 1
ATOM 3093 N N . GLN B 1 89 ? -16.297 -27.844 2.025 1 97.94 89 GLN B N 1
ATOM 3094 C CA . GLN B 1 89 ? -15.953 -28.797 0.97 1 97.94 89 GLN B CA 1
ATOM 3095 C C . GLN B 1 89 ? -14.594 -28.484 0.358 1 97.94 89 GLN B C 1
ATOM 3097 O O . GLN B 1 89 ? -14.461 -27.516 -0.406 1 97.94 89 GLN B O 1
ATOM 3102 N N . THR B 1 90 ? -13.648 -29.312 0.671 1 98.56 90 THR B N 1
ATOM 3103 C CA . THR B 1 90 ? -12.289 -29.016 0.211 1 98.56 90 THR B CA 1
ATOM 3104 C C . THR B 1 90 ? -11.625 -30.266 -0.356 1 98.56 90 THR B C 1
ATOM 3106 O O . THR B 1 90 ? -12 -31.375 -0.004 1 98.56 90 THR B O 1
ATOM 3109 N N . GLU B 1 91 ? -10.734 -30.078 -1.264 1 98.12 91 GLU B N 1
ATOM 3110 C CA . GLU B 1 91 ? -9.828 -31.094 -1.8 1 98.12 91 GLU B CA 1
ATOM 3111 C C . GLU B 1 91 ? -8.414 -30.547 -1.946 1 98.12 91 GLU B C 1
ATOM 3113 O O . GLU B 1 91 ? -8.227 -29.375 -2.283 1 98.12 91 GLU B O 1
ATOM 3118 N N . PHE B 1 92 ? -7.461 -31.328 -1.629 1 98.5 92 PHE B N 1
ATOM 3119 C CA . PHE B 1 92 ? -6.059 -30.953 -1.77 1 98.5 92 PHE B CA 1
ATOM 3120 C C . PHE B 1 92 ? -5.301 -32 -2.578 1 98.5 92 PHE B C 1
ATOM 3122 O O . PHE B 1 92 ? -5.348 -33.188 -2.264 1 98.5 92 PHE B O 1
ATOM 3129 N N . ILE B 1 93 ? -4.602 -31.547 -3.572 1 97.31 93 ILE B N 1
ATOM 3130 C CA . ILE B 1 93 ? -3.959 -32.469 -4.52 1 97.31 93 ILE B CA 1
ATOM 3131 C C . ILE B 1 93 ? -2.479 -32.094 -4.652 1 97.31 93 ILE B C 1
ATOM 3133 O O . ILE B 1 93 ? -2.135 -30.953 -4.961 1 97.31 93 ILE B O 1
ATOM 3137 N N . SER B 1 94 ? -1.634 -33.062 -4.367 1 96.56 94 SER B N 1
ATOM 3138 C CA . SER B 1 94 ? -0.214 -32.938 -4.668 1 96.56 94 SER B CA 1
ATOM 3139 C C . SER B 1 94 ? 0.061 -33.125 -6.156 1 96.56 94 SER B C 1
ATOM 3141 O O . SER B 1 94 ? -0.25 -34.188 -6.715 1 96.56 94 SER B O 1
ATOM 3143 N N . CYS B 1 95 ? 0.589 -32.031 -6.816 1 93.88 95 CYS B N 1
ATOM 3144 C CA . CYS B 1 95 ? 0.869 -32.188 -8.242 1 93.88 95 CYS B CA 1
ATOM 3145 C C . CYS B 1 95 ? 1.919 -31.203 -8.703 1 93.88 95 CYS B C 1
ATOM 3147 O O . CYS B 1 95 ? 2.145 -30.188 -8.047 1 93.88 95 CYS B O 1
ATOM 3149 N N . ASP B 1 96 ? 2.533 -31.562 -9.773 1 93.5 96 ASP B N 1
ATOM 3150 C CA . ASP B 1 96 ? 3.398 -30.625 -10.484 1 93.5 96 ASP B CA 1
ATOM 3151 C C . ASP B 1 96 ? 2.578 -29.656 -11.336 1 93.5 96 ASP B C 1
ATOM 3153 O O . ASP B 1 96 ? 2.258 -29.938 -12.484 1 93.5 96 ASP B O 1
ATOM 3157 N N . ILE B 1 97 ? 2.363 -28.516 -10.852 1 92.25 97 ILE B N 1
ATOM 3158 C CA . ILE B 1 97 ? 1.438 -27.531 -11.406 1 92.25 97 ILE B CA 1
ATOM 3159 C C . ILE B 1 97 ? 1.884 -27.141 -12.82 1 92.25 97 ILE B C 1
ATOM 3161 O O . ILE B 1 97 ? 1.054 -26.953 -13.711 1 92.25 97 ILE B O 1
ATOM 3165 N N . GLU B 1 98 ? 3.125 -27 -13.047 1 90.69 98 GLU B N 1
ATOM 3166 C CA . GLU B 1 98 ? 3.65 -26.578 -14.336 1 90.69 98 GLU B CA 1
ATOM 3167 C C . GLU B 1 98 ? 3.287 -27.562 -15.438 1 90.69 98 GLU B C 1
ATOM 3169 O O . GLU B 1 98 ? 3.131 -27.188 -16.594 1 90.69 98 GLU B O 1
ATOM 3174 N N . ASN B 1 99 ? 3.098 -28.812 -15.016 1 90.31 99 ASN B N 1
ATOM 3175 C CA . ASN B 1 99 ? 2.873 -29.844 -16.031 1 90.31 99 ASN B CA 1
ATOM 3176 C C . ASN B 1 99 ? 1.489 -30.469 -15.891 1 90.31 99 ASN B C 1
ATOM 3178 O O . ASN B 1 99 ? 1.106 -31.328 -16.688 1 90.31 99 ASN B O 1
ATOM 3182 N N . ALA B 1 100 ? 0.807 -30 -14.945 1 88.75 100 ALA B N 1
ATOM 3183 C CA . ALA B 1 100 ? -0.499 -30.609 -14.695 1 88.75 100 ALA B CA 1
ATOM 3184 C C . ALA B 1 100 ? -1.555 -30.047 -15.641 1 88.75 100 ALA B C 1
ATOM 3186 O O . ALA B 1 100 ? -1.475 -28.891 -16.062 1 88.75 100 ALA B O 1
ATOM 3187 N N . TYR B 1 101 ? -2.418 -30.922 -16.047 1 87.12 101 TYR B N 1
ATOM 3188 C CA . TYR B 1 101 ? -3.613 -30.5 -16.766 1 87.12 101 TYR B CA 1
ATOM 3189 C C . TYR B 1 101 ? -4.801 -30.359 -15.82 1 87.12 101 TYR B C 1
ATOM 3191 O O . TYR B 1 101 ? -5.105 -31.281 -15.055 1 87.12 101 TYR B O 1
ATOM 3199 N N . ILE B 1 102 ? -5.297 -29.219 -15.859 1 85.94 102 ILE B N 1
ATOM 3200 C CA . ILE B 1 102 ? -6.441 -28.953 -15 1 85.94 102 ILE B CA 1
ATOM 3201 C C . ILE B 1 102 ? -7.684 -28.719 -15.852 1 85.94 102 ILE B C 1
ATOM 3203 O O . ILE B 1 102 ? -7.641 -27.953 -16.812 1 85.94 102 ILE B O 1
ATOM 3207 N N . GLU B 1 103 ? -8.766 -29.375 -15.516 1 87.75 103 GLU B N 1
ATOM 3208 C CA . GLU B 1 103 ? -10.016 -29.25 -16.25 1 87.75 103 GLU B CA 1
ATOM 3209 C C . GLU B 1 103 ? -10.633 -27.859 -16.062 1 87.75 103 GLU B C 1
ATOM 3211 O O . GLU B 1 103 ? -10.477 -27.25 -15 1 87.75 103 GLU B O 1
ATOM 3216 N N . GLN B 1 104 ? -11.328 -27.391 -17.125 1 91.75 104 GLN B N 1
ATOM 3217 C CA . GLN B 1 104 ? -12.078 -26.156 -17.078 1 91.75 104 GLN B CA 1
ATOM 3218 C C . GLN B 1 104 ? -13.383 -26.312 -16.297 1 91.75 104 GLN B C 1
ATOM 3220 O O . GLN B 1 104 ? -14.445 -26.5 -16.891 1 91.75 104 GLN B O 1
ATOM 3225 N N . LYS B 1 105 ? -13.359 -26.172 -15.008 1 94.12 105 LYS B N 1
ATOM 3226 C CA . LYS B 1 105 ? -14.594 -26.453 -14.281 1 94.12 105 LYS B CA 1
ATOM 3227 C C . LYS B 1 105 ? -14.781 -25.484 -13.109 1 94.12 105 LYS B C 1
ATOM 3229 O O . LYS B 1 105 ? -15.844 -25.469 -12.484 1 94.12 105 LYS B O 1
ATOM 3234 N N . TYR B 1 106 ? -13.883 -24.688 -12.875 1 98.38 106 TYR B N 1
ATOM 3235 C CA . TYR B 1 106 ? -13.938 -23.859 -11.672 1 98.38 106 TYR B CA 1
ATOM 3236 C C . TYR B 1 106 ? -14.508 -22.484 -11.992 1 98.38 106 TYR B C 1
ATOM 3238 O O . TYR B 1 106 ? -14.461 -22.031 -13.141 1 98.38 106 TYR B O 1
ATOM 3246 N N . ASP B 1 107 ? -15.117 -21.859 -10.969 1 98.75 107 ASP B N 1
ATOM 3247 C CA . ASP B 1 107 ? -15.617 -20.5 -11.109 1 98.75 107 ASP B CA 1
ATOM 3248 C C . ASP B 1 107 ? -14.492 -19.469 -10.922 1 98.75 107 ASP B C 1
ATOM 3250 O O . ASP B 1 107 ? -14.508 -18.406 -11.539 1 98.75 107 ASP B O 1
ATOM 3254 N N . ILE B 1 108 ? -13.523 -19.797 -10.062 1 98.88 108 ILE B N 1
ATOM 3255 C CA . ILE B 1 108 ? -12.461 -18.859 -9.711 1 98.88 108 ILE B CA 1
ATOM 3256 C C . ILE B 1 108 ? -11.133 -19.625 -9.586 1 98.88 108 ILE B C 1
ATOM 3258 O O . ILE B 1 108 ? -11.078 -20.688 -8.984 1 98.88 108 ILE B O 1
ATOM 3262 N N . ALA B 1 109 ? -10.117 -19.156 -10.195 1 98.88 109 ALA B N 1
ATOM 3263 C CA . ALA B 1 109 ? -8.742 -19.578 -9.938 1 98.88 109 ALA B CA 1
ATOM 3264 C C . ALA B 1 109 ? -7.98 -18.516 -9.148 1 98.88 109 ALA B C 1
ATOM 3266 O O . ALA B 1 109 ? -8.031 -17.328 -9.484 1 98.88 109 ALA B O 1
ATOM 3267 N N . VAL B 1 110 ? -7.285 -18.953 -8.102 1 98.88 110 VAL B N 1
ATOM 3268 C CA . VAL B 1 110 ? -6.551 -18 -7.277 1 98.88 110 VAL B CA 1
ATOM 3269 C C . VAL B 1 110 ? -5.105 -18.469 -7.109 1 98.88 110 VAL B C 1
ATOM 3271 O O . VAL B 1 110 ? -4.797 -19.641 -7.352 1 98.88 110 VAL B O 1
ATOM 3274 N N . SER B 1 111 ? -4.238 -17.594 -6.758 1 98.62 111 SER B N 1
ATOM 3275 C CA . SER B 1 111 ? -2.879 -17.859 -6.297 1 98.62 111 SER B CA 1
ATOM 3276 C C . SER B 1 111 ? -2.451 -16.859 -5.23 1 98.62 111 SER B C 1
ATOM 3278 O O . SER B 1 111 ? -2.918 -15.719 -5.223 1 98.62 111 SER B O 1
ATOM 3280 N N . HIS B 1 112 ? -1.641 -17.312 -4.336 1 98.5 112 HIS B N 1
ATOM 3281 C CA . HIS B 1 112 ? -1.146 -16.469 -3.248 1 98.5 112 HIS B CA 1
ATOM 3282 C C . HIS B 1 112 ? 0.341 -16.703 -3.006 1 98.5 112 HIS B C 1
ATOM 3284 O O . HIS B 1 112 ? 0.739 -17.766 -2.533 1 98.5 112 HIS B O 1
ATOM 3290 N N . ALA B 1 113 ? 1.121 -15.578 -3.217 1 97.69 113 ALA B N 1
ATOM 3291 C CA . ALA B 1 113 ? 2.568 -15.68 -3.049 1 97.69 113 ALA B CA 1
ATOM 3292 C C . ALA B 1 113 ? 3.113 -16.938 -3.721 1 97.69 113 ALA B C 1
ATOM 3294 O O . ALA B 1 113 ? 3.848 -17.719 -3.104 1 97.69 113 ALA B O 1
ATOM 3295 N N . PHE B 1 114 ? 2.693 -17.125 -4.961 1 98.12 114 PHE B N 1
ATOM 3296 C CA . PHE B 1 114 ? 3.006 -18.328 -5.727 1 98.12 114 PHE B CA 1
ATOM 3297 C C . PHE B 1 114 ? 3.711 -17.969 -7.027 1 98.12 114 PHE B C 1
ATOM 3299 O O . PHE B 1 114 ? 4.789 -18.5 -7.32 1 98.12 114 PHE B O 1
ATOM 3306 N N . LEU B 1 115 ? 3.225 -17.016 -7.801 1 98.25 115 LEU B N 1
ATOM 3307 C CA . LEU B 1 115 ? 3.725 -16.672 -9.125 1 98.25 115 LEU B CA 1
ATOM 3308 C C . LEU B 1 115 ? 5.141 -16.109 -9.047 1 98.25 115 LEU B C 1
ATOM 3310 O O . LEU B 1 115 ? 5.922 -16.25 -9.992 1 98.25 115 LEU B O 1
ATOM 3314 N N . LEU B 1 116 ? 5.484 -15.492 -7.879 1 97.81 116 LEU B N 1
ATOM 3315 C CA . LEU B 1 116 ? 6.824 -14.938 -7.711 1 97.81 116 LEU B CA 1
ATOM 3316 C C . LEU B 1 116 ? 7.883 -16.031 -7.816 1 97.81 116 LEU B C 1
ATOM 3318 O O . LEU B 1 116 ? 9.047 -15.75 -8.117 1 97.81 116 LEU B O 1
ATOM 3322 N N . HIS B 1 117 ? 7.523 -17.266 -7.609 1 96.75 117 HIS B N 1
ATOM 3323 C CA . HIS B 1 117 ? 8.461 -18.391 -7.602 1 96.75 117 HIS B CA 1
ATOM 3324 C C . HIS B 1 117 ? 8.492 -19.094 -8.953 1 96.75 117 HIS B C 1
ATOM 3326 O O . HIS B 1 117 ? 9.25 -20.047 -9.148 1 96.75 117 HIS B O 1
ATOM 3332 N N . MET B 1 118 ? 7.668 -18.672 -9.867 1 95.62 118 MET B N 1
ATOM 3333 C CA . MET B 1 118 ? 7.602 -19.297 -11.188 1 95.62 118 MET B CA 1
ATOM 3334 C C . MET B 1 118 ? 8.5 -18.562 -12.172 1 95.62 118 MET B C 1
ATOM 3336 O O . MET B 1 118 ? 8.492 -17.328 -12.234 1 95.62 118 MET B O 1
ATOM 3340 N N . ASP B 1 119 ? 9.273 -19.281 -12.891 1 93.5 119 ASP B N 1
ATOM 3341 C CA . ASP B 1 119 ? 10.148 -18.656 -13.867 1 93.5 119 ASP B CA 1
ATOM 3342 C C . ASP B 1 119 ? 9.383 -18.266 -15.133 1 93.5 119 ASP B C 1
ATOM 3344 O O . ASP B 1 119 ? 9.875 -17.469 -15.938 1 93.5 119 ASP B O 1
ATOM 3348 N N . ASN B 1 120 ? 8.203 -18.797 -15.312 1 93.88 120 ASN B N 1
ATOM 3349 C CA . ASN B 1 120 ? 7.312 -18.391 -16.406 1 93.88 120 ASN B CA 1
ATOM 3350 C C . ASN B 1 120 ? 5.902 -18.109 -15.891 1 93.88 120 ASN B C 1
ATOM 3352 O O . ASN B 1 120 ? 4.996 -18.922 -16.094 1 93.88 120 ASN B O 1
ATOM 3356 N N . SER B 1 121 ? 5.715 -17.016 -15.344 1 96.06 121 SER B N 1
ATOM 3357 C CA . SER B 1 121 ? 4.445 -16.641 -14.734 1 96.06 121 SER B CA 1
ATOM 3358 C C . SER B 1 121 ? 3.338 -16.531 -15.773 1 96.06 121 SER B C 1
ATOM 3360 O O . SER B 1 121 ? 2.176 -16.828 -15.484 1 96.06 121 SER B O 1
ATOM 3362 N N . VAL B 1 122 ? 3.652 -16.203 -17.031 1 97 122 VAL B N 1
ATOM 3363 C CA . VAL B 1 122 ? 2.678 -16.062 -18.109 1 97 122 VAL B CA 1
ATOM 3364 C C . VAL B 1 122 ? 2.025 -17.406 -18.406 1 97 122 VAL B C 1
ATOM 3366 O O . VAL B 1 122 ? 0.803 -17.5 -18.531 1 97 122 VAL B O 1
ATOM 3369 N N . THR B 1 123 ? 2.828 -18.453 -18.438 1 96.31 123 THR B N 1
ATOM 3370 C CA . THR B 1 123 ? 2.316 -19.797 -18.672 1 96.31 123 THR B CA 1
ATOM 3371 C C . THR B 1 123 ? 1.375 -20.234 -17.547 1 96.31 123 THR B C 1
ATOM 3373 O O . THR B 1 123 ? 0.331 -20.828 -17.812 1 96.31 123 THR B O 1
ATOM 3376 N N . ILE B 1 124 ? 1.763 -19.922 -16.359 1 97.25 124 ILE B N 1
ATOM 3377 C CA . ILE B 1 124 ? 0.928 -20.297 -15.227 1 97.25 124 ILE B CA 1
ATOM 3378 C C . ILE B 1 124 ? -0.39 -19.531 -15.273 1 97.25 124 ILE B C 1
ATOM 3380 O O . ILE B 1 124 ? -1.457 -20.094 -15.031 1 97.25 124 ILE B O 1
ATOM 3384 N N . LEU B 1 125 ? -0.358 -18.266 -15.609 1 98.12 125 LEU B N 1
ATOM 3385 C CA . LEU B 1 125 ? -1.571 -17.469 -15.734 1 98.12 125 LEU B CA 1
ATOM 3386 C C . LEU B 1 125 ? -2.49 -18.047 -16.812 1 98.12 125 LEU B C 1
ATOM 3388 O O . LEU B 1 125 ? -3.709 -18.094 -16.625 1 98.12 125 LEU B O 1
ATOM 3392 N N . GLN B 1 126 ? -1.903 -18.5 -17.875 1 97.31 126 GLN B N 1
ATOM 3393 C CA . GLN B 1 126 ? -2.691 -19.125 -18.938 1 97.31 126 GLN B CA 1
ATOM 3394 C C . GLN B 1 126 ? -3.383 -20.391 -18.422 1 97.31 126 GLN B C 1
ATOM 3396 O O . GLN B 1 126 ? -4.555 -20.625 -18.719 1 97.31 126 GLN B O 1
ATOM 3401 N N . LYS B 1 127 ? -2.652 -21.141 -17.672 1 97.56 127 LYS B N 1
ATOM 3402 C CA . LYS B 1 127 ? -3.238 -22.344 -17.078 1 97.56 127 LYS B CA 1
ATOM 3403 C C . LYS B 1 127 ? -4.391 -21.984 -16.141 1 97.56 127 LYS B C 1
ATOM 3405 O O . LYS B 1 127 ? -5.41 -22.672 -16.109 1 97.56 127 LYS B O 1
ATOM 3410 N N . MET B 1 128 ? -4.215 -20.984 -15.352 1 98.31 128 MET B N 1
ATOM 3411 C CA . MET B 1 128 ? -5.281 -20.516 -14.469 1 98.31 128 MET B CA 1
ATOM 3412 C C . MET B 1 128 ? -6.52 -20.125 -15.266 1 98.31 128 MET B C 1
ATOM 3414 O O . MET B 1 128 ? -7.637 -20.5 -14.906 1 98.31 128 MET B O 1
ATOM 3418 N N . MET B 1 129 ? -6.328 -19.406 -16.328 1 97.88 129 MET B N 1
ATOM 3419 C CA . MET B 1 129 ? -7.43 -18.984 -17.188 1 97.88 129 MET B CA 1
ATOM 3420 C C . MET B 1 129 ? -8.156 -20.203 -17.781 1 97.88 129 MET B C 1
ATOM 3422 O O . MET B 1 129 ? -9.383 -20.219 -17.859 1 97.88 129 MET B O 1
ATOM 3426 N N . GLU B 1 130 ? -7.371 -21.203 -18.125 1 97.19 130 GLU B N 1
ATOM 3427 C CA . GLU B 1 130 ? -7.926 -22.391 -18.766 1 97.19 130 GLU B CA 1
ATOM 3428 C C . GLU B 1 130 ? -8.703 -23.234 -17.766 1 97.19 130 GLU B C 1
ATOM 3430 O O . GLU B 1 130 ? -9.555 -24.047 -18.156 1 97.19 130 GLU B O 1
ATOM 3435 N N . SER B 1 131 ? -8.422 -23.078 -16.547 1 97.75 131 SER B N 1
ATOM 3436 C CA . SER B 1 131 ? -9.047 -23.922 -15.531 1 97.75 131 SER B CA 1
ATOM 3437 C C . SER B 1 131 ? -10.414 -23.375 -15.125 1 97.75 131 SER B C 1
ATOM 3439 O O . SER B 1 131 ? -11.195 -24.062 -14.477 1 97.75 131 SER B O 1
ATOM 3441 N N . VAL B 1 132 ? -10.688 -22.094 -15.461 1 97.88 132 VAL B N 1
ATOM 3442 C CA . VAL B 1 132 ? -11.938 -21.5 -15 1 97.88 132 VAL B CA 1
ATOM 3443 C C . VAL B 1 132 ? -12.961 -21.5 -16.141 1 97.88 132 VAL B C 1
ATOM 3445 O O . VAL B 1 132 ? -12.586 -21.469 -17.312 1 97.88 132 VAL B O 1
ATOM 3448 N N . LYS B 1 133 ? -14.219 -21.531 -15.766 1 97.81 133 LYS B N 1
ATOM 3449 C CA . LYS B 1 133 ? -15.328 -21.453 -16.719 1 97.81 133 LYS B CA 1
ATOM 3450 C C . LYS B 1 133 ? -15.383 -20.094 -17.391 1 97.81 133 LYS B C 1
ATOM 3452 O O . LYS B 1 133 ? -14.711 -19.141 -16.969 1 97.81 133 LYS B O 1
ATOM 3457 N N . ASP B 1 134 ? -16.188 -20.109 -18.516 1 97.5 134 ASP B N 1
ATOM 3458 C CA . ASP B 1 134 ? -16.484 -18.812 -19.094 1 97.5 134 ASP B CA 1
ATOM 3459 C C . ASP B 1 134 ? -17.078 -17.859 -18.062 1 97.5 134 ASP B C 1
ATOM 3461 O O . ASP B 1 134 ? -17.891 -18.266 -17.219 1 97.5 134 ASP B O 1
ATOM 3465 N N . GLN B 1 135 ? -16.594 -16.641 -18.109 1 97.56 135 GLN B N 1
ATOM 3466 C CA . GLN B 1 135 ? -17.016 -15.594 -17.172 1 97.56 135 GLN B CA 1
ATOM 3467 C C . GLN B 1 135 ? -16.469 -15.852 -15.773 1 97.56 135 GLN B C 1
ATOM 3469 O O . GLN B 1 135 ? -16.844 -15.172 -14.82 1 97.56 135 GLN B O 1
ATOM 3474 N N . GLY B 1 136 ? -15.594 -16.891 -15.664 1 98.19 136 GLY B N 1
ATOM 3475 C CA . GLY B 1 136 ? -14.906 -17.125 -14.406 1 98.19 136 GLY B CA 1
ATOM 3476 C C . GLY B 1 136 ? -13.844 -16.078 -14.109 1 98.19 136 GLY B C 1
ATOM 3477 O O . GLY B 1 136 ? -13.516 -15.258 -14.977 1 98.19 136 GLY B O 1
ATOM 3478 N N . LYS B 1 137 ? -13.328 -16.062 -12.906 1 98.69 137 LYS B N 1
ATOM 3479 C CA . LYS B 1 137 ? -12.383 -15.031 -12.484 1 98.69 137 LYS B CA 1
ATOM 3480 C C . LYS B 1 137 ? -11.008 -15.641 -12.188 1 98.69 137 LYS B C 1
ATOM 3482 O O . LYS B 1 137 ? -10.914 -16.781 -11.734 1 98.69 137 LYS B O 1
ATOM 3487 N N . VAL B 1 138 ? -10.023 -14.93 -12.508 1 98.94 138 VAL B N 1
ATOM 3488 C CA . VAL B 1 138 ? -8.656 -15.18 -12.055 1 98.94 138 VAL B CA 1
ATOM 3489 C C . VAL B 1 138 ? -8.234 -14.094 -11.062 1 98.94 138 VAL B C 1
ATOM 3491 O O . VAL B 1 138 ? -8.305 -12.906 -11.367 1 98.94 138 VAL B O 1
ATOM 3494 N N . ILE B 1 139 ? -7.852 -14.469 -9.844 1 98.94 139 ILE B N 1
ATOM 3495 C CA . ILE B 1 139 ? -7.473 -13.547 -8.773 1 98.94 139 ILE B CA 1
ATOM 3496 C C . ILE B 1 139 ? -6.102 -13.938 -8.227 1 98.94 139 ILE B C 1
ATOM 3498 O O . ILE B 1 139 ? -5.93 -15.031 -7.691 1 98.94 139 ILE B O 1
ATOM 3502 N N . CYS B 1 140 ? -5.145 -13.07 -8.297 1 98.94 140 CYS B N 1
ATOM 3503 C CA . CYS B 1 140 ? -3.785 -13.359 -7.859 1 98.94 140 CYS B CA 1
ATOM 3504 C C . CYS B 1 140 ? -3.357 -12.406 -6.746 1 98.94 140 CYS B C 1
ATOM 3506 O O . CYS B 1 140 ? -3.441 -11.188 -6.902 1 98.94 140 CYS B O 1
ATOM 3508 N N . PHE B 1 141 ? -2.93 -12.938 -5.605 1 98.81 141 PHE B N 1
ATOM 3509 C CA . PHE B 1 141 ? -2.305 -12.227 -4.496 1 98.81 141 PHE B CA 1
ATOM 3510 C C . PHE B 1 141 ? -0.788 -12.367 -4.551 1 98.81 141 PHE B C 1
ATOM 3512 O O . PHE B 1 141 ? -0.245 -13.438 -4.27 1 98.81 141 PHE B O 1
ATOM 3519 N N . GLU B 1 142 ? -0.094 -11.289 -4.891 1 98.81 142 GLU B N 1
ATOM 3520 C CA . GLU B 1 142 ? 1.342 -11.438 -5.109 1 98.81 142 GLU B CA 1
ATOM 3521 C C . GLU B 1 142 ? 2.109 -10.242 -4.539 1 98.81 142 GLU B C 1
ATOM 3523 O O . GLU B 1 142 ? 1.579 -9.133 -4.465 1 98.81 142 GLU B O 1
ATOM 3528 N N . PRO B 1 143 ? 3.309 -10.422 -4.23 1 98.19 143 PRO B N 1
ATOM 3529 C CA . PRO B 1 143 ? 4.113 -9.359 -3.613 1 98.19 143 PRO B CA 1
ATOM 3530 C C . PRO B 1 143 ? 4.645 -8.359 -4.629 1 98.19 143 PRO B C 1
ATOM 3532 O O . PRO B 1 143 ? 4.547 -8.586 -5.84 1 98.19 143 PRO B O 1
ATOM 3535 N N . HIS B 1 144 ? 5.074 -7.352 -4.117 1 97.75 144 HIS B N 1
ATOM 3536 C CA . HIS B 1 144 ? 5.926 -6.336 -4.727 1 97.75 144 HIS B CA 1
ATOM 3537 C C . HIS B 1 144 ? 7.066 -5.941 -3.793 1 97.75 144 HIS B C 1
ATOM 3539 O O . HIS B 1 144 ? 6.957 -4.957 -3.057 1 97.75 144 HIS B O 1
ATOM 3545 N N . TRP B 1 145 ? 8.195 -6.617 -3.93 1 98.31 145 TRP B N 1
ATOM 3546 C CA . TRP B 1 145 ? 9.242 -6.633 -2.914 1 98.31 145 TRP B CA 1
ATOM 3547 C C . TRP B 1 145 ? 9.766 -5.227 -2.652 1 98.31 145 TRP B C 1
ATOM 3549 O O . TRP B 1 145 ? 9.953 -4.828 -1.5 1 98.31 145 TRP B O 1
ATOM 3559 N N . ILE B 1 146 ? 9.992 -4.477 -3.713 1 98.62 146 ILE B N 1
ATOM 3560 C CA . ILE B 1 146 ? 10.609 -3.168 -3.521 1 98.62 146 ILE B CA 1
ATOM 3561 C C . ILE B 1 146 ? 9.633 -2.236 -2.809 1 98.62 146 ILE B C 1
ATOM 3563 O O . ILE B 1 146 ? 10.039 -1.4 -1.999 1 98.62 146 ILE B O 1
ATOM 3567 N N . GLY B 1 147 ? 8.32 -2.393 -3.105 1 97.94 147 GLY B N 1
ATOM 3568 C CA . GLY B 1 147 ? 7.305 -1.653 -2.373 1 97.94 147 GLY B CA 1
ATOM 3569 C C . GLY B 1 147 ? 7.254 -2.014 -0.899 1 97.94 147 GLY B C 1
ATOM 3570 O O . GLY B 1 147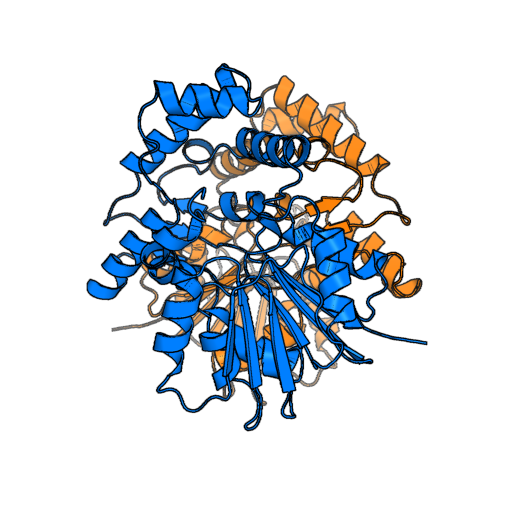 ? 7.109 -1.136 -0.045 1 97.94 147 GLY B O 1
ATOM 3571 N N . ASN B 1 148 ? 7.422 -3.27 -0.646 1 97 148 ASN B N 1
ATOM 3572 C CA . ASN B 1 148 ? 7.477 -3.764 0.725 1 97 148 ASN B CA 1
ATOM 3573 C C . ASN B 1 148 ? 8.641 -3.146 1.498 1 97 148 ASN B C 1
ATOM 3575 O O . ASN B 1 148 ? 8.469 -2.701 2.635 1 97 148 ASN B O 1
ATOM 3579 N N . MET B 1 149 ? 9.781 -3.137 0.897 1 98.12 149 MET B N 1
ATOM 3580 C CA . MET B 1 149 ? 10.992 -2.629 1.54 1 98.12 149 MET B CA 1
ATOM 3581 C C . MET B 1 149 ? 10.891 -1.126 1.777 1 98.12 149 MET B C 1
ATOM 3583 O O . MET B 1 149 ? 11.43 -0.61 2.758 1 98.12 149 MET B O 1
ATOM 3587 N N . ALA B 1 150 ? 10.164 -0.466 0.923 1 98.56 150 ALA B N 1
ATOM 3588 C CA . ALA B 1 150 ? 10.031 0.985 1.025 1 98.56 150 ALA B CA 1
ATOM 3589 C C . ALA B 1 150 ? 9.047 1.366 2.125 1 98.56 150 ALA B C 1
ATOM 3591 O O . ALA B 1 150 ? 9.055 2.502 2.607 1 98.56 150 ALA B O 1
ATOM 3592 N N . ASN B 1 151 ? 8.203 0.484 2.525 1 98.44 151 ASN B N 1
ATOM 3593 C CA . ASN B 1 151 ? 7.141 0.767 3.484 1 98.44 151 ASN B CA 1
ATOM 3594 C C . ASN B 1 151 ? 7.5 0.272 4.883 1 98.44 151 ASN B C 1
ATOM 3596 O O . ASN B 1 151 ? 6.738 -0.477 5.496 1 98.44 151 ASN B O 1
ATOM 3600 N N . CYS B 1 152 ? 8.633 0.678 5.336 1 98.25 152 CYS B N 1
ATOM 3601 C CA . CYS B 1 152 ? 9.133 0.329 6.66 1 98.25 152 CYS B CA 1
ATOM 3602 C C . CYS B 1 152 ? 9.742 1.544 7.352 1 98.25 152 CYS B C 1
ATOM 3604 O O . CYS B 1 152 ? 10.508 2.293 6.742 1 98.25 152 CYS B O 1
ATOM 3606 N N . HIS B 1 153 ? 9.359 1.76 8.602 1 98.5 153 HIS B N 1
ATOM 3607 C CA . HIS B 1 153 ? 9.906 2.852 9.391 1 98.5 153 HIS B CA 1
ATOM 3608 C C . HIS B 1 153 ? 10.219 2.4 10.82 1 98.5 153 HIS B C 1
ATOM 3610 O O . HIS B 1 153 ? 9.328 1.924 11.523 1 98.5 153 HIS B O 1
ATOM 3616 N N . LEU B 1 154 ? 11.438 2.467 11.18 1 98.56 154 LEU B N 1
ATOM 3617 C CA . LEU B 1 154 ? 11.891 2.275 12.555 1 98.56 154 LEU B CA 1
ATOM 3618 C C . LEU B 1 154 ? 12.148 3.617 13.227 1 98.56 154 LEU B C 1
ATOM 3620 O O . LEU B 1 154 ? 13.008 4.383 12.789 1 98.56 154 LEU B O 1
ATOM 3624 N N . GLU B 1 155 ? 11.414 3.873 14.273 1 97.88 155 GLU B N 1
ATOM 3625 C CA . GLU B 1 155 ? 11.531 5.16 14.953 1 97.88 155 GLU B CA 1
ATOM 3626 C C . GLU B 1 155 ? 12.961 5.418 15.406 1 97.88 155 GLU B C 1
ATOM 3628 O O . GLU B 1 155 ? 13.633 4.512 15.914 1 97.88 155 GLU B O 1
ATOM 3633 N N . GLY B 1 156 ? 13.422 6.637 15.18 1 96.25 156 GLY B N 1
ATOM 3634 C CA . GLY B 1 156 ? 14.727 7.051 15.664 1 96.25 156 GLY B CA 1
ATOM 3635 C C . GLY B 1 156 ? 15.844 6.789 14.672 1 96.25 156 GLY B C 1
ATOM 3636 O O . GLY B 1 156 ? 17 7.121 14.93 1 96.25 156 GLY B O 1
ATOM 3637 N N . THR B 1 157 ? 15.57 6.16 13.539 1 97.25 157 THR B N 1
ATOM 3638 C CA . THR B 1 157 ? 16.578 5.859 12.539 1 97.25 157 THR B CA 1
ATOM 3639 C C . THR B 1 157 ? 16.094 6.219 11.141 1 97.25 157 THR B C 1
ATOM 3641 O O . THR B 1 157 ? 14.93 5.973 10.805 1 97.25 157 THR B O 1
ATOM 3644 N N . GLU B 1 158 ? 16.969 6.785 10.344 1 97.38 158 GLU B N 1
ATOM 3645 C CA . GLU B 1 158 ? 16.625 7.004 8.945 1 97.38 158 GLU B CA 1
ATOM 3646 C C . GLU B 1 158 ? 16.484 5.684 8.195 1 97.38 158 GLU B C 1
ATOM 3648 O O . GLU B 1 158 ? 17.266 4.758 8.406 1 97.38 158 GLU B O 1
ATOM 3653 N N . GLN B 1 159 ? 15.5 5.605 7.406 1 98.25 159 GLN B N 1
ATOM 3654 C CA . GLN B 1 159 ? 15.273 4.375 6.66 1 98.25 159 GLN B CA 1
ATOM 3655 C C . GLN B 1 159 ? 16.5 4.008 5.82 1 98.25 159 GLN B C 1
ATOM 3657 O O . GLN B 1 159 ? 16.828 2.83 5.676 1 98.25 159 GLN B O 1
ATOM 3662 N N . SER B 1 160 ? 17.203 5.031 5.219 1 98.19 160 SER B N 1
ATOM 3663 C CA . SER B 1 160 ? 18.312 4.805 4.301 1 98.19 160 SER B CA 1
ATOM 3664 C C . SER B 1 160 ? 19.484 4.145 5.008 1 98.19 160 SER B C 1
ATOM 3666 O O . SER B 1 160 ? 20.375 3.596 4.355 1 98.19 160 SER B O 1
ATOM 3668 N N . GLU B 1 161 ? 19.531 4.234 6.301 1 97.62 161 GLU B N 1
ATOM 3669 C CA . GLU B 1 161 ? 20.578 3.578 7.074 1 97.62 161 GLU B CA 1
ATOM 3670 C C . GLU B 1 161 ? 20.312 2.084 7.219 1 97.62 161 GLU B C 1
ATOM 3672 O O . GLU B 1 161 ? 21.234 1.293 7.395 1 97.62 161 GLU B O 1
ATOM 3677 N N . LEU B 1 162 ? 19.078 1.725 7.117 1 98.25 162 LEU B N 1
ATOM 3678 C CA . LEU B 1 162 ? 18.656 0.367 7.445 1 98.25 162 LEU B CA 1
ATOM 3679 C C . LEU B 1 162 ? 18.312 -0.417 6.184 1 98.25 162 LEU B C 1
ATOM 3681 O O . LEU B 1 162 ? 18.453 -1.642 6.148 1 98.25 162 LEU B O 1
ATOM 3685 N N . ILE B 1 163 ? 17.797 0.211 5.207 1 98.56 163 ILE B N 1
ATOM 3686 C CA . ILE B 1 163 ? 17.297 -0.415 3.99 1 98.56 163 ILE B CA 1
ATOM 3687 C C . ILE B 1 163 ? 17.828 0.327 2.766 1 98.56 163 ILE B C 1
ATOM 3689 O O . ILE B 1 163 ? 17.391 1.443 2.471 1 98.56 163 ILE B O 1
ATOM 3693 N N . LYS B 1 164 ? 18.672 -0.287 2.035 1 98.62 164 LYS B N 1
ATOM 3694 C CA . LYS B 1 164 ? 19.281 0.318 0.853 1 98.62 164 LYS B CA 1
ATOM 3695 C C . LYS B 1 164 ? 18.422 0.078 -0.389 1 98.62 164 LYS B C 1
ATOM 3697 O O . LYS B 1 164 ? 18.719 -0.813 -1.188 1 98.62 164 LYS B O 1
ATOM 3702 N N . LEU B 1 165 ? 17.516 0.937 -0.626 1 98.81 165 LEU B N 1
ATOM 3703 C CA . LEU B 1 165 ? 16.5 0.714 -1.649 1 98.81 165 LEU B CA 1
ATOM 3704 C C . LEU B 1 165 ? 17.125 0.689 -3.039 1 98.81 165 LEU B C 1
ATOM 3706 O O . LEU B 1 165 ? 16.688 -0.055 -3.914 1 98.81 165 LEU B O 1
ATOM 3710 N N . GLY B 1 166 ? 18.094 1.558 -3.289 1 98.62 166 GLY B N 1
ATOM 3711 C CA . GLY B 1 166 ? 18.75 1.521 -4.586 1 98.62 166 GLY B CA 1
ATOM 3712 C C . GLY B 1 166 ? 19.438 0.195 -4.871 1 98.62 166 GLY B C 1
ATOM 3713 O O . GLY B 1 166 ? 19.328 -0.337 -5.977 1 98.62 166 GLY B O 1
ATOM 3714 N N . VAL B 1 167 ? 20.094 -0.363 -3.902 1 98.69 167 VAL B N 1
ATOM 3715 C CA . VAL B 1 167 ? 20.781 -1.645 -4.027 1 98.69 167 VAL B CA 1
ATOM 3716 C C . VAL B 1 167 ? 19.75 -2.766 -4.191 1 98.69 167 VAL B C 1
ATOM 3718 O O . VAL B 1 167 ? 19.906 -3.627 -5.062 1 98.69 167 VAL B O 1
ATOM 3721 N N . LEU B 1 168 ? 18.766 -2.721 -3.391 1 98.69 168 LEU B N 1
ATOM 3722 C CA . LEU B 1 168 ? 17.734 -3.754 -3.43 1 98.69 168 LEU B CA 1
ATOM 3723 C C . LEU B 1 168 ? 16.984 -3.73 -4.758 1 98.69 168 LEU B C 1
ATOM 3725 O O . LEU B 1 168 ? 16.641 -4.781 -5.305 1 98.69 168 LEU B O 1
ATOM 3729 N N . GLN B 1 169 ? 16.672 -2.508 -5.172 1 98.5 169 GLN B N 1
ATOM 3730 C CA . GLN B 1 169 ? 16.047 -2.355 -6.477 1 98.5 169 GLN B CA 1
ATOM 3731 C C . GLN B 1 169 ? 16.828 -3.088 -7.562 1 98.5 169 GLN B C 1
ATOM 3733 O O . GLN B 1 169 ? 16.266 -3.875 -8.32 1 98.5 169 GLN B O 1
ATOM 3738 N N . LYS B 1 170 ? 18.094 -2.867 -7.617 1 98.25 170 LYS B N 1
ATOM 3739 C CA . LYS B 1 170 ? 18.969 -3.539 -8.57 1 98.25 170 LYS B CA 1
ATOM 3740 C C . LYS B 1 170 ? 18.984 -5.047 -8.336 1 98.25 170 LYS B C 1
ATOM 3742 O O . LYS B 1 170 ? 18.906 -5.828 -9.289 1 98.25 170 LYS B O 1
ATOM 3747 N N . LEU B 1 171 ? 19.078 -5.426 -7.145 1 98.69 171 LEU B N 1
ATOM 3748 C CA . LEU B 1 171 ? 19.141 -6.84 -6.785 1 98.69 171 LEU B CA 1
ATOM 3749 C C . LEU B 1 171 ? 17.922 -7.586 -7.297 1 98.69 171 LEU B C 1
ATOM 3751 O O . LEU B 1 171 ? 18.047 -8.648 -7.914 1 98.69 171 LEU B O 1
ATOM 3755 N N . PHE B 1 172 ? 16.75 -7.086 -7.039 1 98.62 172 PHE B N 1
ATOM 3756 C CA . PHE B 1 172 ? 15.508 -7.75 -7.43 1 98.62 172 PHE B CA 1
ATOM 3757 C C . PHE B 1 172 ? 15.383 -7.805 -8.945 1 98.62 172 PHE B C 1
ATOM 3759 O O . PHE B 1 172 ? 14.898 -8.797 -9.5 1 98.62 172 PHE B O 1
ATOM 3766 N N . GLU B 1 173 ? 15.797 -6.773 -9.633 1 98.5 173 GLU B N 1
ATOM 3767 C CA . GLU B 1 173 ? 15.781 -6.766 -11.094 1 98.5 173 GLU B CA 1
ATOM 3768 C C . GLU B 1 173 ? 16.766 -7.781 -11.664 1 98.5 173 GLU B C 1
ATOM 3770 O O . GLU B 1 173 ? 16.453 -8.492 -12.617 1 98.5 173 GLU B O 1
ATOM 3775 N N . ASN B 1 174 ? 17.953 -7.816 -11.047 1 98.56 174 ASN B N 1
ATOM 3776 C CA . ASN B 1 174 ? 18.938 -8.828 -11.43 1 98.56 174 ASN B CA 1
ATOM 3777 C C . ASN B 1 174 ? 18.375 -10.242 -11.281 1 98.56 174 ASN B C 1
ATOM 3779 O O . ASN B 1 174 ? 18.547 -11.078 -12.164 1 98.56 174 ASN B O 1
ATOM 3783 N N . ASP B 1 175 ? 17.75 -10.523 -10.203 1 98.12 175 ASP B N 1
ATOM 3784 C CA . ASP B 1 175 ? 17.172 -11.836 -9.938 1 98.12 175 ASP B CA 1
ATOM 3785 C C . ASP B 1 175 ? 16.156 -12.219 -11.008 1 98.12 175 ASP B C 1
ATOM 3787 O O . ASP B 1 175 ? 16.156 -13.352 -11.492 1 98.12 175 ASP B O 1
ATOM 3791 N N . TYR B 1 176 ? 15.359 -11.273 -11.32 1 97.88 176 TYR B N 1
ATOM 3792 C CA . TYR B 1 176 ? 14.359 -11.531 -12.352 1 97.88 176 TYR B CA 1
ATOM 3793 C C . TYR B 1 176 ? 15.023 -11.844 -13.688 1 97.88 176 TYR B C 1
ATOM 3795 O O . TYR B 1 176 ? 14.648 -12.805 -14.359 1 97.88 176 TYR B O 1
ATOM 3803 N N . ARG B 1 177 ? 15.961 -11.094 -14.023 1 97 177 ARG B N 1
ATOM 3804 C CA . ARG B 1 177 ? 16.656 -11.297 -15.289 1 97 177 ARG B CA 1
ATOM 3805 C C . ARG B 1 177 ? 17.359 -12.648 -15.312 1 97 177 ARG B C 1
ATOM 3807 O O . ARG B 1 177 ? 17.344 -13.352 -16.328 1 97 177 ARG B O 1
ATOM 3814 N N . ARG B 1 178 ? 17.906 -13.031 -14.234 1 96.94 178 ARG B N 1
ATOM 3815 C CA . ARG B 1 178 ? 18.734 -14.227 -14.156 1 96.94 178 ARG B CA 1
ATOM 3816 C C . ARG B 1 178 ? 17.875 -15.484 -14.102 1 96.94 178 ARG B C 1
ATOM 3818 O O . ARG B 1 178 ? 18.234 -16.5 -14.688 1 96.94 178 ARG B O 1
ATOM 3825 N N . THR B 1 179 ? 16.734 -15.461 -13.375 1 96.94 179 THR B N 1
ATOM 3826 C CA . THR B 1 179 ? 16.047 -16.703 -13.023 1 96.94 179 THR B CA 1
ATOM 3827 C C . THR B 1 179 ? 14.648 -16.734 -13.625 1 96.94 179 THR B C 1
ATOM 3829 O O . THR B 1 179 ? 14.016 -17.797 -13.68 1 96.94 179 THR B O 1
ATOM 3832 N N . GLY B 1 180 ? 14.117 -15.602 -14 1 96.75 180 GLY B N 1
ATOM 3833 C CA . GLY B 1 180 ? 12.727 -15.5 -14.422 1 96.75 180 GLY B CA 1
ATOM 3834 C C . GLY B 1 180 ? 11.766 -15.32 -13.266 1 96.75 180 GLY B C 1
ATOM 3835 O O . GLY B 1 180 ? 10.609 -14.945 -13.461 1 96.75 180 GLY B O 1
ATOM 3836 N N . LYS B 1 181 ? 12.211 -15.508 -12.047 1 97.38 181 LYS B N 1
ATOM 3837 C CA . LYS B 1 181 ? 11.391 -15.32 -10.852 1 97.38 181 LYS B CA 1
ATOM 3838 C C . LYS B 1 181 ? 11.328 -13.852 -10.461 1 97.38 181 LYS B C 1
ATOM 3840 O O . LYS B 1 181 ? 12.359 -13.188 -10.352 1 97.38 181 LYS B O 1
ATOM 3845 N N . ASP B 1 182 ? 10.133 -13.391 -10.273 1 97.88 182 ASP B N 1
ATOM 3846 C CA . ASP B 1 182 ? 9.93 -11.953 -10.125 1 97.88 182 ASP B CA 1
ATOM 3847 C C . ASP B 1 182 ? 9.281 -11.617 -8.781 1 97.88 182 ASP B C 1
ATOM 3849 O O . ASP B 1 182 ? 8.055 -11.633 -8.656 1 97.88 182 ASP B O 1
ATOM 3853 N N . GLY B 1 183 ? 10.094 -11.156 -7.855 1 97.88 183 GLY B N 1
ATOM 3854 C CA . GLY B 1 183 ? 9.586 -10.742 -6.559 1 97.88 183 GLY B CA 1
ATOM 3855 C C . GLY B 1 183 ? 8.758 -9.477 -6.613 1 97.88 183 GLY B C 1
ATOM 3856 O O . GLY B 1 183 ? 8.062 -9.141 -5.656 1 97.88 183 GLY B O 1
ATOM 3857 N N . ASN B 1 184 ? 8.812 -8.797 -7.762 1 98.31 184 ASN B N 1
ATOM 3858 C CA . ASN B 1 184 ? 8.062 -7.562 -7.965 1 98.31 184 ASN B CA 1
ATOM 3859 C C . ASN B 1 184 ? 6.879 -7.777 -8.906 1 98.31 184 ASN B C 1
ATOM 3861 O O . ASN B 1 184 ? 6.367 -6.82 -9.492 1 98.31 184 ASN B O 1
ATOM 3865 N N . ILE B 1 185 ? 6.371 -8.977 -9.047 1 98.5 185 ILE B N 1
ATOM 3866 C CA . ILE B 1 185 ? 5.387 -9.312 -10.062 1 98.5 185 ILE B CA 1
ATOM 3867 C C . ILE B 1 185 ? 4.062 -8.617 -9.758 1 98.5 185 ILE B C 1
ATOM 3869 O O . ILE B 1 185 ? 3.211 -8.469 -10.633 1 98.5 185 ILE B O 1
ATOM 3873 N N . GLY B 1 186 ? 3.879 -8.195 -8.484 1 98.56 186 GLY B N 1
ATOM 3874 C CA . GLY B 1 186 ? 2.621 -7.586 -8.078 1 98.56 186 GLY B CA 1
ATOM 3875 C C . GLY B 1 186 ? 2.197 -6.434 -8.969 1 98.56 186 GLY B C 1
ATOM 3876 O O . GLY B 1 186 ? 1.033 -6.348 -9.367 1 98.56 186 GLY B O 1
ATOM 3877 N N . MET B 1 187 ? 3.062 -5.586 -9.336 1 98.31 187 MET B N 1
ATOM 3878 C CA . MET B 1 187 ? 2.738 -4.398 -10.117 1 98.31 187 M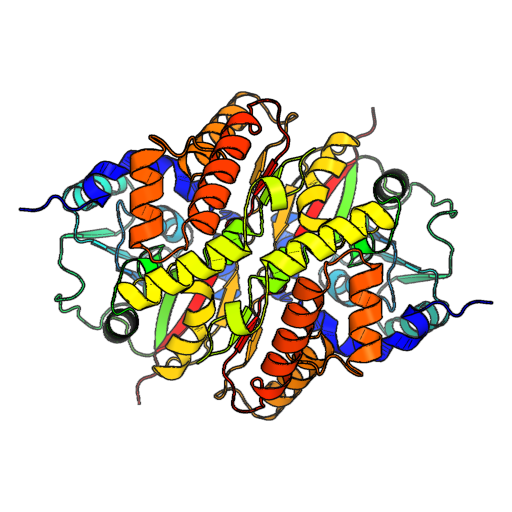ET B CA 1
ATOM 3879 C C . MET B 1 187 ? 2.695 -4.723 -11.609 1 98.31 187 MET B C 1
ATOM 3881 O O . MET B 1 187 ? 2.195 -3.932 -12.406 1 98.31 187 MET B O 1
ATOM 3885 N N . ARG B 1 188 ? 3.127 -5.84 -11.992 1 98.25 188 ARG B N 1
ATOM 3886 C CA . ARG B 1 188 ? 3.137 -6.242 -13.391 1 98.25 188 ARG B CA 1
ATOM 3887 C C . ARG B 1 188 ? 1.891 -7.051 -13.734 1 98.25 188 ARG B C 1
ATOM 3889 O O . ARG B 1 188 ? 1.507 -7.145 -14.906 1 98.25 188 ARG B O 1
ATOM 3896 N N . LEU B 1 189 ? 1.278 -7.609 -12.797 1 98.62 189 LEU B N 1
ATOM 3897 C CA . LEU B 1 189 ? 0.251 -8.633 -12.977 1 98.62 189 LEU B CA 1
ATOM 3898 C C . LEU B 1 189 ? -0.935 -8.078 -13.758 1 98.62 189 LEU B C 1
ATOM 3900 O O . LEU B 1 189 ? -1.445 -8.734 -14.664 1 98.62 189 LEU B O 1
ATOM 3904 N N . PRO B 1 190 ? -1.419 -6.824 -13.391 1 98.81 190 PRO B N 1
ATOM 3905 C CA . PRO B 1 190 ? -2.559 -6.355 -14.188 1 98.81 190 PRO B CA 1
ATOM 3906 C C . PRO B 1 190 ? -2.223 -6.207 -15.664 1 98.81 190 PRO B C 1
ATOM 3908 O O . PRO B 1 190 ? -3.072 -6.465 -16.531 1 98.81 190 PRO B O 1
ATOM 3911 N N . ILE B 1 191 ? -1.034 -5.863 -15.969 1 98.75 191 ILE B N 1
ATOM 3912 C CA . ILE B 1 191 ? -0.585 -5.723 -17.344 1 98.75 191 ILE B CA 1
ATOM 3913 C C . ILE B 1 191 ? -0.574 -7.09 -18.031 1 98.75 191 ILE B C 1
ATOM 3915 O O . ILE B 1 191 ? -1.151 -7.258 -19.109 1 98.75 191 ILE B O 1
ATOM 3919 N N . LEU B 1 192 ? 0.028 -8.07 -17.375 1 98.62 192 LEU B N 1
ATOM 3920 C CA . LEU B 1 192 ? 0.089 -9.422 -17.922 1 98.62 192 LEU B CA 1
ATOM 3921 C C . LEU B 1 192 ? -1.312 -9.984 -18.156 1 98.62 192 LEU B C 1
ATOM 3923 O O . LEU B 1 192 ? -1.589 -10.547 -19.219 1 98.62 192 LEU B O 1
ATOM 3927 N N . MET B 1 193 ? -2.17 -9.797 -17.156 1 98.81 193 MET B N 1
ATOM 3928 C CA . MET B 1 193 ? -3.531 -10.32 -17.25 1 98.81 193 MET B CA 1
ATOM 3929 C C . MET B 1 193 ? -4.273 -9.711 -18.422 1 98.81 193 MET B C 1
ATOM 3931 O O . MET B 1 193 ? -4.922 -10.43 -19.188 1 98.81 193 MET B O 1
ATOM 3935 N N . SER B 1 194 ? -4.148 -8.383 -18.578 1 98.62 194 SER B N 1
ATOM 3936 C CA . SER B 1 194 ? -4.82 -7.699 -19.672 1 98.62 194 SER B CA 1
ATOM 3937 C C . SER B 1 194 ? -4.262 -8.141 -21.016 1 98.62 194 SER B C 1
ATOM 3939 O O . SER B 1 194 ? -5.023 -8.406 -21.953 1 98.62 194 SER B O 1
ATOM 3941 N N . GLN B 1 195 ? -2.982 -8.305 -21.109 1 98.06 195 GLN B N 1
ATOM 3942 C CA . GLN B 1 195 ? -2.326 -8.703 -22.359 1 98.06 195 GLN B CA 1
ATOM 3943 C C . GLN B 1 195 ? -2.678 -10.141 -22.734 1 98.06 195 GLN B C 1
ATOM 3945 O O . GLN B 1 195 ? -2.68 -10.5 -23.906 1 98.06 195 GLN B O 1
ATOM 3950 N N . LEU B 1 196 ? -3.002 -10.961 -21.766 1 98 196 LEU B N 1
ATOM 3951 C CA . LEU B 1 196 ? -3.381 -12.352 -21.984 1 98 196 LEU B CA 1
ATOM 3952 C C . LEU B 1 196 ? -4.848 -12.453 -22.391 1 98 196 LEU B C 1
ATOM 3954 O O . LEU B 1 196 ? -5.328 -13.539 -22.719 1 98 196 LEU B O 1
ATOM 3958 N N . GLY B 1 197 ? -5.602 -11.383 -22.25 1 97.5 197 GLY B N 1
ATOM 3959 C CA . GLY B 1 197 ? -6.953 -11.375 -22.781 1 97.5 197 GLY B CA 1
ATOM 3960 C C . GLY B 1 197 ? -8.023 -11.375 -21.703 1 97.5 197 GLY B C 1
ATOM 3961 O O . GLY B 1 197 ? -9.219 -11.461 -22.016 1 97.5 197 GLY B O 1
ATOM 3962 N N . LEU B 1 198 ? -7.621 -11.281 -20.453 1 98.44 198 LEU B N 1
ATOM 3963 C CA . LEU B 1 198 ? -8.633 -11.125 -19.406 1 98.44 198 LEU B CA 1
ATOM 3964 C C . LEU B 1 198 ? -9.344 -9.781 -19.547 1 98.44 198 LEU B C 1
ATOM 3966 O O . LEU B 1 198 ? -8.734 -8.789 -19.969 1 98.44 198 LEU B O 1
ATOM 3970 N N . THR B 1 199 ? -10.609 -9.758 -19.203 1 97.69 199 THR B N 1
ATOM 3971 C CA . THR B 1 199 ? -11.391 -8.531 -19.234 1 97.69 199 THR B CA 1
ATOM 3972 C C . THR B 1 199 ? -11.688 -8.023 -17.828 1 97.69 199 THR B C 1
ATOM 3974 O O . THR B 1 199 ? -11.508 -8.75 -16.859 1 97.69 199 THR B O 1
ATOM 3977 N N . ASP B 1 200 ? -12.07 -6.746 -17.75 1 97.06 200 ASP B N 1
ATOM 3978 C CA . ASP B 1 200 ? -12.383 -6.113 -16.469 1 97.06 200 ASP B CA 1
ATOM 3979 C C . ASP B 1 200 ? -11.234 -6.289 -15.477 1 97.06 200 ASP B C 1
ATOM 3981 O O . ASP B 1 200 ? -11.461 -6.648 -14.312 1 97.06 200 ASP B O 1
ATOM 3985 N N . VAL B 1 201 ? -10.031 -6.109 -16 1 98.62 201 VAL B N 1
ATOM 3986 C CA . VAL B 1 201 ? -8.844 -6.297 -15.172 1 98.62 201 VAL B CA 1
ATOM 3987 C C . VAL B 1 201 ? -8.711 -5.137 -14.195 1 98.62 201 VAL B C 1
ATOM 3989 O O . VAL B 1 201 ? -8.82 -3.971 -14.578 1 98.62 201 VAL B O 1
ATOM 3992 N N . GLU B 1 202 ? -8.508 -5.445 -12.906 1 98.5 202 GLU B N 1
ATOM 3993 C CA . GLU B 1 202 ? -8.25 -4.48 -11.844 1 98.5 202 GLU B CA 1
ATOM 3994 C C . GLU B 1 202 ? -7.168 -4.984 -10.891 1 98.5 202 GLU B C 1
ATOM 3996 O O . GLU B 1 202 ? -6.824 -6.168 -10.906 1 98.5 202 GLU B O 1
ATOM 4001 N N . SER B 1 203 ? -6.621 -4.133 -10.219 1 98.75 203 SER B N 1
ATOM 4002 C CA . SER B 1 203 ? -5.68 -4.465 -9.148 1 98.75 203 SER B CA 1
ATOM 4003 C C . SER B 1 203 ? -5.918 -3.602 -7.914 1 98.75 203 SER B C 1
ATOM 4005 O O . SER B 1 203 ? -6.277 -2.428 -8.031 1 98.75 203 SER B O 1
ATOM 4007 N N . ARG B 1 204 ? -5.777 -4.188 -6.746 1 98.75 204 ARG B N 1
ATOM 4008 C CA . ARG B 1 204 ? -5.816 -3.521 -5.449 1 98.75 204 ARG B CA 1
ATOM 4009 C C . ARG B 1 204 ? -4.574 -3.848 -4.625 1 98.75 204 ARG B C 1
ATOM 4011 O O . ARG B 1 204 ? -3.861 -4.805 -4.926 1 98.75 204 ARG B O 1
ATOM 4018 N N . MET B 1 205 ? -4.336 -3.045 -3.719 1 98.31 205 MET B N 1
ATOM 4019 C CA . MET B 1 205 ? -3.254 -3.266 -2.766 1 98.31 205 MET B CA 1
ATOM 4020 C C . MET B 1 205 ? -3.803 -3.543 -1.37 1 98.31 205 MET B C 1
ATOM 4022 O O . MET B 1 205 ? -4.746 -2.887 -0.929 1 98.31 205 MET B O 1
ATOM 4026 N N . SER B 1 206 ? -3.197 -4.602 -0.742 1 98.31 206 SER B N 1
ATOM 4027 C CA . SER B 1 206 ? -3.6 -4.879 0.634 1 98.31 206 SER B CA 1
ATOM 4028 C C . SER B 1 206 ? -3.43 -3.645 1.516 1 98.31 206 SER B C 1
ATOM 4030 O O . SER B 1 206 ? -2.438 -2.924 1.399 1 98.31 206 SER B O 1
ATOM 4032 N N . ASP B 1 207 ? -4.363 -3.455 2.447 1 98.62 207 ASP B N 1
ATOM 4033 C CA . ASP B 1 207 ? -4.344 -2.221 3.229 1 98.62 207 ASP B CA 1
ATOM 4034 C C . ASP B 1 207 ? -3.703 -2.449 4.598 1 98.62 207 ASP B C 1
ATOM 4036 O O . ASP B 1 207 ? -3.768 -1.58 5.469 1 98.62 207 ASP B O 1
ATOM 4040 N N . LYS B 1 208 ? -3.072 -3.592 4.785 1 98.56 208 LYS B N 1
ATOM 4041 C CA . LYS B 1 208 ? -2.494 -3.949 6.078 1 98.56 208 LYS B CA 1
ATOM 4042 C C . LYS B 1 208 ? -1.271 -3.094 6.391 1 98.56 208 LYS B C 1
ATOM 4044 O O . LYS B 1 208 ? -0.368 -2.967 5.559 1 98.56 208 LYS B O 1
ATOM 4049 N N . VAL B 1 209 ? -1.26 -2.459 7.512 1 98.69 209 VAL B N 1
ATOM 4050 C CA . VAL B 1 209 ? -0.09 -1.838 8.125 1 98.69 209 VAL B CA 1
ATOM 4051 C C . VAL B 1 209 ? 0.162 -2.455 9.5 1 98.69 209 VAL B C 1
ATOM 4053 O O . VAL B 1 209 ? -0.697 -2.393 10.383 1 98.69 209 VAL B O 1
ATOM 4056 N N . ASN B 1 210 ? 1.263 -3.156 9.648 1 98.69 210 ASN B N 1
ATOM 4057 C CA . ASN B 1 210 ? 1.664 -3.66 10.953 1 98.69 210 ASN B CA 1
ATOM 4058 C C . ASN B 1 210 ? 2.305 -2.564 11.805 1 98.69 210 ASN B C 1
ATOM 4060 O O . ASN B 1 210 ? 3.305 -1.967 11.406 1 98.69 210 ASN B O 1
ATOM 4064 N N . PHE B 1 211 ? 1.698 -2.305 12.883 1 98.38 211 PHE B N 1
ATOM 4065 C CA . PHE B 1 211 ? 2.182 -1.29 13.812 1 98.38 211 PHE B CA 1
ATOM 4066 C C . PHE B 1 211 ? 2.654 -1.928 15.109 1 98.38 211 PHE B C 1
ATOM 4068 O O . PHE B 1 211 ? 1.841 -2.359 15.93 1 98.38 211 PHE B O 1
ATOM 4075 N N . PHE B 1 212 ? 4.016 -2.064 15.195 1 98.38 212 PHE B N 1
ATOM 4076 C CA . PHE B 1 212 ? 4.637 -2.518 16.438 1 98.38 212 PHE B CA 1
ATOM 4077 C C . PHE B 1 212 ? 4.648 -1.403 17.469 1 98.38 212 PHE B C 1
ATOM 4079 O O . PHE B 1 212 ? 5.574 -0.591 17.516 1 98.38 212 PHE B O 1
ATOM 4086 N N . ASP B 1 213 ? 3.643 -1.408 18.312 1 96.62 213 ASP B N 1
ATOM 4087 C CA . ASP B 1 213 ? 3.318 -0.361 19.281 1 96.62 213 ASP B CA 1
ATOM 4088 C C . ASP B 1 213 ? 3.754 -0.755 20.688 1 96.62 213 ASP B C 1
ATOM 4090 O O . ASP B 1 213 ? 3.322 -1.783 21.203 1 96.62 213 ASP B O 1
ATOM 4094 N N . GLN B 1 214 ? 4.484 0.012 21.391 1 95 214 GLN B N 1
ATOM 4095 C CA . GLN B 1 214 ? 4.965 -0.284 22.734 1 95 214 GLN B CA 1
ATOM 4096 C C . GLN B 1 214 ? 3.822 -0.275 23.75 1 95 214 GLN B C 1
ATOM 4098 O O . GLN B 1 214 ? 3.963 -0.792 24.859 1 95 214 GLN B O 1
ATOM 4103 N N . ASN B 1 215 ? 2.719 0.3 23.344 1 94.94 215 ASN B N 1
ATOM 4104 C CA . ASN B 1 215 ? 1.594 0.413 24.266 1 94.94 215 ASN B CA 1
ATOM 4105 C C . ASN B 1 215 ? 0.614 -0.746 24.094 1 94.94 215 ASN B C 1
ATOM 4107 O O . ASN B 1 215 ? -0.382 -0.83 24.812 1 94.94 215 ASN B O 1
ATOM 4111 N N . MET B 1 216 ? 0.848 -1.599 23.141 1 94.19 216 MET B N 1
ATOM 4112 C CA . MET B 1 216 ? -0.035 -2.752 22.984 1 94.19 216 MET B CA 1
ATOM 4113 C C . MET B 1 216 ? 0.229 -3.783 24.078 1 94.19 216 MET B C 1
ATOM 4115 O O . MET B 1 216 ? 1.241 -3.709 24.781 1 94.19 216 MET B O 1
ATOM 4119 N N . ASP B 1 217 ? -0.735 -4.719 24.312 1 94.25 217 ASP B N 1
ATOM 4120 C CA . ASP B 1 217 ? -0.562 -5.746 25.328 1 94.25 217 ASP B CA 1
ATOM 4121 C C . ASP B 1 217 ? 0.665 -6.609 25.047 1 94.25 217 ASP B C 1
ATOM 4123 O O . ASP B 1 217 ? 0.999 -6.852 23.891 1 94.25 217 ASP B O 1
ATOM 4127 N N . MET B 1 218 ? 1.262 -7.098 26.047 1 94.5 218 MET B N 1
ATOM 4128 C CA . MET B 1 218 ? 2.566 -7.75 25.984 1 94.5 218 MET B CA 1
ATOM 4129 C C . MET B 1 218 ? 2.516 -8.977 25.078 1 94.5 218 MET B C 1
ATOM 4131 O O . MET B 1 218 ? 3.443 -9.219 24.312 1 94.5 218 MET B O 1
ATOM 4135 N N . GLU B 1 219 ? 1.53 -9.766 25.172 1 95.69 219 GLU B N 1
ATOM 4136 C CA . GLU B 1 219 ? 1.427 -10.984 24.375 1 95.69 219 GLU B CA 1
ATOM 4137 C C . GLU B 1 219 ? 1.356 -10.672 22.891 1 95.69 219 GLU B C 1
ATOM 4139 O O . GLU B 1 219 ? 2.1 -11.242 22.094 1 95.69 219 GLU B O 1
ATOM 4144 N N . SER B 1 220 ? 0.457 -9.758 22.531 1 95.44 220 SER B N 1
ATOM 4145 C CA . SER B 1 220 ? 0.327 -9.344 21.141 1 95.44 220 SER B CA 1
ATOM 4146 C C . SER B 1 220 ? 1.625 -8.734 20.625 1 95.44 220 SER B C 1
ATOM 4148 O O . SER B 1 220 ? 2.004 -8.953 19.469 1 95.44 220 SER B O 1
ATOM 4150 N N . LYS B 1 221 ? 2.215 -7.984 21.516 1 96.25 221 LYS B N 1
ATOM 4151 C CA . LYS B 1 221 ? 3.475 -7.34 21.156 1 96.25 221 LYS B CA 1
ATOM 4152 C C . LYS B 1 221 ? 4.551 -8.375 20.844 1 96.25 221 LYS B C 1
ATOM 4154 O O . LYS B 1 221 ? 5.262 -8.258 19.844 1 96.25 221 LYS B O 1
ATOM 4159 N N . ASN B 1 222 ? 4.695 -9.398 21.625 1 96.5 222 ASN B N 1
ATOM 4160 C CA . ASN B 1 222 ? 5.695 -10.438 21.422 1 96.5 222 ASN B CA 1
ATOM 4161 C C . ASN B 1 222 ? 5.426 -11.242 20.156 1 96.5 222 ASN B C 1
ATOM 4163 O O . ASN B 1 222 ? 6.352 -11.555 19.406 1 96.5 222 ASN B O 1
ATOM 4167 N N . VAL B 1 223 ? 4.199 -11.555 19.938 1 96.81 223 VAL B N 1
ATOM 4168 C CA . VAL B 1 223 ? 3.82 -12.305 18.75 1 96.81 223 VAL B CA 1
ATOM 4169 C C . VAL B 1 223 ? 4.168 -11.508 17.5 1 96.81 223 VAL B C 1
ATOM 4171 O O . VAL B 1 223 ? 4.758 -12.039 16.562 1 96.81 223 VAL B O 1
ATOM 4174 N N . LEU B 1 224 ? 3.803 -10.234 17.484 1 97.75 224 LEU B N 1
ATOM 4175 C CA . LEU B 1 224 ? 4.082 -9.391 16.328 1 97.75 224 LEU B CA 1
ATOM 4176 C C . LEU B 1 224 ? 5.586 -9.242 16.125 1 97.75 224 LEU B C 1
ATOM 4178 O O . LEU B 1 224 ? 6.07 -9.328 14.992 1 97.75 224 LEU B O 1
ATOM 4182 N N . TYR B 1 225 ? 6.324 -9.016 17.188 1 97.88 225 TYR B N 1
ATOM 4183 C CA . TYR B 1 225 ? 7.777 -8.898 17.109 1 97.88 225 TYR B CA 1
ATOM 4184 C C . TYR B 1 225 ? 8.391 -10.133 16.453 1 97.88 225 TYR B C 1
ATOM 4186 O O . TYR B 1 225 ? 9.203 -10.008 15.531 1 97.88 225 TYR B O 1
ATOM 4194 N N . ASP B 1 226 ? 8.008 -11.266 16.906 1 97.31 226 ASP B N 1
ATOM 4195 C CA . ASP B 1 226 ? 8.555 -12.516 16.391 1 97.31 226 ASP B CA 1
ATOM 4196 C C . ASP B 1 226 ? 8.164 -12.734 14.938 1 97.31 226 ASP B C 1
ATOM 4198 O O . ASP B 1 226 ? 8.977 -13.188 14.133 1 97.31 226 ASP B O 1
ATOM 4202 N N . SER B 1 227 ? 6.926 -12.43 14.594 1 97.88 227 SER B N 1
ATOM 4203 C CA . SER B 1 227 ? 6.461 -12.578 13.219 1 97.88 227 SER B CA 1
ATOM 4204 C C . SER B 1 227 ? 7.234 -11.656 12.273 1 97.88 227 SER B C 1
ATOM 4206 O O . SER B 1 227 ? 7.621 -12.062 11.18 1 97.88 227 SER B O 1
ATOM 4208 N N . LEU B 1 228 ? 7.438 -10.438 12.703 1 98.06 228 LEU B N 1
ATOM 4209 C CA . LEU B 1 228 ? 8.18 -9.477 11.891 1 98.06 228 LEU B CA 1
ATOM 4210 C C . LEU B 1 228 ? 9.609 -9.945 11.672 1 98.06 228 LEU B C 1
ATOM 4212 O O . LEU B 1 228 ? 10.117 -9.898 10.547 1 98.06 228 LEU B O 1
ATOM 4216 N N . ARG B 1 229 ? 10.219 -10.453 12.688 1 96.81 229 ARG B N 1
ATOM 4217 C CA . ARG B 1 229 ? 11.586 -10.953 12.562 1 96.81 229 ARG B CA 1
ATOM 4218 C C . ARG B 1 229 ? 11.648 -12.148 11.625 1 96.81 229 ARG B C 1
ATOM 4220 O O . ARG B 1 229 ? 12.555 -12.25 10.797 1 96.81 229 ARG B O 1
ATOM 4227 N N . GLU B 1 230 ? 10.719 -12.992 11.789 1 95.94 230 GLU B N 1
ATOM 4228 C CA . GLU B 1 230 ? 10.672 -14.18 10.938 1 95.94 230 GLU B CA 1
ATOM 4229 C C . GLU B 1 230 ? 10.445 -13.797 9.477 1 95.94 230 GLU B C 1
ATOM 4231 O O . GLU B 1 230 ? 10.938 -14.469 8.57 1 95.94 230 GLU B O 1
ATOM 4236 N N . GLU B 1 231 ? 9.695 -12.758 9.273 1 95.69 231 GLU B N 1
ATOM 4237 C CA . GLU B 1 231 ? 9.43 -12.258 7.934 1 95.69 231 GLU B CA 1
ATOM 4238 C C . GLU B 1 231 ? 10.672 -11.609 7.332 1 95.69 231 GLU B C 1
ATOM 4240 O O . GLU B 1 231 ? 10.711 -11.312 6.137 1 95.69 231 GLU B O 1
ATOM 4245 N N . GLY B 1 232 ? 11.641 -11.312 8.172 1 95.06 232 GLY B N 1
ATOM 4246 C CA . GLY B 1 232 ? 12.898 -10.781 7.672 1 95.06 232 GLY B CA 1
ATOM 4247 C C . GLY B 1 232 ? 13.188 -9.375 8.156 1 95.06 232 GLY B C 1
ATOM 4248 O O . GLY B 1 232 ? 14.227 -8.805 7.832 1 95.06 232 GLY B O 1
ATOM 4249 N N . ILE B 1 233 ? 12.258 -8.75 8.898 1 96.56 233 ILE B N 1
ATOM 4250 C CA . ILE B 1 233 ? 12.461 -7.395 9.406 1 96.56 233 ILE B CA 1
ATOM 4251 C C . ILE B 1 233 ? 13.461 -7.418 10.562 1 96.56 233 ILE B C 1
ATOM 4253 O O . ILE B 1 233 ? 13.172 -7.957 11.633 1 96.56 233 ILE B O 1
ATOM 4257 N N . GLY B 1 234 ? 14.625 -6.871 10.344 1 96.19 234 GLY B N 1
ATOM 4258 C CA . GLY B 1 234 ? 15.648 -6.797 11.367 1 96.19 234 GLY B CA 1
ATOM 4259 C C . GLY B 1 234 ? 16.234 -8.148 11.727 1 96.19 234 GLY B C 1
ATOM 4260 O O . GLY B 1 234 ? 16.625 -8.375 12.875 1 96.19 234 GLY B O 1
ATOM 4261 N N . GLN B 1 235 ? 16.172 -9.039 10.867 1 93.94 235 GLN B N 1
ATOM 4262 C CA . GLN B 1 235 ? 16.797 -10.336 11.094 1 93.94 235 GLN B CA 1
ATOM 4263 C C . GLN B 1 235 ? 18.297 -10.258 10.906 1 93.94 235 GLN B C 1
ATOM 4265 O O . GLN B 1 235 ? 18.781 -9.547 10.023 1 93.94 235 GLN B O 1
ATOM 4270 N N . GLU B 1 236 ? 18.984 -11.055 11.609 1 94.81 236 GLU B N 1
ATOM 4271 C CA . GLU B 1 236 ? 20.438 -11.109 11.453 1 94.81 236 GLU B CA 1
ATOM 4272 C C . GLU B 1 236 ? 20.828 -11.766 10.141 1 94.81 236 GLU B C 1
ATOM 4274 O O . GLU B 1 236 ? 20.375 -12.859 9.82 1 94.81 236 GLU B O 1
ATOM 4279 N N . PRO B 1 237 ? 21.578 -11.203 9.18 1 93.69 237 PRO B N 1
ATOM 4280 C CA . PRO B 1 237 ? 21.875 -11.711 7.836 1 93.69 237 PRO B CA 1
ATOM 4281 C C . PRO B 1 237 ? 22.703 -13 7.859 1 93.69 237 PRO B C 1
ATOM 4283 O O . PRO B 1 237 ? 22.688 -13.766 6.891 1 93.69 237 PRO B O 1
ATOM 4286 N N . GLY B 1 238 ? 23.438 -13.391 8.859 1 94.5 238 GLY B N 1
ATOM 4287 C CA . GLY B 1 238 ? 24.234 -14.602 8.906 1 94.5 238 GLY B CA 1
ATOM 4288 C C . GLY B 1 238 ? 25.719 -14.352 8.672 1 94.5 238 GLY B C 1
ATOM 4289 O O . GLY B 1 238 ? 26.203 -13.25 8.922 1 94.5 238 GLY B O 1
ATOM 4290 N N . ASP B 1 239 ? 26.406 -15.398 8.148 1 97 239 ASP B N 1
ATOM 4291 C CA . ASP B 1 239 ? 27.844 -15.32 7.949 1 97 239 ASP B CA 1
ATOM 4292 C C . ASP B 1 239 ? 28.188 -14.328 6.844 1 97 239 ASP B C 1
ATOM 4294 O O . ASP B 1 239 ? 27.75 -14.469 5.707 1 97 239 ASP B O 1
ATOM 4298 N N . PRO B 1 240 ? 29 -13.359 7.172 1 96.94 240 PRO B N 1
ATOM 4299 C CA . PRO B 1 240 ? 29.297 -12.297 6.211 1 96.94 240 PRO B CA 1
ATOM 4300 C C . PRO B 1 240 ? 29.891 -12.82 4.906 1 96.94 240 PRO B C 1
ATOM 4302 O O . PRO B 1 240 ? 29.547 -12.328 3.826 1 96.94 240 PRO B O 1
ATOM 4305 N N . VAL B 1 241 ? 30.766 -13.781 5 1 97.5 241 VAL B N 1
ATOM 4306 C CA . VAL B 1 241 ? 31.406 -14.305 3.805 1 97.5 241 VAL B CA 1
ATOM 4307 C C . VAL B 1 241 ? 30.375 -14.984 2.906 1 97.5 241 VAL B C 1
ATOM 4309 O O . VAL B 1 241 ? 30.344 -14.75 1.696 1 97.5 241 VAL B O 1
ATOM 4312 N N . GLU B 1 242 ? 29.578 -15.734 3.449 1 97.56 242 GLU B N 1
ATOM 4313 C CA . GLU B 1 242 ? 28.562 -16.453 2.699 1 97.56 242 GLU B CA 1
ATOM 4314 C C . GLU B 1 242 ? 27.562 -15.492 2.066 1 97.56 242 GLU B C 1
ATOM 4316 O O . GLU B 1 242 ? 27.172 -15.656 0.906 1 97.56 242 GLU B O 1
ATOM 4321 N N . ILE B 1 243 ? 27.109 -14.523 2.816 1 97.38 243 ILE B N 1
ATOM 4322 C CA . ILE B 1 243 ? 26.125 -13.562 2.34 1 97.38 243 ILE B CA 1
ATOM 4323 C C . ILE B 1 243 ? 26.719 -12.727 1.214 1 97.38 243 ILE B C 1
ATOM 4325 O O . ILE B 1 243 ? 26.078 -12.508 0.186 1 97.38 243 ILE B O 1
ATOM 4329 N N . MET B 1 244 ? 27.938 -12.297 1.426 1 97.25 244 MET B N 1
ATOM 4330 C CA . MET B 1 244 ? 28.609 -11.5 0.398 1 97.25 244 MET B CA 1
ATOM 4331 C C . MET B 1 244 ? 28.734 -12.289 -0.903 1 97.25 244 MET B C 1
ATOM 4333 O O . MET B 1 244 ? 28.438 -11.758 -1.98 1 97.25 244 MET B O 1
ATOM 4337 N N . ASP B 1 245 ? 29.109 -13.516 -0.797 1 97.88 245 ASP B N 1
ATOM 4338 C CA . ASP B 1 245 ? 29.234 -14.375 -1.972 1 97.88 245 ASP B CA 1
ATOM 4339 C C . ASP B 1 245 ? 27.891 -14.516 -2.695 1 97.88 245 ASP B C 1
ATOM 4341 O O . ASP B 1 245 ? 27.844 -14.469 -3.926 1 97.88 245 ASP B O 1
ATOM 4345 N N . SER B 1 246 ? 26.891 -14.688 -1.935 1 97.81 246 SER B N 1
ATOM 4346 C CA . SER B 1 246 ? 25.562 -14.812 -2.506 1 97.81 246 SER B CA 1
ATOM 4347 C C . SER B 1 246 ? 25.156 -13.539 -3.252 1 97.81 246 SER B C 1
ATOM 4349 O O . SER B 1 246 ? 24.641 -13.609 -4.367 1 97.81 246 SER B O 1
ATOM 4351 N N . LEU B 1 247 ? 25.359 -12.359 -2.672 1 98.31 247 LEU B N 1
ATOM 4352 C CA . LEU B 1 247 ? 24.984 -11.086 -3.273 1 98.31 247 LEU B CA 1
ATOM 4353 C C . LEU B 1 247 ? 25.797 -10.828 -4.543 1 98.31 247 LEU B C 1
ATOM 4355 O O . LEU B 1 247 ? 25.25 -10.312 -5.527 1 98.31 247 LEU B O 1
ATOM 4359 N N . LEU B 1 248 ? 27.109 -11.258 -4.516 1 98.31 248 LEU B N 1
ATOM 4360 C CA . LEU B 1 248 ? 27.953 -11.109 -5.695 1 98.31 248 LEU B CA 1
ATOM 4361 C C . LEU B 1 248 ? 27.469 -12.016 -6.824 1 98.31 248 LEU B C 1
ATOM 4363 O O . LEU B 1 248 ? 27.453 -11.609 -7.984 1 98.31 248 LEU B O 1
ATOM 4367 N N . THR B 1 249 ? 27.062 -13.203 -6.504 1 98 249 THR B N 1
ATOM 4368 C CA . THR B 1 249 ? 26.516 -14.148 -7.48 1 98 249 THR B CA 1
ATOM 4369 C C . THR B 1 249 ? 25.234 -13.609 -8.109 1 98 249 THR B C 1
ATOM 4371 O O . THR B 1 249 ? 24.938 -13.883 -9.266 1 98 249 THR B O 1
ATOM 4374 N N . ARG B 1 250 ? 24.594 -12.828 -7.375 1 97.94 250 ARG B N 1
ATOM 4375 C CA . ARG B 1 250 ? 23.344 -12.227 -7.832 1 97.94 250 ARG B CA 1
ATOM 4376 C C . ARG B 1 250 ? 23.594 -10.875 -8.508 1 97.94 250 ARG B C 1
ATOM 4378 O O . ARG B 1 250 ? 22.688 -10.055 -8.625 1 97.94 250 ARG B O 1
ATOM 4385 N N . GLU B 1 251 ? 24.875 -10.594 -8.789 1 97.88 251 GLU B N 1
ATOM 4386 C CA . GLU B 1 251 ? 25.344 -9.578 -9.719 1 97.88 251 GLU B CA 1
ATOM 4387 C C . GLU B 1 251 ? 25.359 -8.195 -9.07 1 97.88 251 GLU B C 1
ATOM 4389 O O . GLU B 1 251 ? 25.172 -7.184 -9.75 1 97.88 251 GLU B O 1
ATOM 4394 N N . LEU B 1 252 ? 25.406 -8.133 -7.781 1 98.38 252 LEU B N 1
ATOM 4395 C CA . LEU B 1 252 ? 25.734 -6.867 -7.141 1 98.38 252 LEU B CA 1
ATOM 4396 C C . LEU B 1 252 ? 27.234 -6.598 -7.219 1 98.38 252 LEU B C 1
ATOM 4398 O O . LEU B 1 252 ? 28.047 -7.531 -7.277 1 98.38 252 LEU B O 1
ATOM 4402 N N . GLN B 1 253 ? 27.625 -5.336 -7.23 1 98 253 GLN B N 1
ATOM 4403 C CA . GLN B 1 253 ? 29.031 -4.965 -7.086 1 98 253 GLN B CA 1
ATOM 4404 C C . GLN B 1 253 ? 29.5 -5.141 -5.645 1 98 253 GLN B C 1
ATOM 4406 O O . GLN B 1 253 ? 28.703 -5.098 -4.715 1 98 253 GLN B O 1
ATOM 4411 N N . PRO B 1 254 ? 30.828 -5.344 -5.453 1 98.06 254 PRO B N 1
ATOM 4412 C CA . PRO B 1 254 ? 31.344 -5.586 -4.109 1 98.06 254 PRO B CA 1
ATOM 4413 C C . PRO B 1 254 ? 30.953 -4.496 -3.115 1 98.06 254 PRO B C 1
ATOM 4415 O O . PRO B 1 254 ? 30.547 -4.801 -1.987 1 98.06 254 PRO B O 1
ATOM 4418 N N . GLU B 1 255 ? 31 -3.324 -3.572 1 97.81 255 GLU B N 1
ATOM 4419 C CA . GLU B 1 255 ? 30.641 -2.221 -2.682 1 97.81 255 GLU B CA 1
ATOM 4420 C C . GLU B 1 255 ? 29.172 -2.262 -2.309 1 97.81 255 GLU B C 1
ATOM 4422 O O . GLU B 1 255 ? 28.812 -2.031 -1.153 1 97.81 255 GLU B O 1
ATOM 4427 N N . GLU B 1 256 ? 28.297 -2.492 -3.27 1 98.12 256 GLU B N 1
ATOM 4428 C CA . GLU B 1 256 ? 26.875 -2.619 -3.023 1 98.12 256 GLU B CA 1
ATOM 4429 C C . GLU B 1 256 ? 26.578 -3.764 -2.061 1 98.12 256 GLU B C 1
ATOM 4431 O O . GLU B 1 256 ? 25.734 -3.627 -1.163 1 98.12 256 GLU B O 1
ATOM 4436 N N . ALA B 1 257 ? 27.25 -4.875 -2.291 1 98.31 257 ALA B N 1
ATOM 4437 C CA . ALA B 1 257 ? 27.062 -6.043 -1.434 1 98.31 257 ALA B CA 1
ATOM 4438 C C . ALA B 1 257 ? 27.438 -5.727 0.01 1 98.31 257 ALA B C 1
ATOM 4440 O O . ALA B 1 257 ? 26.719 -6.098 0.942 1 98.31 257 ALA B O 1
ATOM 4441 N N . ARG B 1 258 ? 28.562 -5.066 0.18 1 98.06 258 ARG B N 1
ATOM 4442 C CA . ARG B 1 258 ? 29 -4.68 1.514 1 98.06 258 ARG B CA 1
ATOM 4443 C C . ARG B 1 258 ? 28 -3.75 2.182 1 98.06 258 ARG B C 1
ATOM 4445 O O . ARG B 1 258 ? 27.656 -3.93 3.355 1 98.06 258 ARG B O 1
ATOM 4452 N N . GLU B 1 259 ? 27.516 -2.742 1.446 1 97.81 259 GLU B N 1
ATOM 4453 C CA . GLU B 1 259 ? 26.531 -1.8 1.97 1 97.81 259 GLU B CA 1
ATOM 4454 C C . GLU B 1 259 ? 25.25 -2.52 2.408 1 97.81 259 GLU B C 1
ATOM 4456 O O . GLU B 1 259 ? 24.688 -2.203 3.457 1 97.81 259 GLU B O 1
ATOM 4461 N N . GLN B 1 260 ? 24.859 -3.42 1.594 1 98.12 260 GLN B N 1
ATOM 4462 C CA . GLN B 1 260 ? 23.641 -4.18 1.89 1 98.12 260 GLN B CA 1
ATOM 4463 C C . GLN B 1 260 ? 23.812 -5.012 3.158 1 98.12 260 GLN B C 1
ATOM 4465 O O . GLN B 1 260 ? 22.938 -5.008 4.027 1 98.12 260 GLN B O 1
ATOM 4470 N N . TYR B 1 261 ? 24.922 -5.727 3.256 1 98.25 261 TYR B N 1
ATOM 4471 C CA . TYR B 1 261 ? 25.172 -6.543 4.438 1 98.25 261 TYR B CA 1
ATOM 4472 C C . TYR B 1 261 ? 25.203 -5.68 5.695 1 98.25 261 TYR B C 1
ATOM 4474 O O . TYR B 1 261 ? 24.594 -6.023 6.707 1 98.25 261 TYR B O 1
ATOM 4482 N N . GLU B 1 262 ? 25.938 -4.582 5.645 1 98.25 262 GLU B N 1
ATOM 4483 C CA . GLU B 1 262 ? 26.094 -3.693 6.793 1 98.25 262 GLU B CA 1
ATOM 4484 C C . GLU B 1 262 ? 24.75 -3.113 7.223 1 98.25 262 GLU B C 1
ATOM 4486 O O . GLU B 1 262 ? 24.469 -2.969 8.414 1 98.25 262 GLU B O 1
ATOM 4491 N N . ALA B 1 263 ? 23.922 -2.754 6.262 1 98.25 263 ALA B N 1
ATOM 4492 C CA . ALA B 1 263 ? 22.594 -2.225 6.566 1 98.25 263 ALA B CA 1
ATOM 4493 C C . ALA B 1 263 ? 21.75 -3.264 7.285 1 98.25 263 ALA B C 1
ATOM 4495 O O . ALA B 1 263 ? 21.078 -2.951 8.273 1 98.25 263 ALA B O 1
ATOM 4496 N N . GLU B 1 264 ? 21.734 -4.492 6.781 1 97.88 264 GLU B N 1
ATOM 4497 C CA . GLU B 1 264 ? 20.969 -5.559 7.418 1 97.88 264 GLU B CA 1
ATOM 4498 C C . GLU B 1 264 ? 21.453 -5.82 8.836 1 97.88 264 GLU B C 1
ATOM 4500 O O . GLU B 1 264 ? 20.656 -6.043 9.742 1 97.88 264 GLU B O 1
ATOM 4505 N N . LEU B 1 265 ? 22.766 -5.816 8.977 1 98.12 265 LEU B N 1
ATOM 4506 C CA . LEU B 1 265 ? 23.344 -6 10.297 1 98.12 265 LEU B CA 1
ATOM 4507 C C . LEU B 1 265 ? 22.906 -4.879 11.242 1 98.12 265 LEU B C 1
ATOM 4509 O O . LEU B 1 265 ? 22.547 -5.133 12.391 1 98.12 265 LEU B O 1
ATOM 4513 N N . MET B 1 266 ? 23 -3.67 10.781 1 98.25 266 MET B N 1
ATOM 4514 C CA . MET B 1 266 ? 22.578 -2.523 11.578 1 98.25 266 MET B CA 1
ATOM 4515 C C . MET B 1 266 ? 21.109 -2.641 11.984 1 98.25 266 MET B C 1
ATOM 4517 O O . MET B 1 266 ? 20.75 -2.406 13.141 1 98.25 266 MET B O 1
ATOM 4521 N N . PHE B 1 267 ? 20.25 -2.988 11.031 1 98.5 267 PHE B N 1
ATOM 4522 C CA . PHE B 1 267 ? 18.828 -3.148 11.305 1 98.5 267 PHE B CA 1
ATOM 4523 C C . PHE B 1 267 ? 18.609 -4.199 12.391 1 98.5 267 PHE B C 1
ATOM 4525 O O . PHE B 1 267 ? 17.797 -3.996 13.297 1 98.5 267 PHE B O 1
ATOM 4532 N N . SER B 1 268 ? 19.328 -5.34 12.305 1 98 268 SER B N 1
ATOM 4533 C CA . SER B 1 268 ? 19.203 -6.43 13.266 1 98 268 SER B CA 1
ATOM 4534 C C . SER B 1 268 ? 19.562 -5.973 14.672 1 98 268 SER B C 1
ATOM 4536 O O . SER B 1 268 ? 19 -6.453 15.656 1 98 268 SER B O 1
ATOM 4538 N N . LYS B 1 269 ? 20.438 -5.039 14.789 1 97.56 269 LYS B N 1
ATOM 4539 C CA . LYS B 1 269 ? 20.906 -4.531 16.078 1 97.56 269 LYS B CA 1
ATOM 4540 C C . LYS B 1 269 ? 19.953 -3.467 16.625 1 97.56 269 LYS B C 1
ATOM 4542 O O . LYS B 1 269 ? 19.766 -3.34 17.828 1 97.56 269 LYS B O 1
ATOM 4547 N N . LYS B 1 270 ? 19.328 -2.742 15.758 1 97.94 270 LYS B N 1
ATOM 4548 C CA . LYS B 1 270 ? 18.531 -1.593 16.172 1 97.94 270 LYS B CA 1
ATOM 4549 C C . LYS B 1 270 ? 17.094 -2.004 16.484 1 97.94 270 LYS B C 1
ATOM 4551 O O . LYS B 1 270 ? 16.438 -1.397 17.328 1 97.94 270 LYS B O 1
ATOM 4556 N N . PHE B 1 271 ? 16.547 -2.979 15.773 1 98.25 271 PHE B N 1
ATOM 4557 C CA . PHE B 1 271 ? 15.172 -3.408 16.016 1 98.25 271 PHE B CA 1
ATOM 4558 C C . PHE B 1 271 ? 15.094 -4.316 17.234 1 98.25 271 PHE B C 1
ATOM 4560 O O . PHE B 1 271 ? 15.578 -5.449 17.203 1 98.25 271 PHE B O 1
ATOM 4567 N N . LYS B 1 272 ? 14.562 -3.807 18.25 1 96.5 272 LYS B N 1
ATOM 4568 C CA . LYS B 1 272 ? 14.438 -4.496 19.531 1 96.5 272 LYS B CA 1
ATOM 4569 C C . LYS B 1 272 ? 12.992 -4.504 20.016 1 96.5 272 LYS B C 1
ATOM 4571 O O . LYS B 1 272 ? 12.109 -3.938 19.359 1 96.5 272 LYS B O 1
ATOM 4576 N N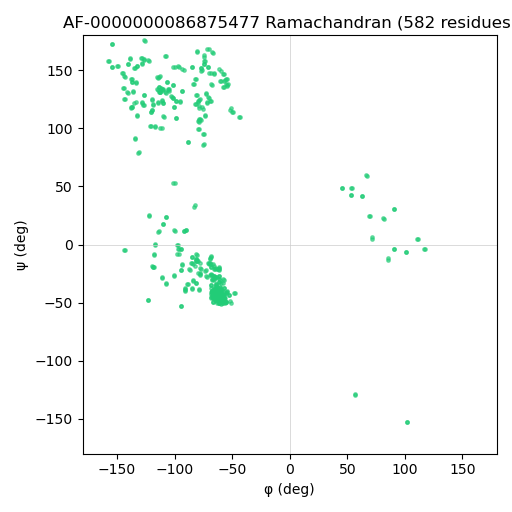 . ARG B 1 273 ? 12.719 -5.176 21.109 1 95.88 273 ARG B N 1
ATOM 4577 C CA . ARG B 1 273 ? 11.375 -5.324 21.656 1 95.88 273 ARG B CA 1
ATOM 4578 C C . ARG B 1 273 ? 10.836 -3.992 22.156 1 95.88 273 ARG B C 1
ATOM 4580 O O . ARG B 1 273 ? 9.617 -3.812 22.281 1 95.88 273 ARG B O 1
ATOM 4587 N N . GLU B 1 274 ? 11.734 -2.992 22.359 1 95.25 274 GLU B N 1
ATOM 4588 C CA . GLU B 1 274 ? 11.32 -1.685 22.859 1 95.25 274 GLU B CA 1
ATOM 4589 C C . GLU B 1 274 ? 11.148 -0.688 21.719 1 95.25 274 GLU B C 1
ATOM 4591 O O . GLU B 1 274 ? 10.781 0.468 21.953 1 95.25 274 GLU B O 1
ATOM 4596 N N . SER B 1 275 ? 11.398 -1.132 20.516 1 97.56 275 SER B N 1
ATOM 4597 C CA . SER B 1 275 ? 11.352 -0.234 19.359 1 97.56 275 SER B CA 1
ATOM 4598 C C . SER B 1 275 ? 9.914 0.113 19 1 97.56 275 SER B C 1
ATOM 4600 O O . SER B 1 275 ? 8.977 -0.527 19.469 1 97.56 275 SER B O 1
ATOM 4602 N N . TRP B 1 276 ? 9.695 1.219 18.297 1 98.31 276 TRP B N 1
ATOM 4603 C CA . TRP B 1 276 ? 8.5 1.544 17.531 1 98.31 276 TRP B CA 1
ATOM 4604 C C . TRP B 1 276 ? 8.719 1.312 16.031 1 98.31 276 TRP B C 1
ATOM 4606 O O . TRP B 1 276 ? 9.711 1.78 15.477 1 98.31 276 TRP B O 1
ATOM 4616 N N . LEU B 1 277 ? 7.855 0.545 15.453 1 98.62 277 LEU B N 1
ATOM 4617 C CA . LEU B 1 277 ? 8.055 0.213 14.047 1 98.62 277 LEU B CA 1
ATOM 4618 C C . LEU B 1 277 ? 6.715 0.116 13.32 1 98.62 277 LEU B C 1
ATOM 4620 O O . LEU B 1 277 ? 5.75 -0.433 13.859 1 98.62 277 LEU B O 1
ATOM 4624 N N . SER B 1 278 ? 6.633 0.708 12.148 1 98.62 278 SER B N 1
ATOM 4625 C CA . SER B 1 278 ? 5.539 0.481 11.211 1 98.62 278 SER B CA 1
ATOM 4626 C C . SER B 1 278 ? 6.031 -0.213 9.945 1 98.62 278 SER B C 1
ATOM 4628 O O . SER B 1 278 ? 7.102 0.117 9.43 1 98.62 278 SER B O 1
ATOM 4630 N N . TYR B 1 279 ? 5.301 -1.208 9.5 1 98.56 279 TYR B N 1
ATOM 4631 C CA . TYR B 1 279 ? 5.664 -2.004 8.336 1 98.56 279 TYR B CA 1
ATOM 4632 C C . TYR B 1 279 ? 4.43 -2.396 7.535 1 98.56 279 TYR B C 1
ATOM 4634 O O . TYR B 1 279 ? 3.461 -2.922 8.094 1 98.56 279 TYR B O 1
ATOM 4642 N N . ALA B 1 280 ? 4.406 -2.086 6.254 1 98.38 280 ALA B N 1
ATOM 4643 C CA . ALA B 1 280 ? 3.316 -2.484 5.367 1 98.38 280 ALA B CA 1
ATOM 4644 C C . ALA B 1 280 ? 3.826 -3.383 4.242 1 98.38 280 ALA B C 1
ATOM 4646 O O . ALA B 1 280 ? 4.641 -2.957 3.42 1 98.38 280 ALA B O 1
ATOM 4647 N N . PRO B 1 281 ? 3.326 -4.574 4.141 1 97.12 281 PRO B N 1
ATOM 4648 C CA . PRO B 1 281 ? 3.826 -5.512 3.135 1 97.12 281 PRO B CA 1
ATOM 4649 C C . PRO B 1 281 ? 3.391 -5.148 1.717 1 97.12 281 PRO B C 1
ATOM 4651 O O . PRO B 1 281 ? 4.004 -5.594 0.744 1 97.12 281 PRO B O 1
ATOM 4654 N N . SER B 1 282 ? 2.293 -4.48 1.563 1 95.94 282 SER B N 1
ATOM 4655 C CA . SER B 1 282 ? 1.867 -3.91 0.29 1 95.94 282 SER B CA 1
ATOM 4656 C C . SER B 1 282 ? 1.62 -4.996 -0.75 1 95.94 282 SER B C 1
ATOM 4658 O O . SER B 1 282 ? 2.105 -4.906 -1.88 1 95.94 282 SER B O 1
ATOM 4660 N N . MET B 1 283 ? 0.983 -6.109 -0.368 1 98.25 283 MET B N 1
ATOM 4661 C CA . MET B 1 283 ? 0.594 -7.145 -1.323 1 98.25 283 MET B CA 1
ATOM 4662 C C . MET B 1 283 ? -0.368 -6.586 -2.367 1 98.25 283 MET B C 1
ATOM 4664 O O . MET B 1 283 ? -1.25 -5.789 -2.041 1 98.25 283 MET B O 1
ATOM 4668 N N . LYS B 1 284 ? -0.169 -7.023 -3.607 1 98.81 284 LYS B N 1
ATOM 4669 C CA . LYS B 1 284 ? -1.071 -6.625 -4.684 1 98.81 284 LYS B CA 1
ATOM 4670 C C . LYS B 1 284 ? -2.066 -7.734 -5.008 1 98.81 284 LYS B C 1
ATOM 4672 O O . LYS B 1 284 ? -1.707 -8.914 -5.02 1 98.81 284 LYS B O 1
ATOM 4677 N N . ILE B 1 285 ? -3.289 -7.371 -5.207 1 98.88 285 ILE B N 1
ATOM 4678 C CA . ILE B 1 285 ? -4.367 -8.281 -5.574 1 98.88 285 ILE B CA 1
ATOM 4679 C C . ILE B 1 285 ? -4.91 -7.91 -6.953 1 98.88 285 ILE B C 1
ATOM 4681 O O . ILE B 1 285 ? -5.695 -6.969 -7.086 1 98.88 285 ILE B O 1
ATOM 4685 N N . SER B 1 286 ? -4.516 -8.656 -7.938 1 98.94 286 SER B N 1
ATOM 4686 C CA . SER B 1 286 ? -4.949 -8.406 -9.312 1 98.94 286 SER B CA 1
ATOM 4687 C C . SER B 1 286 ? -5.961 -9.453 -9.766 1 98.94 286 SER B C 1
ATOM 4689 O O . SER B 1 286 ? -5.82 -10.633 -9.453 1 98.94 286 SER B O 1
ATOM 4691 N N . PHE B 1 287 ? -6.953 -9.016 -10.469 1 98.94 287 PHE B N 1
ATOM 4692 C CA . PHE B 1 287 ? -7.996 -9.945 -10.883 1 98.94 287 PHE B CA 1
ATOM 4693 C C . PHE B 1 287 ? -8.609 -9.523 -12.211 1 98.94 287 PHE B C 1
ATOM 4695 O O . PHE B 1 287 ? -8.5 -8.359 -12.609 1 98.94 287 PHE B O 1
ATOM 4702 N N . GLY B 1 288 ? -9.094 -10.406 -12.906 1 98.75 288 GLY B N 1
ATOM 4703 C CA . GLY B 1 288 ? -9.773 -10.242 -14.18 1 98.75 288 GLY B CA 1
ATOM 4704 C C . GLY B 1 288 ? -10.758 -11.359 -14.477 1 98.75 288 GLY B C 1
ATOM 4705 O O . GLY B 1 288 ? -10.844 -12.336 -13.727 1 98.75 288 GLY B O 1
ATOM 4706 N N . THR B 1 289 ? -11.523 -11.211 -15.531 1 98.62 289 THR B N 1
ATOM 4707 C CA . THR B 1 289 ? -12.562 -12.156 -15.922 1 98.62 289 THR B CA 1
ATOM 4708 C C . THR B 1 289 ? -12.227 -12.82 -17.25 1 98.62 289 THR B C 1
ATOM 4710 O O . THR B 1 289 ? -11.797 -12.148 -18.188 1 98.62 289 THR B O 1
ATOM 4713 N N . VAL B 1 290 ? -12.375 -14.133 -17.281 1 98.31 290 VAL B N 1
ATOM 4714 C CA . VAL B 1 290 ? -12.18 -14.867 -18.531 1 98.31 290 VAL B CA 1
ATOM 4715 C C . VAL B 1 290 ? -13.406 -14.719 -19.422 1 98.31 290 VAL B C 1
ATOM 4717 O O . VAL B 1 290 ? -14.539 -14.906 -18.969 1 98.31 290 VAL B O 1
ATOM 4720 N N . GLN B 1 291 ? -13.211 -14.289 -20.578 1 96.19 291 GLN B N 1
ATOM 4721 C CA . GLN B 1 291 ? -14.266 -14.195 -21.578 1 96.19 291 GLN B CA 1
ATOM 4722 C C . GLN B 1 291 ? -13.945 -15.031 -22.797 1 96.19 291 GLN B C 1
ATOM 4724 O O . GLN B 1 291 ? -12.945 -14.789 -23.484 1 96.19 291 GLN B O 1
ATOM 4729 N N . ARG B 1 292 ? -14.75 -15.953 -22.969 1 91.31 292 ARG B N 1
ATOM 4730 C CA . ARG B 1 292 ? -14.562 -16.828 -24.125 1 91.31 292 ARG B CA 1
ATOM 4731 C C . ARG B 1 292 ? -15.633 -16.562 -25.172 1 91.31 292 ARG B C 1
ATOM 4733 O O . ARG B 1 292 ? -16.75 -16.188 -24.844 1 91.31 292 ARG B O 1
ATOM 4740 N N . ALA B 1 293 ? -15.156 -16.375 -26.562 1 74.88 293 ALA B N 1
ATOM 4741 C CA . ALA B 1 293 ? -16.031 -16.156 -27.703 1 74.88 293 ALA B CA 1
ATOM 4742 C C . ALA B 1 293 ? -17.031 -17.312 -27.875 1 74.88 293 ALA B C 1
ATOM 4744 O O . ALA B 1 293 ? -16.734 -18.453 -27.5 1 74.88 293 ALA B O 1
#